Protein AF-0000000084597850 (afdb_homodimer)

Solvent-accessible surface area (backbone atoms only — not comparable to full-atom values): 34112 Å² total; per-residue (Å²): 120,73,83,70,64,53,30,60,74,59,93,74,85,74,51,72,68,54,52,51,51,56,52,31,52,62,40,30,49,27,59,47,17,45,65,52,29,50,37,31,78,75,43,66,56,52,57,21,37,32,59,51,30,48,42,27,24,48,54,38,40,69,78,39,71,84,40,62,59,56,38,52,10,34,57,51,45,59,46,76,62,38,35,33,41,74,24,55,52,70,75,40,54,76,71,51,47,65,55,66,56,56,85,46,64,81,71,35,65,68,60,49,51,54,33,53,75,68,71,43,58,63,69,60,30,52,47,40,28,72,56,29,25,56,43,61,13,46,98,67,18,21,10,42,51,51,50,40,53,31,51,50,51,30,47,56,49,44,67,48,88,61,60,54,48,58,60,57,74,44,41,52,74,44,86,73,8,30,30,37,37,67,90,46,37,67,58,51,51,49,46,42,49,52,36,40,52,62,70,44,32,67,63,40,49,40,42,23,39,50,51,32,50,24,49,52,40,33,28,72,67,70,67,58,60,66,68,64,52,51,74,40,36,40,54,55,50,53,52,49,35,54,68,34,90,21,64,65,12,20,50,48,44,49,36,52,63,40,39,49,70,60,49,43,77,42,82,39,72,87,71,71,40,52,63,44,71,40,74,71,72,82,57,45,59,45,58,48,84,86,53,88,75,85,57,61,71,58,52,52,58,45,52,70,46,49,42,48,27,18,33,33,41,62,77,40,42,62,69,68,97,117,74,83,69,66,53,30,59,73,58,92,74,85,73,51,74,68,54,54,52,52,58,52,32,52,62,40,32,49,26,59,48,18,44,64,53,29,49,37,31,78,76,42,66,54,52,56,20,38,32,60,51,32,48,44,27,24,49,54,40,40,69,78,39,71,82,42,62,59,57,37,51,9,32,57,52,46,59,44,76,65,38,34,34,42,73,26,56,50,69,76,40,51,76,72,52,47,63,56,68,56,55,84,47,64,82,69,37,66,68,62,48,51,56,31,52,77,67,73,42,58,63,69,60,30,52,47,39,27,72,58,29,26,57,44,61,13,44,98,67,17,21,10,42,50,51,49,40,51,33,51,51,52,30,48,55,48,45,66,48,89,63,59,55,50,60,58,56,76,43,42,52,73,46,85,73,8,30,32,37,38,68,90,48,38,68,57,50,50,49,46,44,49,52,38,39,51,63,70,45,32,67,62,40,50,41,42,23,40,49,53,30,51,24,50,53,40,33,29,71,66,68,66,56,59,66,69,66,52,52,76,38,36,39,55,55,49,52,53,49,34,54,68,34,91,21,65,65,11,20,50,48,44,49,38,53,63,39,38,49,70,59,50,43,78,40,83,40,73,88,73,72,40,53,61,42,71,42,76,71,71,84,58,44,58,45,58,47,86,85,54,86,74,86,58,61,72,59,52,52,57,44,52,72,46,48,44,48,26,17,34,31,43,62,79,43,42,61,70,67,99

Foldseek 3Di:
DQDPDLPFADDDDDDPLRSLLCVDPLLVLQQQAQPLALCCLPDLSVGTVNSLLVQQLVLCCVQPVPCVLLSLLSSCLCSLPFHLRVLQCVVDDPVVVVPLSVVDCLPDPSSVVSCVVVVHDSVSSVCSSHPQCQADADPFAHHSSLLSLLLVQCVSRVNQPDGSNVQSVQWHADSRHIEGELVCQQVQLVSQLVSLLVSLDQLSQASSLLQSVLVVQLCVVPVDDPNVRRPDGSVVSLVCQCPGPRPSSVVSSCCSNPPSVQKDKAFDCPPLFRKGFTDRDTHGHDYPPVHDDDCPVSVVSRVVSGGMMGIHHPVSVVVVD/DQDPDLPFADDDDDDPLRSQLCVDPLLVLQQQAQPLALCCLPDLSVGTVSSLLVQQLVLCCVQPVPCVLLSLLSSCLCSLPFHLRVLQCVLDDPVVVVPLSPVDCLPDPSSVVSCVVVVHDSVSSVCSSHPQCQAQADPFAHHSSLLSLLLVQCVSRVNQPDGSNVQSVQWHADSRHIEGELVCQQVQLVSQLVSLLVSLDQLSQASSLLQSVLVVQLCVVPVDDPNVRRPDGSVVSLVCQCPGPRPSSVVSSCCSNPPSVQKDKAFDCPPLFRKGFTDRDTHGHDYPPVHDDDCPVSVVSRVVSGGMMGIHHVVSVVVVD

Radius of gyration: 24.69 Å; Cα contacts (8 Å, |Δi|>4): 1087; chains: 2; bounding box: 66×63×69 Å

pLDDT: mean 86.87, std 11.92, range [30.47, 98.25]

Organism: NCBI:txid1246626

Nearest PDB structures (foldseek):
  3u1n-assembly1_D  TM=6.422E-01  e=5.509E-08  Homo sapiens
  3u1n-assembly1_D  TM=6.443E-01  e=1.745E-08  Homo sapiens
  3u1n-assembly2_C  TM=6.407E-01  e=6.343E-08  Homo sapiens

Secondary structure (DSSP, 8-state):
------SSS---PPPHHHHHHHTSHHHHGGGGSBTTGGGGGTSS---BHHHHHHHHHHHHHHH-TT-HHHHHHHHHTTTT--TTHHHHHTTS-HHHHHHHTTS-GGG-HHHHHHHHHTT--HHHHHHHHHH-HHHH--SSB--HHHHHHHHHHHHHTT--SS-HHHHHHTEEEETTEEEE-TTTHHHHHHHHHHHHHHHT-HHHHHHHHHHHHHHHHHHHHH---HHHHHTS-HHHHHHHHHT-S-HHHHHHHHHHHH-GGG-EEEES--SSSEEEEE-----BPEEPTT-----HHHHHHHHTT-EEEEEE-HHHHHHH-/------SSS---PPPHHHHHHHHSHHHHGGGGSBTTGGGGGTSS---BHHHHHHHHHHHHHHH-TT-HHHHHHHHHTTTT--TTHHHHHTTS-HHHHHHHTTS-GGG-HHHHHHHHHTT--HHHHHHHHHH-HHHH--SSB--HHHHHHHHHHHHHTT--SS-HHHHHHTEEEETTEEEE-TTTHHHHHHHHHHHHHHHT-HHHHHHHHHHHHHHHHHHHHH---HHHHHTS-HHHHHHHHHT-S-HHHHHHHHHHHH-GGG-EEEES--SSSEEEEE-----BPEEPTT-----HHHHHHHHTT-EEEEEE-HHHHHHH-

Sequence (642 aa):
MNDFTEPLFGEIAMLPFEKRLFQTKEVRKLKFISQFGGASLISPLSHSLFEHTLGIWKLTAIFFPNHRLLRAGAILSQIEGIPFGSAIHSLFTINEKESMFKNTPFHSNEIHLILQEEKLDWGAMEEVARKSPFLHGTKENLGLIGLDRALRTLYMVGRLKQKPSHYVSHCYVNERGLHCSAEMAKEFVTVMMDTEQLLSCKEFGAIDAVISEAIKCDWAETGEECDTYSRLSDWEILCILKTSLSVRAQYLIHALLEQPDKFIVREGATGRGIPFSIYPEYRLPLISEDVEISFKNWTERLNTLEQTYEVIDFTSLAEAIMNDFTEPLFGEIAMLPFEKRLFQTKEVRKLKFISQFGGASLISPLSHSLFEHTLGIWKLTAIFFPNHRLLRAGAILSQIEGIPFGSAIHSLFTINEKESMFKNTPFHSNEIHLILQEEKLDWGAMEEVARKSPFLHGTKENLGLIGLDRALRTLYMVGRLKQKPSHYVSHCYVNERGLHCSAEMAKEFVTVMMDTEQLLSCKEFGAIDAVISEAIKCDWAETGEECDTYSRLSDWEILCILKTSLSVRAQYLIHALLEQPDKFIVREGATGRGIPFSIYPEYRLPLISEDVEISFKNWTERLNTLEQTYEVIDFTSLAEAI

Structure (mmCIF, N/CA/C/O backbone):
data_AF-0000000084597850-model_v1
#
loop_
_entity.id
_entity.type
_entity.pdbx_description
1 polymer 'Uncharacterized protein'
#
loop_
_atom_site.group_PDB
_atom_site.id
_atom_site.type_symbol
_atom_site.label_atom_id
_atom_site.label_alt_id
_atom_site.label_comp_id
_atom_site.label_asym_id
_atom_site.label_entity_id
_atom_site.label_seq_id
_atom_site.pdbx_PDB_ins_code
_atom_site.Cartn_x
_atom_site.Cartn_y
_atom_site.Cartn_z
_atom_site.occupancy
_atom_site.B_iso_or_equiv
_atom_site.auth_seq_id
_atom_site.auth_comp_id
_atom_site.auth_asym_id
_atom_site.auth_atom_id
_atom_site.pdbx_PDB_model_num
ATOM 1 N N . MET A 1 1 ? 1.747 1.653 19.281 1 41.19 1 MET A N 1
ATOM 2 C CA . MET A 1 1 ? 1.979 1.492 17.844 1 41.19 1 MET A CA 1
ATOM 3 C C . MET A 1 1 ? 2.541 2.773 17.234 1 41.19 1 MET A C 1
ATOM 5 O O . MET A 1 1 ? 1.79 3.6 16.719 1 41.19 1 MET A O 1
ATOM 9 N N . ASN A 1 2 ? 3.467 3.471 17.984 1 47.59 2 ASN A N 1
ATOM 10 C CA . ASN A 1 2 ? 3.877 4.859 17.797 1 47.59 2 ASN A CA 1
ATOM 11 C C . ASN A 1 2 ? 4.73 5.035 16.547 1 47.59 2 ASN A C 1
ATOM 13 O O . ASN A 1 2 ? 4.711 6.102 15.93 1 47.59 2 ASN A O 1
ATOM 17 N N . ASP A 1 3 ? 5.84 4.215 16.422 1 50.53 3 ASP A N 1
ATOM 18 C CA . ASP A 1 3 ? 6.852 4.855 15.586 1 50.53 3 ASP A CA 1
ATOM 19 C C . ASP A 1 3 ? 6.621 4.551 14.109 1 50.53 3 ASP A C 1
ATOM 21 O O . ASP A 1 3 ? 6.824 3.418 13.664 1 50.53 3 ASP A O 1
ATOM 25 N N . PHE A 1 4 ? 5.66 5.316 13.617 1 53.91 4 PHE A N 1
ATOM 26 C CA . PHE A 1 4 ? 5.473 5.148 12.18 1 53.91 4 PHE A CA 1
ATOM 27 C C . PHE A 1 4 ? 6.695 5.637 11.414 1 53.91 4 PHE A C 1
ATOM 29 O O . PHE A 1 4 ? 7.152 6.766 11.617 1 53.91 4 PHE A O 1
ATOM 36 N N . THR A 1 5 ? 7.582 4.672 11.156 1 59.22 5 THR A N 1
ATOM 37 C CA . THR A 1 5 ? 8.711 5.098 10.336 1 59.22 5 THR A CA 1
ATOM 38 C C . THR A 1 5 ? 8.273 5.312 8.891 1 59.22 5 THR A C 1
ATOM 40 O O . THR A 1 5 ? 7.512 4.516 8.336 1 59.22 5 THR A O 1
ATOM 43 N N . GLU A 1 6 ? 8.141 6.641 8.555 1 64.56 6 GLU A N 1
ATOM 44 C CA . GLU A 1 6 ? 8.016 6.961 7.133 1 64.56 6 GLU A CA 1
ATOM 45 C C . GLU A 1 6 ? 9.352 6.785 6.406 1 64.56 6 GLU A C 1
ATOM 47 O O . GLU A 1 6 ? 10.344 7.426 6.754 1 64.56 6 GLU A O 1
ATOM 52 N N . PRO A 1 7 ? 9.359 5.785 5.512 1 69.38 7 PRO A N 1
ATOM 53 C CA . PRO A 1 7 ? 10.602 5.203 5 1 69.38 7 PRO A CA 1
ATOM 54 C C . PRO A 1 7 ? 11.391 6.176 4.129 1 69.38 7 PRO A C 1
ATOM 56 O O . PRO A 1 7 ? 12.594 5.992 3.934 1 69.38 7 PRO A O 1
ATOM 59 N N . LEU A 1 8 ? 10.859 7.309 3.691 1 81.62 8 LEU A N 1
ATOM 60 C CA . LEU A 1 8 ? 11.492 7.941 2.539 1 81.62 8 LEU A CA 1
ATOM 61 C C . LEU A 1 8 ? 12.477 9.016 2.984 1 81.62 8 LEU A C 1
ATOM 63 O O . LEU A 1 8 ? 13.523 9.211 2.357 1 81.62 8 LEU A O 1
ATOM 67 N N . PHE A 1 9 ? 12.156 9.75 4.156 1 87.75 9 PHE A N 1
ATOM 68 C CA . PHE A 1 9 ? 12.922 10.961 4.441 1 87.75 9 PHE A CA 1
ATOM 69 C C . PHE A 1 9 ? 13.719 10.805 5.73 1 87.75 9 PHE A C 1
ATOM 71 O O . PHE A 1 9 ? 14.156 11.797 6.32 1 87.75 9 PHE A O 1
ATOM 78 N N . GLY A 1 10 ? 14.008 9.617 6.191 1 78.12 10 GLY A N 1
ATOM 79 C CA . GLY A 1 10 ? 14.82 9.398 7.375 1 78.12 10 GLY A CA 1
ATOM 80 C C . GLY A 1 10 ? 14.031 9.477 8.664 1 78.12 10 GLY A C 1
ATOM 81 O O . GLY A 1 10 ? 12.812 9.656 8.641 1 78.12 10 GLY A O 1
ATOM 82 N N . GLU A 1 11 ? 14.812 9.445 9.75 1 80.12 11 GLU A N 1
ATOM 83 C CA . GLU A 1 11 ? 14.148 9.398 11.047 1 80.12 11 GLU A CA 1
ATOM 84 C C . GLU A 1 11 ? 14.023 10.797 11.648 1 80.12 11 GLU A C 1
ATOM 86 O O . GLU A 1 11 ? 14.992 11.555 11.688 1 80.12 11 GLU A O 1
ATOM 91 N N . ILE A 1 12 ? 12.805 11.188 11.977 1 86.56 12 ILE A N 1
ATOM 92 C CA . ILE A 1 12 ? 12.492 12.43 12.68 1 86.56 12 ILE A CA 1
ATOM 93 C C . ILE A 1 12 ? 11.625 12.133 13.891 1 86.56 12 ILE A C 1
ATOM 95 O O . ILE A 1 12 ? 10.656 11.375 13.797 1 86.56 12 ILE A O 1
ATOM 99 N N . ALA A 1 13 ? 12 12.688 15.016 1 86.94 13 ALA A N 1
ATOM 100 C CA . ALA A 1 13 ? 11.211 12.484 16.234 1 86.94 13 ALA A CA 1
ATOM 101 C C . ALA A 1 13 ? 9.969 13.367 16.234 1 86.94 13 ALA A C 1
ATOM 103 O O . ALA A 1 13 ? 10.047 14.555 15.93 1 86.94 13 ALA A O 1
ATOM 104 N N . MET A 1 14 ? 8.883 12.789 16.594 1 91.88 14 MET A N 1
ATOM 105 C CA . MET A 1 14 ? 7.633 13.531 16.719 1 91.88 14 MET A CA 1
ATOM 106 C C . MET A 1 14 ? 7.566 14.258 18.062 1 91.88 14 MET A C 1
ATOM 108 O O . MET A 1 14 ? 7.984 13.727 19.094 1 91.88 14 MET A O 1
ATOM 112 N N . LEU A 1 15 ? 7.059 15.445 18.031 1 94.19 15 LEU A N 1
ATOM 113 C CA . LEU A 1 15 ? 6.68 16.109 19.281 1 94.19 15 LEU A CA 1
ATOM 114 C C . LEU A 1 15 ? 5.445 15.461 19.891 1 94.19 15 LEU A C 1
ATOM 116 O O . LEU A 1 15 ? 4.637 14.859 19.172 1 94.19 15 LEU A O 1
ATOM 120 N N . PRO A 1 16 ? 5.316 15.586 21.172 1 94 16 PRO A N 1
ATOM 121 C CA . PRO A 1 16 ? 4.195 14.922 21.844 1 94 16 PRO A CA 1
ATOM 122 C C . PRO A 1 16 ? 2.844 15.289 21.234 1 94 16 PRO A C 1
ATOM 124 O O . PRO A 1 16 ? 2 14.414 21.016 1 94 16 PRO A O 1
ATOM 127 N N . PHE A 1 17 ? 2.643 16.578 20.953 1 96.06 17 PHE A N 1
ATOM 128 C CA . PHE A 1 17 ? 1.337 16.969 20.438 1 96.06 17 PHE A CA 1
ATOM 129 C C . PHE A 1 17 ? 1.143 16.453 19.016 1 96.06 17 PHE A C 1
ATOM 131 O O . PHE A 1 17 ? 0.012 16.203 18.594 1 96.06 17 PHE A O 1
ATOM 138 N N . GLU A 1 18 ? 2.248 16.297 18.234 1 96.25 18 GLU A N 1
ATOM 139 C CA . GLU A 1 18 ? 2.17 15.734 16.891 1 96.25 18 GLU A CA 1
ATOM 140 C C . GLU A 1 18 ? 1.729 14.273 16.922 1 96.25 18 GLU A C 1
ATOM 142 O O . GLU A 1 18 ? 0.915 13.844 16.109 1 96.25 18 GLU A O 1
ATOM 147 N N . LYS A 1 19 ? 2.281 13.562 17.875 1 93.56 19 LYS A N 1
ATOM 148 C CA . LYS A 1 19 ? 1.866 12.172 18.062 1 93.56 19 LYS A CA 1
ATOM 149 C C . LYS A 1 19 ? 0.368 12.078 18.344 1 93.56 19 LYS A C 1
ATOM 151 O O . LYS A 1 19 ? -0.314 11.211 17.781 1 93.56 19 LYS A O 1
ATOM 156 N N . ARG A 1 20 ? -0.126 12.953 19.125 1 93.94 20 ARG A N 1
ATOM 157 C CA . ARG A 1 20 ? -1.549 12.984 19.453 1 93.94 20 ARG A CA 1
ATOM 158 C C . ARG A 1 20 ? -2.383 13.328 18.234 1 93.94 20 ARG A C 1
ATOM 160 O O . ARG A 1 20 ? -3.447 12.742 18.016 1 93.94 20 ARG A O 1
ATOM 167 N N . LEU A 1 21 ? -1.92 14.266 17.453 1 95.44 21 LEU A N 1
ATOM 168 C CA . LEU A 1 21 ? -2.646 14.641 16.234 1 95.44 21 LEU A CA 1
ATOM 169 C C . LEU A 1 21 ? -2.756 13.461 15.281 1 95.44 21 LEU A C 1
ATOM 171 O O . LEU A 1 21 ? -3.828 13.203 14.734 1 95.44 21 LEU A O 1
ATOM 175 N N . PHE A 1 22 ? -1.701 12.695 15.125 1 93.94 22 PHE A N 1
ATOM 176 C CA . PHE A 1 22 ? -1.69 11.547 14.219 1 93.94 22 PHE A CA 1
ATOM 177 C C . PHE A 1 22 ? -2.629 10.453 14.727 1 93.94 22 PHE A C 1
ATOM 179 O O . PHE A 1 22 ? -3.072 9.602 13.945 1 93.94 22 PHE A O 1
ATOM 186 N N . GLN A 1 23 ? -2.947 10.516 16 1 90.94 23 GLN A N 1
ATOM 187 C CA . GLN A 1 23 ? -3.768 9.469 16.594 1 90.94 23 GLN A CA 1
ATOM 188 C C . GLN A 1 23 ? -5.242 9.852 16.594 1 90.94 23 GLN A C 1
ATOM 190 O O . GLN A 1 23 ? -6.102 9.047 16.953 1 90.94 23 GLN A O 1
ATOM 195 N N . THR A 1 24 ? -5.543 11.086 16.141 1 92.62 24 THR A N 1
ATOM 196 C CA . THR A 1 24 ? -6.945 11.484 16.062 1 92.62 24 THR A CA 1
ATOM 197 C C . THR A 1 24 ? -7.672 10.68 14.992 1 92.62 24 THR A C 1
ATOM 199 O O . THR A 1 24 ? -7.062 10.234 14.023 1 92.62 24 THR A O 1
ATOM 202 N N . LYS A 1 25 ? -8.961 10.516 15.172 1 89.75 25 LYS A N 1
ATOM 203 C CA . LYS A 1 25 ? -9.766 9.734 14.242 1 89.75 25 LYS A CA 1
ATOM 204 C C . LYS A 1 25 ? -9.734 10.344 12.844 1 89.75 25 LYS A C 1
ATOM 206 O O . LYS A 1 25 ? -9.773 9.617 11.844 1 89.75 25 LYS A O 1
ATOM 211 N N . GLU A 1 26 ? -9.672 11.68 12.797 1 91.19 26 GLU A N 1
ATOM 212 C CA . GLU A 1 26 ? -9.688 12.383 11.516 1 91.19 26 GLU A CA 1
ATOM 213 C C . GLU A 1 26 ? -8.43 12.094 10.711 1 91.19 26 GLU A C 1
ATOM 215 O O . GLU A 1 26 ? -8.484 11.914 9.492 1 91.19 26 GLU A O 1
ATOM 220 N N . VAL A 1 27 ? -7.305 12.039 11.422 1 93.94 27 VAL A N 1
ATOM 221 C CA . VAL A 1 27 ? -6.051 11.781 10.727 1 93.94 27 VAL A CA 1
ATOM 222 C C . VAL A 1 27 ? -5.906 10.281 10.469 1 93.94 27 VAL A C 1
ATOM 224 O O . VAL A 1 27 ? -5.453 9.867 9.398 1 93.94 27 VAL A O 1
ATOM 227 N N . ARG A 1 28 ? -6.367 9.453 11.375 1 92.31 28 ARG A N 1
ATOM 228 C CA . ARG A 1 28 ? -6.289 8.008 11.25 1 92.31 28 ARG A CA 1
ATOM 229 C C . ARG A 1 28 ? -7.113 7.512 10.062 1 92.31 28 ARG A C 1
ATOM 231 O O . ARG A 1 28 ? -6.738 6.539 9.406 1 92.31 28 ARG A O 1
ATOM 238 N N . LYS A 1 29 ? -8.125 8.172 9.82 1 92.25 29 LYS A N 1
ATOM 239 C CA . LYS A 1 29 ? -8.984 7.789 8.703 1 92.25 29 LYS A CA 1
ATOM 240 C C . LYS A 1 29 ? -8.219 7.82 7.383 1 92.25 29 LYS A C 1
ATOM 242 O O . LYS A 1 29 ? -8.508 7.043 6.469 1 92.25 29 LYS A O 1
ATOM 247 N N . LEU A 1 30 ? -7.246 8.664 7.332 1 94.94 30 LEU A N 1
ATOM 248 C CA . LEU A 1 30 ? -6.469 8.836 6.109 1 94.94 30 LEU A CA 1
ATOM 249 C C . LEU A 1 30 ? -5.715 7.559 5.762 1 94.94 30 LEU A C 1
ATOM 251 O O . LEU A 1 30 ? -5.277 7.383 4.621 1 94.94 30 LEU A O 1
ATOM 255 N N . LYS A 1 31 ? -5.52 6.625 6.727 1 94.56 31 LYS A N 1
ATOM 256 C CA . LYS A 1 31 ? -4.852 5.348 6.492 1 94.56 31 LYS A CA 1
ATOM 257 C C . LYS A 1 31 ? -5.672 4.465 5.555 1 94.56 31 LYS A C 1
ATOM 259 O O . LYS A 1 31 ? -5.121 3.598 4.871 1 94.56 31 LYS A O 1
ATOM 264 N N . PHE A 1 32 ? -6.938 4.762 5.441 1 94.69 32 PHE A N 1
ATOM 265 C CA . PHE A 1 32 ? -7.836 3.885 4.703 1 94.69 32 PHE A CA 1
ATOM 266 C C . PHE A 1 32 ? -8.336 4.566 3.434 1 94.69 32 PHE A C 1
ATOM 268 O O . PHE A 1 32 ? -9.328 4.141 2.846 1 94.69 32 PHE A O 1
ATOM 275 N N . ILE A 1 33 ? -7.664 5.625 3.109 1 95.44 33 ILE A N 1
ATOM 276 C CA . ILE A 1 33 ? -7.898 6.336 1.856 1 95.44 33 ILE A CA 1
ATOM 277 C C . ILE A 1 33 ? -6.609 6.367 1.034 1 95.44 33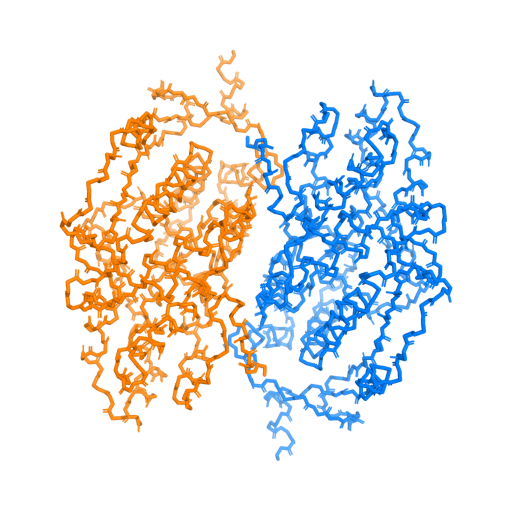 ILE A C 1
ATOM 279 O O . ILE A 1 33 ? -5.594 6.898 1.484 1 95.44 33 ILE A O 1
ATOM 283 N N . SER A 1 34 ? -6.707 5.746 -0.133 1 95.38 34 SER A N 1
ATOM 284 C CA . SER A 1 34 ? -5.547 5.754 -1.021 1 95.38 34 SER A CA 1
ATOM 285 C C . SER A 1 34 ? -5.297 7.148 -1.586 1 95.38 34 SER A C 1
ATOM 287 O O . SER A 1 34 ? -6.238 7.863 -1.935 1 95.38 34 SER A O 1
ATOM 289 N N . GLN A 1 35 ? -4.043 7.5 -1.695 1 95.56 35 GLN A N 1
ATOM 290 C CA . GLN A 1 35 ? -3.723 8.805 -2.26 1 95.56 35 GLN A CA 1
ATOM 291 C C . GLN A 1 35 ? -4.199 8.914 -3.705 1 95.56 35 GLN A C 1
ATOM 293 O O . GLN A 1 35 ? -4.574 9.992 -4.16 1 95.56 35 GLN A O 1
ATOM 298 N N . PHE A 1 36 ? -4.238 7.773 -4.383 1 94.19 36 PHE A N 1
ATOM 299 C CA . PHE A 1 36 ? -4.523 7.871 -5.809 1 94.19 36 PHE A CA 1
ATOM 300 C C . PHE A 1 36 ? -5.809 7.125 -6.156 1 94.19 36 PHE A C 1
ATOM 302 O O . PHE A 1 36 ? -6.02 6.754 -7.309 1 94.19 36 PHE A O 1
ATOM 309 N N . GLY A 1 37 ? -6.574 6.836 -5.223 1 93.38 37 GLY A N 1
ATOM 310 C CA . GLY A 1 37 ? -7.914 6.301 -5.426 1 93.38 37 GLY A CA 1
ATOM 311 C C . GLY A 1 37 ? -7.938 5.078 -6.32 1 93.38 37 GLY A C 1
ATOM 312 O O . GLY A 1 37 ? -7.305 4.066 -6.02 1 93.38 37 GLY A O 1
ATOM 313 N N . GLY A 1 38 ? -8.57 5.246 -7.465 1 93.56 38 GLY A N 1
ATOM 314 C CA . GLY A 1 38 ? -8.773 4.137 -8.383 1 93.56 38 GLY A CA 1
ATOM 315 C C . GLY A 1 38 ? -7.473 3.537 -8.883 1 93.56 38 GLY A C 1
ATOM 316 O O . GLY A 1 38 ? -7.387 2.328 -9.109 1 93.56 38 GLY A O 1
ATOM 317 N N . ALA A 1 39 ? -6.473 4.359 -9.062 1 92.38 39 ALA A N 1
ATOM 318 C CA . ALA A 1 39 ? -5.18 3.887 -9.555 1 92.38 39 ALA A CA 1
ATOM 319 C C . ALA A 1 39 ? -4.609 2.801 -8.648 1 92.38 39 ALA A C 1
ATOM 321 O O . ALA A 1 39 ? -3.904 1.901 -9.109 1 92.38 39 ALA A O 1
ATOM 322 N N . SER A 1 40 ? -4.863 2.861 -7.355 1 93.06 40 SER A N 1
ATOM 323 C CA . SER A 1 40 ? -4.332 1.897 -6.398 1 93.06 40 SER A CA 1
ATOM 324 C C . SER A 1 40 ? -4.883 0.5 -6.656 1 93.06 40 SER A C 1
ATOM 326 O O . SER A 1 40 ? -4.289 -0.495 -6.23 1 93.06 40 SER A O 1
ATOM 328 N N . LEU A 1 41 ? -6.012 0.398 -7.34 1 93.44 41 LEU A N 1
ATOM 329 C CA . LEU A 1 41 ? -6.676 -0.878 -7.59 1 93.44 41 LEU A CA 1
ATOM 330 C C . LEU A 1 41 ? -5.992 -1.631 -8.727 1 93.44 41 LEU A C 1
ATOM 332 O O . LEU A 1 41 ? -6.191 -2.838 -8.883 1 93.44 41 LEU A O 1
ATOM 336 N N . ILE A 1 42 ? -5.16 -0.913 -9.531 1 91.12 42 ILE A N 1
ATOM 337 C CA . ILE A 1 42 ? -4.641 -1.571 -10.727 1 91.12 42 ILE A CA 1
ATOM 338 C C . ILE A 1 42 ? -3.143 -1.304 -10.852 1 91.12 42 ILE A C 1
ATOM 340 O O . ILE A 1 42 ? -2.529 -1.643 -11.867 1 91.12 42 ILE A O 1
ATOM 344 N N . SER A 1 43 ? -2.531 -0.667 -9.891 1 89.88 43 SER A N 1
ATOM 345 C CA . SER A 1 43 ? -1.112 -0.328 -9.938 1 89.88 43 SER A CA 1
ATOM 346 C C . SER A 1 43 ? -0.453 -0.511 -8.578 1 89.88 43 SER A C 1
ATOM 348 O O . SER A 1 43 ? -1.131 -0.793 -7.586 1 89.88 43 SER A O 1
ATOM 350 N N . PRO A 1 44 ? 0.864 -0.365 -8.523 1 86.88 44 PRO A N 1
ATOM 351 C CA . PRO A 1 44 ? 1.558 -0.492 -7.242 1 86.88 44 PRO A CA 1
ATOM 352 C C . PRO A 1 44 ? 1.419 0.754 -6.367 1 86.88 44 PRO A C 1
ATOM 354 O O . PRO A 1 44 ? 1.943 0.792 -5.254 1 86.88 44 PRO A O 1
ATOM 357 N N . LEU A 1 45 ? 0.796 1.79 -6.875 1 90.38 45 LEU A N 1
ATOM 358 C CA . LEU A 1 45 ? 0.591 3.004 -6.09 1 90.38 45 LEU A CA 1
ATOM 359 C C . LEU A 1 45 ? -0.483 2.789 -5.027 1 90.38 45 LEU A C 1
ATOM 361 O O . LEU A 1 45 ? -1.607 3.273 -5.172 1 90.38 45 LEU A O 1
ATOM 365 N N . SER A 1 46 ? -0.075 2.166 -3.963 1 87.75 46 SER A N 1
ATOM 366 C CA . SER A 1 46 ? -1.053 1.699 -2.986 1 87.75 46 SER A CA 1
ATOM 367 C C . SER A 1 46 ? -0.917 2.449 -1.664 1 87.75 46 SER A C 1
ATOM 369 O O . SER A 1 46 ? -1.658 2.184 -0.716 1 87.75 46 SER A O 1
ATOM 371 N N . HIS A 1 47 ? -0.062 3.469 -1.602 1 90.81 47 HIS A N 1
ATOM 372 C CA . HIS A 1 47 ? 0.11 4.164 -0.33 1 90.81 47 HIS A CA 1
ATOM 373 C C . HIS A 1 47 ? -1.097 5.039 -0.014 1 90.81 47 HIS A C 1
ATOM 375 O O . HIS A 1 47 ? -1.787 5.504 -0.924 1 90.81 47 HIS A O 1
ATOM 381 N N . SER A 1 48 ? -1.316 5.23 1.229 1 94.19 48 SER A N 1
ATOM 382 C CA . SER A 1 48 ? -2.49 5.953 1.709 1 94.19 48 SER A CA 1
ATOM 383 C C . SER A 1 48 ? -2.193 7.441 1.879 1 94.19 48 SER A C 1
ATOM 385 O O . SER A 1 48 ? -1.036 7.859 1.806 1 94.19 48 SER A O 1
ATOM 387 N N . LEU A 1 49 ? -3.281 8.188 2.096 1 96.12 49 LEU A N 1
ATOM 388 C CA . LEU A 1 49 ? -3.139 9.602 2.432 1 96.12 49 LEU A CA 1
ATOM 389 C C . LEU A 1 49 ? -2.41 9.773 3.76 1 96.12 49 LEU A C 1
ATOM 391 O O . LEU A 1 49 ? -1.743 10.781 3.98 1 96.12 49 LEU A O 1
ATOM 395 N N . PHE A 1 50 ? -2.521 8.742 4.637 1 95.25 50 PHE A N 1
ATOM 396 C CA . PHE A 1 50 ? -1.803 8.797 5.902 1 95.25 50 PHE A CA 1
ATOM 397 C C . PHE A 1 50 ? -0.296 8.789 5.672 1 95.25 50 PHE A C 1
ATOM 399 O O . PHE A 1 50 ? 0.428 9.609 6.242 1 95.25 50 PHE A O 1
ATOM 406 N N . GLU A 1 51 ? 0.152 7.863 4.824 1 93 51 GLU A N 1
ATOM 407 C CA . GLU A 1 51 ? 1.575 7.801 4.504 1 93 51 GLU A CA 1
ATOM 408 C C . GLU A 1 51 ? 2.045 9.086 3.832 1 93 51 GLU A C 1
ATOM 410 O O . GLU A 1 51 ? 3.141 9.578 4.117 1 93 51 GLU A O 1
ATOM 415 N N . HIS A 1 52 ? 1.245 9.609 2.941 1 95.75 52 HIS A N 1
ATOM 416 C CA . HIS A 1 52 ? 1.543 10.891 2.316 1 95.75 52 HIS A CA 1
ATOM 417 C C . HIS A 1 52 ? 1.634 12.008 3.355 1 95.75 52 HIS A C 1
ATOM 419 O O . HIS A 1 52 ? 2.557 12.82 3.316 1 95.75 52 HIS A O 1
ATOM 425 N N . THR A 1 53 ? 0.681 12.023 4.281 1 96.56 53 THR A N 1
ATOM 426 C CA . THR A 1 53 ? 0.66 13.008 5.352 1 96.56 53 THR A CA 1
ATOM 427 C C . THR A 1 53 ? 1.917 12.898 6.211 1 96.56 53 THR A C 1
ATOM 429 O O . THR A 1 53 ? 2.518 13.914 6.574 1 96.56 53 THR A O 1
ATOM 432 N N . LEU A 1 54 ? 2.336 11.688 6.504 1 94.69 54 LEU A N 1
ATOM 433 C CA . LEU A 1 54 ? 3.566 11.477 7.254 1 94.69 54 LEU A CA 1
ATOM 434 C C . LEU A 1 54 ? 4.766 12.055 6.516 1 94.69 54 LEU A C 1
ATOM 436 O O . LEU A 1 54 ? 5.648 12.664 7.133 1 94.69 54 LEU A O 1
ATOM 440 N N . GLY A 1 55 ? 4.754 11.859 5.238 1 95.25 55 GLY A N 1
ATOM 441 C CA . GLY A 1 55 ? 5.824 12.43 4.434 1 95.25 55 GLY A CA 1
ATOM 442 C C . GLY A 1 55 ? 5.852 13.945 4.457 1 95.25 55 GLY A C 1
ATOM 443 O O . GLY A 1 55 ? 6.914 14.555 4.613 1 95.25 55 GLY A O 1
ATOM 444 N N . ILE A 1 56 ? 4.684 14.562 4.309 1 96.88 56 ILE A N 1
ATOM 445 C CA . ILE A 1 56 ? 4.57 16.016 4.344 1 96.88 56 ILE A CA 1
ATOM 446 C C . ILE A 1 56 ? 5.059 16.547 5.691 1 96.88 56 ILE A C 1
ATOM 448 O O . ILE A 1 56 ? 5.824 17.5 5.754 1 96.88 56 ILE A O 1
ATOM 452 N N . TRP A 1 57 ? 4.59 15.906 6.73 1 96.62 57 TRP A N 1
ATOM 453 C CA . TRP A 1 57 ? 5 16.297 8.078 1 96.62 57 TRP A CA 1
ATOM 454 C C . TRP A 1 57 ? 6.516 16.203 8.227 1 96.62 57 TRP A C 1
ATOM 456 O O . TRP A 1 57 ? 7.148 17.125 8.742 1 96.62 57 TRP A O 1
ATOM 466 N N . LYS A 1 58 ? 7.109 15.125 7.797 1 95.31 58 LYS A N 1
ATOM 467 C CA . LYS A 1 58 ? 8.547 14.93 7.949 1 95.31 58 LYS A CA 1
ATOM 468 C C . LYS A 1 58 ? 9.336 15.992 7.188 1 95.31 58 LYS A C 1
ATOM 470 O O . LYS A 1 58 ? 10.289 16.562 7.715 1 95.31 58 LYS A O 1
ATOM 475 N N . LEU A 1 59 ? 8.938 16.188 5.965 1 96.38 59 LEU A N 1
ATOM 476 C CA . LEU A 1 59 ? 9.578 17.234 5.18 1 96.38 59 LEU A CA 1
ATOM 477 C C . LEU A 1 59 ? 9.484 18.578 5.887 1 96.38 59 LEU A C 1
ATOM 479 O O . LEU A 1 59 ? 10.461 19.328 5.941 1 96.38 59 LEU A O 1
ATOM 483 N N . THR A 1 60 ? 8.289 18.891 6.414 1 97.62 60 THR A N 1
ATOM 484 C CA . THR A 1 60 ? 8.086 20.141 7.129 1 97.62 60 THR A CA 1
ATOM 485 C C . THR A 1 60 ? 8.992 20.219 8.352 1 97.62 60 THR A C 1
ATOM 487 O O . THR A 1 60 ? 9.586 21.266 8.625 1 97.62 60 THR A O 1
ATOM 490 N N . ALA A 1 61 ? 9.117 19.109 9.047 1 96.19 61 ALA A N 1
ATOM 491 C CA . ALA A 1 61 ? 9.969 19.062 10.234 1 96.19 61 ALA A CA 1
ATOM 492 C C . ALA A 1 61 ? 11.438 19.234 9.875 1 96.19 61 ALA A C 1
ATOM 494 O O . ALA A 1 61 ? 12.219 19.781 10.656 1 96.19 61 ALA A O 1
ATOM 495 N N . ILE A 1 62 ? 11.828 18.766 8.758 1 94.75 62 ILE A N 1
ATOM 496 C CA . ILE A 1 62 ? 13.211 18.891 8.289 1 94.75 62 ILE A CA 1
ATOM 497 C C . ILE A 1 62 ? 13.516 20.344 7.949 1 94.75 62 ILE A C 1
ATOM 499 O O . ILE A 1 62 ? 14.531 20.891 8.398 1 94.75 62 ILE A O 1
ATOM 503 N N . PHE A 1 63 ? 12.648 20.984 7.211 1 96.38 63 PHE A N 1
ATOM 504 C CA . PHE A 1 63 ? 12.906 22.328 6.711 1 96.38 63 PHE A CA 1
ATOM 505 C C . PHE A 1 63 ? 12.57 23.375 7.762 1 96.38 63 PHE A C 1
ATOM 507 O O . PHE A 1 63 ? 13.156 24.453 7.789 1 96.38 63 PHE A O 1
ATOM 514 N N . PHE A 1 64 ? 11.586 23.078 8.609 1 97.19 64 PHE A N 1
ATOM 515 C CA . PHE A 1 64 ? 11.125 24 9.625 1 97.19 64 PHE A CA 1
ATOM 516 C C . PHE A 1 64 ? 11 23.312 10.977 1 97.19 64 PHE A C 1
ATOM 518 O O . PHE A 1 64 ? 9.906 23.234 11.547 1 97.19 64 PHE A O 1
ATOM 525 N N . PRO A 1 65 ? 12.117 22.906 11.594 1 95.75 65 PRO A N 1
ATOM 526 C CA . PRO A 1 65 ? 12.086 22.078 12.805 1 95.75 65 PRO A CA 1
ATOM 527 C C . PRO A 1 65 ? 11.43 22.797 13.992 1 95.75 65 PRO A C 1
ATOM 529 O O . PRO A 1 65 ? 10.852 22.141 14.859 1 95.75 65 PRO A O 1
ATOM 532 N N . ASN A 1 66 ? 11.422 24.141 14.016 1 96.25 66 ASN A N 1
ATOM 533 C CA . ASN A 1 66 ? 10.938 24.859 15.188 1 96.25 66 ASN A CA 1
ATOM 534 C C . ASN A 1 66 ? 9.602 25.547 14.914 1 96.25 66 ASN A C 1
ATOM 536 O O . ASN A 1 66 ? 9.102 26.297 15.75 1 96.25 66 ASN A O 1
ATOM 540 N N . HIS A 1 67 ? 8.984 25.344 13.766 1 96.94 67 HIS A N 1
ATOM 541 C CA . HIS A 1 67 ? 7.719 25.969 13.398 1 96.94 67 HIS A CA 1
ATOM 542 C C . HIS A 1 67 ? 6.539 25.062 13.734 1 96.94 67 HIS A C 1
ATOM 544 O O . HIS A 1 67 ? 5.965 24.438 12.836 1 96.94 67 HIS A O 1
ATOM 550 N N . ARG A 1 68 ? 6.105 25.125 14.961 1 97.56 68 ARG A N 1
ATOM 551 C CA . ARG A 1 68 ? 5.117 24.188 15.5 1 97.56 68 ARG A CA 1
ATOM 552 C C . ARG A 1 68 ? 3.791 24.312 14.758 1 97.56 68 ARG A C 1
ATOM 554 O O . ARG A 1 68 ? 3.137 23.312 14.484 1 97.56 68 ARG A O 1
ATOM 561 N N . LEU A 1 69 ? 3.428 25.547 14.461 1 97.94 69 LEU A N 1
ATOM 562 C CA . LEU A 1 69 ? 2.164 25.766 13.766 1 97.94 69 LEU A CA 1
ATOM 563 C C . LEU A 1 69 ? 2.199 25.156 12.367 1 97.94 69 LEU A C 1
ATOM 565 O O . LEU A 1 69 ? 1.229 24.516 11.938 1 97.94 69 LEU A O 1
ATOM 569 N N . LEU A 1 70 ? 3.285 25.344 11.664 1 98.12 70 LEU A N 1
ATOM 570 C CA . LEU A 1 70 ? 3.43 24.781 10.32 1 98.12 70 LEU A CA 1
ATOM 571 C C . LEU A 1 70 ? 3.463 23.25 10.367 1 98.12 70 LEU A C 1
ATOM 573 O O . LEU A 1 70 ? 2.883 22.594 9.5 1 98.12 70 LEU A O 1
ATOM 577 N N . ARG A 1 71 ? 4.121 22.703 11.328 1 98 71 ARG A N 1
ATOM 578 C CA . ARG A 1 71 ? 4.188 21.266 11.492 1 98 71 ARG A CA 1
ATOM 579 C C . ARG A 1 71 ? 2.812 20.672 11.789 1 98 71 ARG A C 1
ATOM 581 O O . ARG A 1 71 ? 2.441 19.641 11.25 1 98 71 ARG A O 1
ATOM 588 N N . ALA A 1 72 ? 2.045 21.391 12.641 1 98.12 72 ALA A N 1
ATOM 589 C CA . ALA A 1 72 ? 0.663 20.984 12.875 1 98.12 72 ALA A CA 1
ATOM 590 C C . ALA A 1 72 ? -0.162 21.062 11.594 1 98.12 72 ALA A C 1
ATOM 592 O O . ALA A 1 72 ? -0.938 20.156 11.281 1 98.12 72 ALA A O 1
ATOM 593 N N . GLY A 1 73 ? 0.04 22.156 10.875 1 97.81 73 GLY A N 1
ATOM 594 C CA . GLY A 1 73 ? -0.649 22.328 9.602 1 97.81 73 GLY A CA 1
ATOM 595 C C . GLY A 1 73 ? -0.332 21.234 8.602 1 97.81 73 GLY A C 1
ATOM 596 O O . GLY A 1 73 ? -1.208 20.812 7.848 1 97.81 73 GLY A O 1
ATOM 597 N N . ALA A 1 74 ? 0.891 20.797 8.562 1 98.25 74 ALA A N 1
ATOM 598 C CA . ALA A 1 74 ? 1.308 19.719 7.68 1 98.25 74 ALA A CA 1
ATOM 599 C C . ALA A 1 74 ? 0.562 18.422 8.008 1 98.25 74 ALA A C 1
ATOM 601 O O . ALA A 1 74 ? 0.112 17.719 7.102 1 98.25 74 ALA A O 1
ATOM 602 N N . ILE A 1 75 ? 0.338 18.125 9.281 1 97.31 75 ILE A N 1
ATOM 603 C CA . ILE A 1 75 ? -0.337 16.922 9.734 1 97.31 75 ILE A CA 1
ATOM 604 C C . ILE A 1 75 ? -1.813 16.969 9.352 1 97.31 75 ILE A C 1
ATOM 606 O O . ILE A 1 75 ? -2.416 15.953 9.016 1 97.31 75 ILE A O 1
ATOM 610 N N . LEU A 1 76 ? -2.328 18.156 9.328 1 97.06 76 LEU A N 1
ATOM 611 C CA . LEU A 1 76 ? -3.768 18.281 9.141 1 97.06 76 LEU A CA 1
ATOM 612 C C . LEU A 1 76 ? -4.09 18.734 7.719 1 97.06 76 LEU A C 1
ATOM 614 O O . LEU A 1 76 ? -5.258 18.922 7.375 1 97.06 76 LEU A O 1
ATOM 618 N N . SER A 1 77 ? -3.109 18.812 6.848 1 96.5 77 SER A N 1
ATOM 619 C CA . SER A 1 77 ? -3.273 19.406 5.52 1 96.5 77 SER A CA 1
ATOM 620 C C . SER A 1 77 ? -4.141 18.516 4.629 1 96.5 77 SER A C 1
ATOM 622 O O . SER A 1 77 ? -4.77 19 3.689 1 96.5 77 SER A O 1
ATOM 624 N N . GLN A 1 78 ? -4.191 17.188 4.945 1 95.12 78 GLN A N 1
ATOM 625 C CA . GLN A 1 78 ? -4.91 16.281 4.07 1 95.12 78 GLN A CA 1
ATOM 626 C C . GLN A 1 78 ? -6.195 15.781 4.727 1 95.12 78 GLN A C 1
ATOM 628 O O . GLN A 1 78 ? -6.859 14.875 4.207 1 95.12 78 GLN A O 1
ATOM 633 N N . ILE A 1 79 ? -6.621 16.281 5.832 1 92.75 79 ILE A N 1
ATOM 634 C CA . ILE A 1 79 ? -7.684 15.695 6.648 1 92.75 79 ILE A CA 1
ATOM 635 C C . ILE A 1 79 ? -9.016 15.812 5.918 1 92.75 79 ILE A C 1
ATOM 637 O O . ILE A 1 79 ? -9.984 15.117 6.262 1 92.75 79 ILE A O 1
ATOM 641 N N . GLU A 1 80 ? -9.094 16.656 4.934 1 89 80 GLU A N 1
ATOM 642 C CA . GLU A 1 80 ? -10.32 16.797 4.156 1 89 80 GLU A CA 1
ATOM 643 C C . GLU A 1 80 ? -10.344 15.836 2.977 1 89 80 GLU A C 1
ATOM 645 O O . GLU A 1 80 ? -11.305 15.812 2.207 1 89 80 GLU A O 1
ATOM 650 N N . GLY A 1 81 ? -9.32 15.031 2.822 1 90.44 81 GLY A N 1
ATOM 651 C CA . GLY A 1 81 ? -9.297 14.023 1.775 1 90.44 81 GLY A CA 1
ATOM 652 C C . GLY A 1 81 ? -10.445 13.039 1.871 1 90.44 81 GLY A C 1
ATOM 653 O O . GLY A 1 81 ? -10.828 12.625 2.969 1 90.44 81 GLY A O 1
ATOM 654 N N . ILE A 1 82 ? -11.047 12.664 0.719 1 90 82 ILE A N 1
ATOM 655 C CA . ILE A 1 82 ? -12.18 11.742 0.679 1 90 82 ILE A CA 1
ATOM 656 C C . ILE A 1 82 ? -11.82 10.516 -0.151 1 90 82 ILE A C 1
ATOM 658 O O . ILE A 1 82 ? -10.883 10.547 -0.951 1 90 82 ILE A O 1
ATOM 662 N N . PRO A 1 83 ? -12.547 9.398 0.123 1 93.38 83 PRO A N 1
ATOM 663 C CA . PRO A 1 83 ? -12.305 8.211 -0.691 1 93.38 83 PRO A CA 1
ATOM 664 C C . PRO A 1 83 ? -12.578 8.438 -2.176 1 93.38 83 PRO A C 1
ATOM 666 O O . PRO A 1 83 ? -13.578 9.07 -2.529 1 93.38 83 PRO A O 1
ATOM 669 N N . PHE A 1 84 ? -11.688 7.969 -2.969 1 93.81 84 PHE A N 1
ATOM 670 C CA . PHE A 1 84 ? -11.805 8.133 -4.414 1 93.81 84 PHE A CA 1
ATOM 671 C C . PHE A 1 84 ? -12.07 9.586 -4.773 1 93.81 84 PHE A C 1
ATOM 673 O O . PHE A 1 84 ? -12.992 9.883 -5.535 1 93.81 84 PHE A O 1
ATOM 680 N N . GLY A 1 85 ? -11.242 10.43 -4.227 1 88.88 85 GLY A N 1
ATOM 681 C CA . GLY A 1 85 ? -11.414 11.867 -4.352 1 88.88 85 GLY A CA 1
ATOM 682 C C . GLY A 1 85 ? -11.562 12.32 -5.793 1 88.88 85 GLY A C 1
ATOM 683 O O . GLY A 1 85 ? -12.531 13.008 -6.133 1 88.88 85 GLY A O 1
ATOM 684 N N . SER A 1 86 ? -10.703 11.898 -6.668 1 85.94 86 SER A N 1
ATOM 685 C CA . SER A 1 86 ? -10.75 12.305 -8.07 1 85.94 86 SER A CA 1
ATOM 686 C C . SER A 1 86 ? -12.055 11.852 -8.727 1 85.94 86 SER A C 1
ATOM 688 O O . SER A 1 86 ? -12.664 12.609 -9.484 1 85.94 86 SER A O 1
ATOM 690 N N . ALA A 1 87 ? -12.492 10.68 -8.469 1 87.5 87 ALA A N 1
ATOM 691 C CA . ALA A 1 87 ? -13.719 10.133 -9.047 1 87.5 87 ALA A CA 1
ATOM 692 C C . ALA A 1 87 ? -14.945 10.883 -8.547 1 87.5 87 ALA A C 1
ATOM 694 O O . ALA A 1 87 ? -15.812 11.258 -9.328 1 87.5 87 ALA A O 1
ATOM 695 N N . ILE A 1 88 ? -15.016 11.148 -7.277 1 84.62 88 ILE A N 1
ATOM 696 C CA . ILE A 1 88 ? -16.188 11.773 -6.672 1 84.62 88 ILE A CA 1
ATOM 697 C C . ILE A 1 88 ? -16.219 13.258 -7.047 1 84.62 88 ILE A C 1
ATOM 699 O O . ILE A 1 88 ? -17.297 13.797 -7.34 1 84.62 88 ILE A O 1
ATOM 703 N N . HIS A 1 89 ? -15.031 13.883 -7.062 1 83.12 89 HIS A N 1
ATOM 704 C CA . HIS A 1 89 ? -14.969 15.305 -7.402 1 83.12 89 HIS A CA 1
ATOM 705 C C . HIS A 1 89 ? -15.445 15.547 -8.828 1 83.12 89 HIS A C 1
ATOM 707 O O . HIS A 1 89 ? -16.016 16.594 -9.125 1 83.12 89 HIS A O 1
ATOM 713 N N . SER A 1 90 ? -15.227 14.602 -9.68 1 81.38 90 SER A N 1
ATOM 714 C CA . SER A 1 90 ? -15.625 14.742 -11.078 1 81.38 90 SER A CA 1
ATOM 715 C C . SER A 1 90 ? -17.141 14.766 -11.219 1 81.38 90 SER A C 1
ATOM 717 O O . SER A 1 90 ? -17.656 15.156 -12.266 1 81.38 90 SER A O 1
ATOM 719 N N . LEU A 1 91 ? -17.844 14.344 -10.148 1 81.69 91 LEU A N 1
ATOM 720 C CA . LEU A 1 91 ? -19.297 14.297 -10.195 1 81.69 91 LEU A CA 1
ATOM 721 C C . LEU A 1 91 ? -19.891 15.664 -9.867 1 81.69 91 LEU A C 1
ATOM 723 O O . LEU A 1 91 ? -21.094 15.883 -10.055 1 81.69 91 LEU A O 1
ATOM 727 N N . PHE A 1 92 ? -19.016 16.516 -9.344 1 78.38 92 PHE A N 1
ATOM 728 C CA . PHE A 1 92 ? -19.516 17.797 -8.906 1 78.38 92 PHE A CA 1
ATOM 729 C C . PHE A 1 92 ? -18.859 18.938 -9.68 1 78.38 92 PHE A C 1
ATOM 731 O O . PHE A 1 92 ? -17.719 18.812 -10.125 1 78.38 92 PHE A O 1
ATOM 738 N N . THR A 1 93 ? -19.703 19.922 -9.797 1 69.44 93 THR A N 1
ATOM 739 C CA . THR A 1 93 ? -19.141 21.172 -10.305 1 69.44 93 THR A CA 1
ATOM 740 C C . THR A 1 93 ? -18.281 21.844 -9.242 1 69.44 93 THR A C 1
ATOM 742 O O . THR A 1 93 ? -18.359 21.5 -8.062 1 69.44 93 THR A O 1
ATOM 745 N N . ILE A 1 94 ? -17.484 22.703 -9.688 1 60.44 94 ILE A N 1
ATOM 746 C CA . ILE A 1 94 ? -16.609 23.422 -8.773 1 60.44 94 ILE A CA 1
ATOM 747 C C . ILE A 1 94 ? -17.438 24.062 -7.656 1 60.44 94 ILE A C 1
ATOM 749 O O . ILE A 1 94 ? -17.047 24.016 -6.488 1 60.44 94 ILE A O 1
ATOM 753 N N . ASN A 1 95 ? -18.5 24.547 -8.008 1 57.53 95 ASN A N 1
ATOM 754 C CA . ASN A 1 95 ? -19.359 25.219 -7.039 1 57.53 95 ASN A CA 1
ATOM 755 C C . ASN A 1 95 ? -19.969 24.219 -6.047 1 57.53 95 ASN A C 1
ATOM 757 O O . ASN A 1 95 ? -20.078 24.516 -4.855 1 57.53 95 ASN A O 1
ATOM 761 N N . GLU A 1 96 ? -20.344 23.141 -6.48 1 65.69 96 GLU A N 1
ATOM 762 C CA . GLU A 1 96 ? -20.938 22.125 -5.633 1 65.69 96 GLU A CA 1
ATOM 763 C C . GLU A 1 96 ? -19.922 21.531 -4.668 1 65.69 96 GLU A C 1
ATOM 765 O O . GLU A 1 96 ? -20.25 21.219 -3.521 1 65.69 96 GLU A O 1
ATOM 770 N N . LYS A 1 97 ? -18.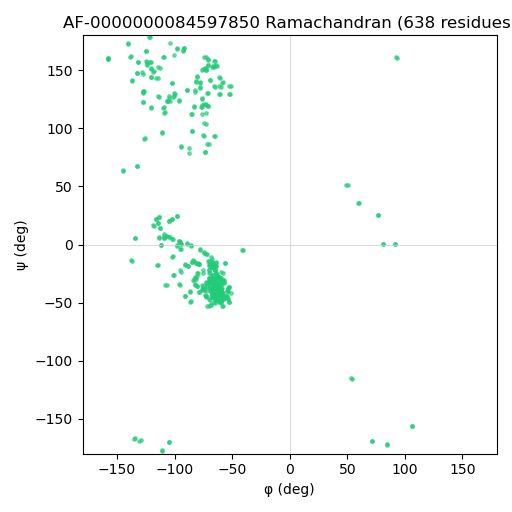797 21.547 -5.086 1 62.62 97 LYS A N 1
ATOM 771 C CA . LYS A 1 97 ? -17.719 20.969 -4.285 1 62.62 97 LYS A CA 1
ATOM 772 C C . LYS A 1 97 ? -17.469 21.797 -3.029 1 62.62 97 LYS A C 1
ATOM 774 O O . LYS A 1 97 ? -17.25 21.25 -1.95 1 62.62 97 LYS A O 1
ATOM 779 N N . GLU A 1 98 ? -17.453 23.031 -3.211 1 60.12 98 GLU A N 1
ATOM 780 C CA . GLU A 1 98 ? -17.188 23.938 -2.098 1 60.12 98 GLU A CA 1
ATOM 781 C C . GLU A 1 98 ? -18.234 23.781 -0.992 1 60.12 98 GLU A C 1
ATOM 783 O O . GLU A 1 98 ? -17.906 23.906 0.192 1 60.12 98 GLU A O 1
ATOM 788 N N . SER A 1 99 ? -19.406 23.406 -1.408 1 58.56 99 SER A N 1
ATOM 789 C CA . SER A 1 99 ? -20.5 23.297 -0.44 1 58.56 99 SER A CA 1
ATOM 790 C C . SER A 1 99 ? -20.5 21.922 0.234 1 58.56 99 SER A C 1
ATOM 792 O O . SER A 1 99 ? -20.828 21.812 1.414 1 58.56 99 SER A O 1
ATOM 794 N N . MET A 1 100 ? -20.422 21.031 -0.512 1 58 100 MET A N 1
ATOM 795 C CA . MET A 1 100 ? -20.578 19.672 -0.043 1 58 100 MET A CA 1
ATOM 796 C C . MET A 1 100 ? -19.516 19.328 1.005 1 58 100 MET A C 1
ATOM 798 O O . MET A 1 100 ? -19.766 18.531 1.911 1 58 100 MET A O 1
ATOM 802 N N . PHE A 1 101 ? -18.406 20.016 0.793 1 56.94 101 PHE A N 1
ATOM 803 C CA . PHE A 1 101 ? -17.344 19.609 1.698 1 56.94 101 PHE A CA 1
ATOM 804 C C . PHE A 1 101 ? -17.25 20.562 2.887 1 56.94 101 PHE A C 1
ATOM 806 O O . PHE A 1 101 ? -16.203 20.703 3.502 1 56.94 101 PHE A O 1
ATOM 813 N N . LYS A 1 102 ? -18.391 21.203 3.145 1 55.06 102 LYS A N 1
ATOM 814 C CA . LYS A 1 102 ? -18.453 22.156 4.238 1 55.06 102 LYS A CA 1
ATOM 815 C C . LYS A 1 102 ? -18.094 21.516 5.57 1 55.06 102 LYS A C 1
ATOM 817 O O . LYS A 1 102 ? -17.516 22.141 6.445 1 55.06 102 LYS A O 1
ATOM 822 N N . ASN A 1 103 ? -18.688 20.297 5.844 1 56.97 103 ASN A N 1
ATOM 823 C CA . ASN A 1 103 ? -18.359 19.75 7.156 1 56.97 103 ASN A CA 1
ATOM 824 C C . ASN A 1 103 ? -16.906 19.25 7.211 1 56.97 103 ASN A C 1
ATOM 826 O O . ASN A 1 103 ? -16.594 18.203 6.652 1 56.97 103 ASN A O 1
ATOM 830 N N . THR A 1 104 ? -16.062 20.359 7.566 1 63.97 104 THR A N 1
ATOM 831 C CA . THR A 1 104 ? -14.625 20.172 7.492 1 63.97 104 THR A CA 1
ATOM 832 C C . THR A 1 104 ? -14.102 19.5 8.766 1 63.97 104 THR A C 1
ATOM 834 O O . THR A 1 104 ? -14.461 19.906 9.875 1 63.97 104 THR A O 1
ATOM 837 N N . PRO A 1 105 ? -13.492 18.297 8.711 1 70.62 105 PRO A N 1
ATOM 838 C CA . PRO A 1 105 ? -12.852 17.625 9.836 1 70.62 105 PRO A CA 1
ATOM 839 C C . PRO A 1 105 ? -12.055 18.562 10.727 1 70.62 105 PRO A C 1
ATOM 841 O O . PRO A 1 105 ? -11.711 18.219 11.859 1 70.62 105 PRO A O 1
ATOM 844 N N . PHE A 1 106 ? -11.977 19.797 10.305 1 72 106 PHE A N 1
ATOM 845 C CA . PHE A 1 106 ? -11.203 20.75 11.086 1 72 106 PHE A CA 1
ATOM 846 C C . PHE A 1 106 ? -11.953 21.156 12.352 1 72 106 PHE A C 1
ATOM 848 O O . PHE A 1 106 ? -11.359 21.656 13.305 1 72 106 PHE A O 1
ATOM 855 N N . HIS A 1 107 ? -13.148 20.688 12.391 1 72.69 107 HIS A N 1
ATOM 856 C CA . HIS A 1 107 ? -13.938 21.109 13.547 1 72.69 107 HIS A CA 1
ATOM 857 C C . HIS A 1 107 ? -14.078 19.984 14.562 1 72.69 107 HIS A C 1
ATOM 859 O O . HIS A 1 107 ? -14.945 20.031 15.438 1 72.69 107 HIS A O 1
ATOM 865 N N . SER A 1 108 ? -13.227 19.125 14.445 1 83.69 108 SER A N 1
ATOM 866 C CA . SER A 1 108 ? -13.18 18.031 15.414 1 83.69 108 SER A CA 1
ATOM 867 C C . SER A 1 108 ? -12.812 18.547 16.797 1 83.69 108 SER A C 1
ATOM 869 O O . SER A 1 108 ? -11.867 19.328 16.953 1 83.69 108 SER A O 1
ATOM 871 N N . ASN A 1 109 ? -13.484 18.078 17.766 1 88.12 109 ASN A N 1
ATOM 872 C CA . ASN A 1 109 ? -13.227 18.469 19.141 1 88.12 109 ASN A CA 1
ATOM 873 C C . ASN A 1 109 ? -11.859 17.969 19.609 1 88.12 109 ASN A C 1
ATOM 875 O O . ASN A 1 109 ? -11.156 18.672 20.344 1 88.12 109 ASN A O 1
ATOM 879 N N . GLU A 1 110 ? -11.547 16.859 19.172 1 91.38 110 GLU A N 1
ATOM 880 C CA . GLU A 1 110 ? -10.266 16.281 19.562 1 91.38 110 GLU A CA 1
ATOM 881 C C . GLU A 1 110 ? -9.094 17.109 19.047 1 91.38 110 GLU A C 1
ATOM 883 O O . GLU A 1 110 ? -8.156 17.406 19.797 1 91.38 110 GLU A O 1
ATOM 888 N N . ILE A 1 111 ? -9.117 17.562 17.844 1 94.31 111 ILE A N 1
ATOM 889 C CA . ILE A 1 111 ? -8.055 18.359 17.234 1 94.31 111 ILE A CA 1
ATOM 890 C C . ILE A 1 111 ? -7.98 19.719 17.922 1 94.31 111 ILE A C 1
ATOM 892 O O . ILE A 1 111 ? -6.895 20.203 18.25 1 94.31 111 ILE A O 1
ATOM 896 N N . HIS A 1 112 ? -9.133 20.281 18.25 1 94 112 HIS A N 1
ATOM 897 C CA . HIS A 1 112 ? -9.188 21.578 18.906 1 94 112 HIS A CA 1
ATOM 898 C C . HIS A 1 112 ? -8.547 21.531 20.297 1 94 112 HIS A C 1
ATOM 900 O O . HIS A 1 112 ? -7.801 22.422 20.672 1 94 112 HIS A O 1
ATOM 906 N N . LEU A 1 113 ? -8.875 20.469 20.984 1 95.38 113 LEU A N 1
ATOM 907 C CA . LEU A 1 113 ? -8.328 20.297 22.328 1 95.38 113 LEU A CA 1
ATOM 908 C C . LEU A 1 113 ? -6.812 20.188 22.281 1 95.38 113 LEU A C 1
ATOM 910 O O . LEU A 1 113 ? -6.125 20.812 23.094 1 95.38 113 LEU A O 1
ATOM 914 N N . ILE A 1 114 ? -6.293 19.438 21.359 1 96.5 114 ILE A N 1
ATOM 915 C CA . ILE A 1 114 ? -4.852 19.25 21.25 1 96.5 114 ILE A CA 1
ATOM 916 C C . ILE A 1 114 ? -4.18 20.578 20.922 1 96.5 114 ILE A C 1
ATOM 918 O O . ILE A 1 114 ? -3.178 20.953 21.547 1 96.5 114 ILE A O 1
ATOM 922 N N . LEU A 1 115 ? -4.746 21.359 20 1 96.62 115 LEU A N 1
ATOM 923 C CA . LEU A 1 115 ? -4.176 22.641 19.594 1 96.62 115 LEU A CA 1
ATOM 924 C C . LEU A 1 115 ? -4.23 23.656 20.734 1 96.62 115 LEU A C 1
ATOM 926 O O . LEU A 1 115 ? -3.279 24.406 20.953 1 96.62 115 LEU A O 1
ATOM 930 N N . GLN A 1 116 ? -5.285 23.625 21.484 1 95.94 116 GLN A N 1
ATOM 931 C CA . GLN A 1 116 ? -5.445 24.516 22.625 1 95.94 116 GLN A CA 1
ATOM 932 C C . GLN A 1 116 ? -4.398 24.234 23.703 1 95.94 116 GLN A C 1
ATOM 934 O O . GLN A 1 116 ? -3.797 25.172 24.234 1 95.94 116 GLN A O 1
ATOM 939 N N . GLU A 1 117 ? -4.223 22.984 23.953 1 96.75 117 GLU A N 1
ATOM 940 C CA . GLU A 1 117 ? -3.24 22.594 24.969 1 96.75 117 GLU A CA 1
ATOM 941 C C . GLU A 1 117 ? -1.833 23.016 24.562 1 96.75 117 GLU A C 1
ATOM 943 O O . GLU A 1 117 ? -0.995 23.312 25.406 1 96.75 117 GLU A O 1
ATOM 948 N N . GLU A 1 118 ? -1.597 23.109 23.266 1 95.94 118 GLU A N 1
ATOM 949 C CA . GLU A 1 118 ? -0.283 23.469 22.734 1 95.94 118 GLU A CA 1
ATOM 950 C C . GLU A 1 118 ? -0.2 24.969 22.453 1 95.94 118 GLU A C 1
ATOM 952 O O . GLU A 1 118 ? 0.815 25.453 21.938 1 95.94 118 GLU A O 1
ATOM 957 N N . LYS A 1 119 ? -1.261 25.734 22.75 1 96.62 119 LYS A N 1
ATOM 958 C CA . LYS A 1 119 ? -1.349 27.172 22.562 1 96.62 119 LYS A CA 1
ATOM 959 C C . LYS A 1 119 ? -1.165 27.547 21.094 1 96.62 119 LYS A C 1
ATOM 961 O O . LYS A 1 119 ? -0.464 28.5 20.766 1 96.62 119 LYS A O 1
ATOM 966 N N . LEU A 1 120 ? -1.662 26.703 20.25 1 96.56 120 LEU A N 1
ATOM 967 C CA . LEU A 1 120 ? -1.711 26.984 18.812 1 96.56 120 LEU A CA 1
ATOM 968 C C . LEU A 1 120 ? -3.102 27.453 18.406 1 96.56 120 LEU A C 1
ATOM 970 O O . LEU A 1 120 ? -4.105 26.844 18.781 1 96.56 120 LEU A O 1
ATOM 974 N N . ASP A 1 121 ? -3.127 28.547 17.703 1 94.94 121 ASP A N 1
ATOM 975 C CA . ASP A 1 121 ? -4.395 29.125 17.281 1 94.94 121 ASP A CA 1
ATOM 976 C C . ASP A 1 121 ? -5.043 28.266 16.188 1 94.94 121 ASP A C 1
ATOM 978 O O . ASP A 1 121 ? -4.406 27.953 15.18 1 94.94 121 ASP A O 1
ATOM 982 N N . TRP A 1 122 ? -6.254 28 16.422 1 91.56 122 TRP A N 1
ATOM 983 C CA . TRP A 1 122 ? -6.992 27.141 15.5 1 91.56 122 TRP A CA 1
ATOM 984 C C . TRP A 1 122 ? -7.141 27.797 14.133 1 91.56 122 TRP A C 1
ATOM 986 O O . TRP A 1 122 ? -6.965 27.141 13.102 1 91.56 122 TRP A O 1
ATOM 996 N N . GLY A 1 123 ? -7.586 29.016 14.109 1 92.5 123 GLY A N 1
ATOM 997 C CA . GLY A 1 123 ? -7.727 29.734 12.859 1 92.5 123 GLY A CA 1
ATOM 998 C C . GLY A 1 123 ? -6.438 29.812 12.062 1 92.5 123 GLY A C 1
ATOM 999 O O . GLY A 1 123 ? -6.434 29.609 10.852 1 92.5 123 GLY A O 1
ATOM 1000 N N . ALA A 1 124 ? -5.426 30.109 12.742 1 95.75 124 ALA A N 1
ATOM 1001 C CA . ALA A 1 124 ? -4.117 30.172 12.102 1 95.75 124 ALA A CA 1
ATOM 1002 C C . ALA A 1 124 ? -3.717 28.797 11.555 1 95.75 124 ALA A C 1
ATOM 1004 O O . ALA A 1 124 ? -3.162 28.703 10.461 1 95.75 124 ALA A O 1
ATOM 1005 N N . MET A 1 125 ? -3.975 27.766 12.328 1 94.94 125 MET A N 1
ATOM 1006 C CA . MET A 1 125 ? -3.664 26.406 11.898 1 94.94 125 MET A CA 1
ATOM 1007 C C . MET A 1 125 ? -4.426 26.062 10.625 1 94.94 125 MET A C 1
ATOM 1009 O O . MET A 1 125 ? -3.852 25.5 9.688 1 94.94 125 MET A O 1
ATOM 1013 N N . GLU A 1 126 ? -5.691 26.375 10.609 1 93.75 126 GLU A N 1
ATOM 1014 C CA . GLU A 1 126 ? -6.516 26.094 9.438 1 93.75 126 GLU A CA 1
ATOM 1015 C C . GLU A 1 126 ? -5.973 26.812 8.203 1 93.75 126 GLU A C 1
ATOM 1017 O O . GLU A 1 126 ? -5.926 26.234 7.113 1 93.75 126 GLU A O 1
ATOM 1022 N N . GLU A 1 127 ? -5.586 28 8.375 1 94.69 127 GLU A N 1
ATOM 1023 C CA . GLU A 1 127 ? -5.031 28.781 7.277 1 94.69 127 GLU A CA 1
ATOM 1024 C C . GLU A 1 127 ? -3.744 28.156 6.75 1 94.69 127 GLU A C 1
ATOM 1026 O O . GLU A 1 127 ? -3.549 28.047 5.535 1 94.69 127 GLU A O 1
ATOM 1031 N N . VAL A 1 128 ? -2.922 27.781 7.637 1 96.06 128 VAL A N 1
ATOM 1032 C CA . VAL A 1 128 ? -1.654 27.156 7.258 1 96.06 128 VAL A CA 1
ATOM 1033 C C . VAL A 1 128 ? -1.917 25.844 6.535 1 96.06 128 VAL A C 1
ATOM 1035 O O . VAL A 1 128 ? -1.346 25.578 5.473 1 96.06 128 VAL A O 1
ATOM 1038 N N . ALA A 1 129 ? -2.783 25 7.078 1 95.81 129 ALA A N 1
ATOM 1039 C CA . ALA A 1 129 ? -3.084 23.688 6.527 1 95.81 129 ALA A CA 1
ATOM 1040 C C . ALA A 1 129 ? -3.67 23.797 5.125 1 95.81 129 ALA A C 1
ATOM 1042 O O . ALA A 1 129 ? -3.402 22.953 4.262 1 95.81 129 ALA A O 1
ATOM 1043 N N . ARG A 1 130 ? -4.348 24.938 4.867 1 93.25 130 ARG A N 1
ATOM 1044 C CA . ARG A 1 130 ? -5.105 25.047 3.623 1 93.25 130 ARG A CA 1
ATOM 1045 C C . ARG A 1 130 ? -4.336 25.859 2.584 1 93.25 130 ARG A C 1
ATOM 1047 O O . ARG A 1 130 ? -4.492 25.641 1.381 1 93.25 130 ARG A O 1
ATOM 1054 N N . LYS A 1 131 ? -3.463 26.75 3.076 1 93.5 131 LYS A N 1
ATOM 1055 C CA . LYS A 1 131 ? -3.072 27.766 2.096 1 93.5 131 LYS A CA 1
ATOM 1056 C C . LYS A 1 131 ? -1.571 28.047 2.158 1 93.5 131 LYS A C 1
ATOM 1058 O O . LYS A 1 131 ? -1.017 28.688 1.27 1 93.5 131 LYS A O 1
ATOM 1063 N N . SER A 1 132 ? -0.936 27.625 3.135 1 95.62 132 SER A N 1
ATOM 1064 C CA . SER A 1 132 ? 0.464 28 3.297 1 95.62 132 SER A CA 1
ATOM 1065 C C . SER A 1 132 ? 1.269 27.703 2.037 1 95.62 132 SER A C 1
ATOM 1067 O O . SER A 1 132 ? 1.227 26.578 1.52 1 95.62 132 SER A O 1
ATOM 1069 N N . PRO A 1 133 ? 2.018 28.703 1.572 1 94.56 133 PRO A N 1
ATOM 1070 C CA . PRO A 1 133 ? 2.855 28.453 0.397 1 94.56 133 PRO A CA 1
ATOM 1071 C C . PRO A 1 133 ? 3.951 27.422 0.663 1 94.56 133 PRO A C 1
ATOM 1073 O O . PRO A 1 133 ? 4.469 26.812 -0.275 1 94.56 133 PRO A O 1
ATOM 1076 N N . PHE A 1 134 ? 4.305 27.25 1.938 1 96.75 134 PHE A N 1
ATOM 1077 C CA . PHE A 1 134 ? 5.297 26.234 2.275 1 96.75 134 PHE A CA 1
ATOM 1078 C C . PHE A 1 134 ? 4.766 24.828 1.966 1 96.75 134 PHE A C 1
ATOM 1080 O O . PHE A 1 134 ? 5.504 23.984 1.471 1 96.75 134 PHE A O 1
ATOM 1087 N N . LEU A 1 135 ? 3.496 24.641 2.211 1 97.31 135 LEU A N 1
ATOM 1088 C CA . LEU A 1 135 ? 2.885 23.328 2.021 1 97.31 135 LEU A CA 1
ATOM 1089 C C . LEU A 1 135 ? 2.336 23.188 0.605 1 97.31 135 LEU A C 1
ATOM 1091 O O . LEU A 1 135 ? 2.627 22.203 -0.081 1 97.31 135 LEU A O 1
ATOM 1095 N N . HIS A 1 136 ? 1.657 24.203 0.109 1 95.62 136 HIS A N 1
ATOM 1096 C CA . HIS A 1 136 ? 0.884 24.094 -1.122 1 95.62 136 HIS A CA 1
ATOM 1097 C C . HIS A 1 136 ? 1.629 24.719 -2.299 1 95.62 136 HIS A C 1
ATOM 1099 O O . HIS A 1 136 ? 1.271 24.5 -3.457 1 95.62 136 HIS A O 1
ATOM 1105 N N . GLY A 1 137 ? 2.643 25.375 -2.025 1 93.56 137 GLY A N 1
ATOM 1106 C CA . GLY A 1 137 ? 3.271 26.141 -3.098 1 93.56 137 GLY A CA 1
ATOM 1107 C C . GLY A 1 137 ? 2.465 27.344 -3.525 1 93.56 137 GLY A C 1
ATOM 1108 O O . GLY A 1 137 ? 1.671 27.875 -2.746 1 93.56 137 GLY A O 1
ATOM 1109 N N . THR A 1 138 ? 2.893 27.875 -4.602 1 90.5 138 THR A N 1
ATOM 1110 C CA . THR A 1 138 ? 2.182 28.984 -5.23 1 90.5 138 THR A CA 1
ATOM 1111 C C . THR A 1 138 ? 1.55 28.547 -6.547 1 90.5 138 THR A C 1
ATOM 1113 O O . THR A 1 138 ? 1.509 27.359 -6.852 1 90.5 138 THR A O 1
ATOM 1116 N N . LYS A 1 139 ? 0.952 29.406 -7.199 1 84 139 LYS A N 1
ATOM 1117 C CA . LYS A 1 139 ? 0.33 29.078 -8.477 1 84 139 LYS A CA 1
ATOM 1118 C C . LYS A 1 139 ? 1.358 28.531 -9.461 1 84 139 LYS A C 1
ATOM 1120 O O . LYS A 1 139 ? 1.03 27.688 -10.312 1 84 139 LYS A O 1
ATOM 1125 N N . GLU A 1 140 ? 2.568 28.906 -9.227 1 79.94 140 GLU A N 1
ATOM 1126 C CA . GLU A 1 140 ? 3.59 28.562 -10.219 1 79.94 140 GLU A CA 1
ATOM 1127 C C . GLU A 1 140 ? 4.602 27.578 -9.648 1 79.94 140 GLU A C 1
ATOM 1129 O O . GLU A 1 140 ? 5.312 26.906 -10.398 1 79.94 140 GLU A O 1
ATOM 1134 N N . ASN A 1 141 ? 4.605 27.5 -8.336 1 88.75 141 ASN A N 1
ATOM 1135 C CA . ASN A 1 141 ? 5.695 26.734 -7.738 1 88.75 141 ASN A CA 1
ATOM 1136 C C . ASN A 1 141 ? 5.168 25.625 -6.836 1 88.75 141 ASN A C 1
ATOM 1138 O O . ASN A 1 141 ? 4.086 25.75 -6.258 1 88.75 141 ASN A O 1
ATOM 1142 N N . LEU A 1 142 ? 5.984 24.688 -6.727 1 92.75 142 LEU A N 1
ATOM 1143 C CA . LEU A 1 142 ? 5.645 23.5 -5.949 1 92.75 142 LEU A CA 1
ATOM 1144 C C . LEU A 1 142 ? 5.84 23.75 -4.461 1 92.75 142 LEU A C 1
ATOM 1146 O O . LEU A 1 142 ? 6.727 24.516 -4.062 1 92.75 142 LEU A O 1
ATOM 1150 N N . GLY A 1 143 ? 4.992 23.172 -3.668 1 95.94 143 GLY A N 1
ATOM 1151 C CA . GLY A 1 143 ? 5.188 23.125 -2.229 1 95.94 143 GLY A CA 1
ATOM 1152 C C . GLY A 1 143 ? 5.625 21.766 -1.725 1 95.94 143 GLY A C 1
ATOM 1153 O O . GLY A 1 143 ? 5.949 20.891 -2.518 1 95.94 143 GLY A O 1
ATOM 1154 N N . LEU A 1 144 ? 5.629 21.594 -0.406 1 97.19 144 LEU A N 1
ATOM 1155 C CA . LEU A 1 144 ? 6.105 20.359 0.203 1 97.19 144 LEU A CA 1
ATOM 1156 C C . LEU A 1 144 ? 5.148 19.203 -0.085 1 97.19 144 LEU A C 1
ATOM 1158 O O . LEU A 1 144 ? 5.57 18.047 -0.189 1 97.19 144 LEU A O 1
ATOM 1162 N N . ILE A 1 145 ? 3.836 19.516 -0.193 1 97.12 145 ILE A N 1
ATOM 1163 C CA . ILE A 1 145 ? 2.84 18.5 -0.525 1 97.12 145 ILE A CA 1
ATOM 1164 C C . ILE A 1 145 ? 3.154 17.891 -1.892 1 97.12 145 ILE A C 1
ATOM 1166 O O . ILE A 1 145 ? 3.158 16.672 -2.049 1 97.12 145 ILE A O 1
ATOM 1170 N N . GLY A 1 146 ? 3.502 18.766 -2.785 1 96.06 146 GLY A N 1
ATOM 1171 C CA . GLY A 1 146 ? 3.852 18.312 -4.117 1 96.06 146 GLY A CA 1
ATOM 1172 C C . GLY A 1 146 ? 5.168 17.562 -4.164 1 96.06 146 GLY A C 1
ATOM 1173 O O . GLY A 1 146 ? 5.32 16.594 -4.926 1 96.06 146 GLY A O 1
ATOM 1174 N N . LEU A 1 147 ? 6.105 18 -3.398 1 96 147 LEU A N 1
ATOM 1175 C CA . LEU A 1 147 ? 7.398 17.328 -3.346 1 96 147 LEU A CA 1
ATOM 1176 C C . LEU A 1 147 ? 7.246 15.891 -2.871 1 96 147 LEU A C 1
ATOM 1178 O O . LEU A 1 147 ? 7.766 14.961 -3.5 1 96 147 LEU A O 1
ATOM 1182 N N . ASP A 1 148 ? 6.539 15.695 -1.783 1 96.31 148 ASP A N 1
ATOM 1183 C CA . ASP A 1 148 ? 6.332 14.328 -1.306 1 96.31 148 ASP A CA 1
ATOM 1184 C C . ASP A 1 148 ? 5.594 13.492 -2.348 1 96.31 148 ASP A C 1
ATOM 1186 O O . ASP A 1 148 ? 5.969 12.344 -2.605 1 96.31 148 ASP A O 1
ATOM 1190 N N . ARG A 1 149 ? 4.562 14.086 -2.877 1 96.06 149 ARG A N 1
ATOM 1191 C CA . ARG A 1 149 ? 3.764 13.375 -3.871 1 96.06 149 ARG A CA 1
ATOM 1192 C C . ARG A 1 149 ? 4.641 12.852 -5.004 1 96.06 149 ARG A C 1
ATOM 1194 O O . ARG A 1 149 ? 4.527 11.688 -5.391 1 96.06 149 ARG A O 1
ATOM 1201 N N . ALA A 1 150 ? 5.477 13.664 -5.492 1 95.31 150 ALA A N 1
ATOM 1202 C CA . ALA A 1 150 ? 6.316 13.297 -6.629 1 95.31 150 ALA A CA 1
ATOM 1203 C C . ALA A 1 150 ? 7.34 12.234 -6.23 1 95.31 150 ALA A C 1
ATOM 1205 O O . ALA A 1 150 ? 7.422 11.18 -6.859 1 95.31 150 ALA A O 1
ATOM 1206 N N . LEU A 1 151 ? 8.07 12.508 -5.156 1 94.56 151 LEU A N 1
ATOM 1207 C CA . LEU A 1 151 ? 9.133 11.594 -4.738 1 94.56 151 LEU A CA 1
ATOM 1208 C C . LEU A 1 151 ? 8.562 10.25 -4.309 1 94.56 151 LEU A C 1
ATOM 1210 O O . LEU A 1 151 ? 9.086 9.203 -4.691 1 94.56 151 LEU A O 1
ATOM 1214 N N . ARG A 1 152 ? 7.492 10.266 -3.559 1 93.44 152 ARG A N 1
ATOM 1215 C CA . ARG A 1 152 ? 6.883 9.031 -3.08 1 93.44 152 ARG A CA 1
ATOM 1216 C C . ARG A 1 152 ? 6.309 8.219 -4.238 1 93.44 152 ARG A C 1
ATOM 1218 O O . ARG A 1 152 ? 6.453 6.992 -4.273 1 93.44 152 ARG A O 1
ATOM 1225 N N . THR A 1 153 ? 5.676 8.914 -5.133 1 93.06 153 THR A N 1
ATOM 1226 C CA . THR A 1 153 ? 5.094 8.234 -6.285 1 93.06 153 THR A CA 1
ATOM 1227 C C . THR A 1 153 ? 6.164 7.477 -7.066 1 93.06 153 THR A C 1
ATOM 1229 O O . THR A 1 153 ? 6.035 6.273 -7.297 1 93.06 153 THR A O 1
ATOM 1232 N N . LEU A 1 154 ? 7.207 8.117 -7.434 1 91.06 154 LEU A N 1
ATOM 1233 C CA . LEU A 1 154 ? 8.242 7.492 -8.25 1 91.06 154 LEU A CA 1
ATOM 1234 C C . LEU A 1 154 ? 9.008 6.445 -7.441 1 91.06 154 LEU A C 1
ATOM 1236 O O . LEU A 1 154 ? 9.445 5.43 -7.988 1 91.06 154 LEU A O 1
ATOM 1240 N N . TYR A 1 155 ? 9.117 6.703 -6.137 1 88.5 155 TYR A N 1
ATOM 1241 C CA . TYR A 1 155 ? 9.734 5.699 -5.273 1 88.5 155 TYR A CA 1
ATOM 1242 C C . TYR A 1 155 ? 8.922 4.406 -5.277 1 88.5 155 TYR A C 1
ATOM 1244 O O . TYR A 1 155 ? 9.484 3.318 -5.43 1 88.5 155 TYR A O 1
ATOM 1252 N N . MET A 1 156 ? 7.672 4.527 -5.156 1 86.38 156 MET A N 1
ATOM 1253 C CA . MET A 1 156 ? 6.793 3.367 -5.035 1 86.38 156 MET A CA 1
ATOM 1254 C C . MET A 1 156 ? 6.781 2.559 -6.328 1 86.38 156 MET A C 1
ATOM 1256 O O . MET A 1 156 ? 6.566 1.345 -6.305 1 86.38 156 MET A O 1
ATOM 1260 N N . VAL A 1 157 ? 7.062 3.234 -7.441 1 86.12 157 VAL A N 1
ATOM 1261 C CA . VAL A 1 157 ? 7.043 2.5 -8.703 1 86.12 157 VAL A CA 1
ATOM 1262 C C . VAL A 1 157 ? 8.469 2.184 -9.141 1 86.12 157 VAL A C 1
ATOM 1264 O O . VAL A 1 157 ? 8.703 1.731 -10.258 1 86.12 157 VAL A O 1
ATOM 1267 N N . GLY A 1 158 ? 9.461 2.508 -8.312 1 80.62 158 GLY A N 1
ATOM 1268 C CA . GLY A 1 158 ? 10.844 2.111 -8.531 1 80.62 158 GLY A CA 1
ATOM 1269 C C . GLY A 1 158 ? 11.539 2.947 -9.594 1 80.62 158 GLY A C 1
ATOM 1270 O O . GLY A 1 158 ? 12.484 2.484 -10.234 1 80.62 158 GLY A O 1
ATOM 1271 N N . ARG A 1 159 ? 11.102 4.172 -9.82 1 85 159 ARG A N 1
ATOM 1272 C CA . ARG A 1 159 ? 11.641 4.969 -10.922 1 85 159 ARG A CA 1
ATOM 1273 C C . ARG A 1 159 ? 12.453 6.145 -10.391 1 85 159 ARG A C 1
ATOM 1275 O O . ARG A 1 159 ? 12.969 6.949 -11.172 1 85 159 ARG A O 1
ATOM 1282 N N . LEU A 1 160 ? 12.508 6.227 -9.125 1 87.94 160 LEU A N 1
ATOM 1283 C CA . LEU A 1 160 ? 13.344 7.281 -8.57 1 87.94 160 LEU A CA 1
ATOM 1284 C C . LEU A 1 160 ? 14.82 6.914 -8.656 1 87.94 160 LEU A C 1
ATOM 1286 O O . LEU A 1 160 ? 15.227 5.836 -8.219 1 87.94 160 LEU A O 1
ATOM 1290 N N . LYS A 1 161 ? 15.586 7.746 -9.234 1 85.38 161 LYS A N 1
ATOM 1291 C CA . LYS A 1 161 ? 17 7.461 -9.484 1 85.38 161 LYS A CA 1
ATOM 1292 C C . LYS A 1 161 ? 17.812 7.512 -8.188 1 85.38 161 LYS A C 1
ATOM 1294 O O . LYS A 1 161 ? 18.656 6.641 -7.945 1 85.38 161 LYS A O 1
ATOM 1299 N N . GLN A 1 162 ? 17.562 8.531 -7.383 1 86.94 162 GLN A N 1
ATOM 1300 C CA . GLN A 1 162 ? 18.25 8.719 -6.113 1 86.94 162 GLN A CA 1
ATOM 1301 C C . GLN A 1 162 ? 17.312 8.469 -4.934 1 86.94 162 GLN A C 1
ATOM 1303 O O . GLN A 1 162 ? 16.094 8.453 -5.098 1 86.94 162 GLN A O 1
ATOM 1308 N N . LYS A 1 163 ? 17.953 8.242 -3.828 1 85.38 163 LYS A N 1
ATOM 1309 C CA . LYS A 1 163 ? 17.141 8.172 -2.621 1 85.38 163 LYS A CA 1
ATOM 1310 C C . LYS A 1 163 ? 16.406 9.484 -2.367 1 85.38 163 LYS A C 1
ATOM 1312 O O . LYS A 1 163 ? 16.938 10.562 -2.643 1 85.38 163 LYS A O 1
ATOM 1317 N N . PRO A 1 164 ? 15.25 9.414 -1.887 1 89.5 164 PRO A N 1
ATOM 1318 C CA . PRO A 1 164 ? 14.477 10.633 -1.626 1 89.5 164 PRO A CA 1
ATOM 1319 C C . PRO A 1 164 ? 15.242 11.641 -0.772 1 89.5 164 PRO A C 1
ATOM 1321 O O . PRO A 1 164 ? 15.148 12.844 -1.011 1 89.5 164 PRO A O 1
ATOM 1324 N N . SER A 1 165 ? 16.031 11.164 0.2 1 87.5 165 SER A N 1
ATOM 1325 C CA . SER A 1 165 ? 16.781 12.062 1.077 1 87.5 165 SER A CA 1
ATOM 1326 C C . SER A 1 165 ? 17.781 12.898 0.289 1 87.5 165 SER A C 1
ATOM 1328 O O . SER A 1 165 ? 18.094 14.031 0.667 1 87.5 165 SER A O 1
ATOM 1330 N N . HIS A 1 166 ? 18.281 12.32 -0.773 1 90.19 166 HIS A N 1
ATOM 1331 C CA . HIS A 1 166 ? 19.203 13.047 -1.627 1 90.19 166 HIS A CA 1
ATOM 1332 C C . HIS A 1 166 ? 18.531 14.242 -2.285 1 90.19 166 HIS A C 1
ATOM 1334 O O . HIS A 1 166 ? 19.109 15.336 -2.334 1 90.19 166 HIS A O 1
ATOM 1340 N N . TYR A 1 167 ? 17.328 14.086 -2.811 1 92.75 167 TYR A N 1
ATOM 1341 C CA . TYR A 1 167 ? 16.578 15.188 -3.41 1 92.75 167 TYR A CA 1
ATOM 1342 C C . TYR A 1 167 ? 16.312 16.281 -2.391 1 92.75 167 TYR A C 1
ATOM 1344 O O . TYR A 1 167 ? 16.484 17.469 -2.688 1 92.75 167 TYR A O 1
ATOM 1352 N N . VAL A 1 168 ? 16.016 15.898 -1.19 1 93.06 168 VAL A N 1
ATOM 1353 C CA . VAL A 1 168 ? 15.641 16.828 -0.13 1 93.06 168 VAL A CA 1
ATOM 1354 C C . VAL A 1 168 ? 16.859 17.672 0.271 1 93.06 168 VAL A C 1
ATOM 1356 O O . VAL A 1 168 ? 16.719 18.859 0.556 1 93.06 168 VAL A O 1
ATOM 1359 N N . SER A 1 169 ? 18.062 17.078 0.233 1 92.88 169 SER A N 1
ATOM 1360 C CA . SER A 1 169 ? 19.266 17.781 0.642 1 92.88 169 SER A CA 1
ATOM 1361 C C . SER A 1 169 ? 19.672 18.828 -0.388 1 92.88 169 SER A C 1
ATOM 1363 O O . SER A 1 169 ? 20.516 19.688 -0.114 1 92.88 169 SER A O 1
ATOM 1365 N N . HIS A 1 170 ? 19 18.828 -1.53 1 92.62 170 HIS A N 1
ATOM 1366 C CA . HIS A 1 170 ? 19.375 19.766 -2.59 1 92.62 170 HIS A CA 1
ATOM 1367 C C . HIS A 1 170 ? 18.25 20.766 -2.84 1 92.62 170 HIS A C 1
ATOM 1369 O O . HIS A 1 170 ? 18.172 21.359 -3.922 1 92.62 170 HIS A O 1
ATOM 1375 N N . CYS A 1 171 ? 17.391 20.875 -1.903 1 92.44 171 CYS A N 1
ATOM 1376 C CA . CYS A 1 171 ? 16.312 21.844 -2.041 1 92.44 171 CYS A CA 1
ATOM 1377 C C . CYS A 1 171 ? 16.156 22.688 -0.778 1 92.44 171 CYS A C 1
ATOM 1379 O O . CYS A 1 171 ? 16.75 22.359 0.258 1 92.44 171 CYS A O 1
ATOM 1381 N N . TYR A 1 172 ? 15.602 23.812 -0.898 1 93.19 172 TYR A N 1
ATOM 1382 C CA . TYR A 1 172 ? 15.148 24.609 0.238 1 93.19 172 TYR A CA 1
ATOM 1383 C C . TYR A 1 172 ? 13.789 25.234 -0.042 1 93.19 172 TYR A C 1
ATOM 1385 O O . TYR A 1 172 ? 13.32 25.234 -1.183 1 93.19 172 TYR A O 1
ATOM 1393 N N . VAL A 1 173 ? 13.094 25.672 1.016 1 94.5 173 VAL A N 1
ATOM 1394 C CA . VAL A 1 173 ? 11.727 26.156 0.882 1 94.5 173 VAL A CA 1
ATOM 1395 C C . VAL A 1 173 ? 11.609 27.547 1.509 1 94.5 173 VAL A C 1
ATOM 1397 O O . VAL A 1 173 ? 12.172 27.797 2.572 1 94.5 173 VAL A O 1
ATOM 1400 N N . ASN A 1 174 ? 11.031 28.453 0.796 1 92.38 174 ASN A N 1
ATOM 1401 C CA . ASN A 1 174 ? 10.688 29.75 1.338 1 92.38 174 ASN A CA 1
ATOM 1402 C C . ASN A 1 174 ? 9.273 30.172 0.932 1 92.38 174 ASN A C 1
ATOM 1404 O O . ASN A 1 174 ? 8.453 29.344 0.558 1 92.38 174 ASN A O 1
ATOM 1408 N N . GLU A 1 175 ? 8.922 31.391 1.118 1 90.38 175 GLU A N 1
ATOM 1409 C CA . GLU A 1 175 ? 7.559 31.875 0.904 1 90.38 175 GLU A CA 1
ATOM 1410 C C . GLU A 1 175 ? 7.156 31.75 -0.563 1 90.38 175 GLU A C 1
ATOM 1412 O O . GLU A 1 175 ? 5.973 31.828 -0.895 1 90.38 175 GLU A O 1
ATOM 1417 N N . ARG A 1 176 ? 8.125 31.547 -1.428 1 89.75 176 ARG A N 1
ATOM 1418 C CA . ARG A 1 176 ? 7.844 31.406 -2.852 1 89.75 176 ARG A CA 1
ATOM 1419 C C . ARG A 1 176 ? 7.711 29.922 -3.229 1 89.75 176 ARG A C 1
ATOM 1421 O O . ARG A 1 176 ? 7.477 29.594 -4.395 1 89.75 176 ARG A O 1
ATOM 1428 N N . GLY A 1 177 ? 7.859 29.062 -2.225 1 92 177 GLY A N 1
ATOM 1429 C CA . GLY A 1 177 ? 7.723 27.641 -2.477 1 92 177 GLY A CA 1
ATOM 1430 C C . GLY A 1 177 ? 9.055 26.906 -2.467 1 92 177 GLY A C 1
ATOM 1431 O O . GLY A 1 177 ? 9.984 27.312 -1.777 1 92 177 GLY A O 1
ATOM 1432 N N . LEU A 1 178 ? 9.102 25.797 -3.129 1 93.31 178 LEU A N 1
ATOM 1433 C CA . LEU A 1 178 ? 10.258 24.906 -3.146 1 93.31 178 LEU A CA 1
ATOM 1434 C C . LEU A 1 178 ? 11.297 25.375 -4.16 1 93.31 178 LEU A C 1
ATOM 1436 O O . LEU A 1 178 ? 10.945 25.75 -5.285 1 93.31 178 LEU A O 1
ATOM 1440 N N . HIS A 1 179 ? 12.555 25.438 -3.727 1 91.94 179 HIS A N 1
ATOM 1441 C CA . HIS A 1 179 ? 13.695 25.766 -4.566 1 91.94 179 HIS A CA 1
ATOM 1442 C C . HIS A 1 179 ? 14.648 24.578 -4.695 1 91.94 179 HIS A C 1
ATOM 1444 O O . HIS A 1 179 ? 14.797 23.797 -3.756 1 91.94 179 HIS A O 1
ATOM 1450 N N . CYS A 1 180 ? 15.188 24.438 -5.828 1 90.38 180 CYS A N 1
ATOM 1451 C CA . CYS A 1 180 ? 16.188 23.391 -5.98 1 90.38 180 CYS A CA 1
ATOM 1452 C C . CYS A 1 180 ? 17.5 23.969 -6.492 1 90.38 180 CYS A C 1
ATOM 1454 O O . CYS A 1 180 ? 17.531 25.062 -7.07 1 90.38 180 CYS A O 1
ATOM 1456 N N . SER A 1 181 ? 18.562 23.297 -6.254 1 87.31 181 SER A N 1
ATOM 1457 C CA . SER A 1 181 ? 19.891 23.719 -6.707 1 87.31 181 SER A CA 1
ATOM 1458 C C . SER A 1 181 ? 20.031 23.578 -8.219 1 87.31 181 SER A C 1
ATOM 1460 O O . SER A 1 181 ? 19.297 22.797 -8.844 1 87.31 181 SER A O 1
ATOM 1462 N N . ALA A 1 182 ? 20.984 24.297 -8.766 1 85.38 182 ALA A N 1
ATOM 1463 C CA . ALA A 1 182 ? 21.25 24.234 -10.203 1 85.38 182 ALA A CA 1
ATOM 1464 C C . ALA A 1 182 ? 21.719 22.844 -10.609 1 85.38 182 ALA A C 1
ATOM 1466 O O . ALA A 1 182 ? 21.375 22.359 -11.695 1 85.38 182 ALA A O 1
ATOM 1467 N N . GLU A 1 183 ? 22.406 22.25 -9.711 1 84.88 183 GLU A N 1
ATOM 1468 C CA . GLU A 1 183 ? 22.969 20.938 -9.992 1 84.88 183 GLU A CA 1
ATOM 1469 C C . GLU A 1 183 ? 21.875 19.891 -10.148 1 84.88 183 GLU A C 1
ATOM 1471 O O . GLU A 1 183 ? 22 18.984 -10.969 1 84.88 183 GLU A O 1
ATOM 1476 N N . MET A 1 184 ? 20.797 20.109 -9.406 1 89 184 MET A N 1
ATOM 1477 C CA . MET A 1 184 ? 19.766 19.078 -9.383 1 89 184 MET A CA 1
ATOM 1478 C C . MET A 1 184 ? 18.531 19.516 -10.18 1 89 184 MET A C 1
ATOM 1480 O O . MET A 1 184 ? 17.531 18.812 -10.227 1 89 184 MET A O 1
ATOM 1484 N N . ALA A 1 185 ? 18.625 20.594 -10.844 1 88.12 185 ALA A N 1
ATOM 1485 C CA . ALA A 1 185 ? 17.484 21.188 -11.531 1 88.12 185 ALA A CA 1
ATOM 1486 C C . ALA A 1 185 ? 16.922 20.219 -12.578 1 88.12 185 ALA A C 1
ATOM 1488 O O . ALA A 1 185 ? 15.711 19.953 -12.602 1 88.12 185 ALA A O 1
ATOM 1489 N N . LYS A 1 186 ? 17.75 19.688 -13.383 1 87.5 186 LYS A N 1
ATOM 1490 C CA . LYS A 1 186 ? 17.312 18.781 -14.43 1 87.5 186 LYS A CA 1
ATOM 1491 C C . LYS A 1 186 ? 16.656 17.531 -13.844 1 87.5 186 LYS A C 1
ATOM 1493 O O . LYS A 1 186 ? 15.656 17.031 -14.367 1 87.5 186 LYS A O 1
ATOM 1498 N N . GLU A 1 187 ? 17.219 17.031 -12.797 1 89.94 187 GLU A N 1
ATOM 1499 C CA . GLU A 1 187 ? 16.688 15.844 -12.148 1 89.94 187 GLU A CA 1
ATOM 1500 C C . GLU A 1 187 ? 15.32 16.109 -11.547 1 89.94 187 GLU A C 1
ATOM 1502 O O . GLU A 1 187 ? 14.422 15.266 -11.633 1 89.94 187 GLU A O 1
ATOM 1507 N N . PHE A 1 188 ? 15.156 17.25 -10.961 1 90.5 188 PHE A N 1
ATOM 1508 C CA . PHE A 1 188 ? 13.867 17.594 -10.375 1 90.5 188 PHE A CA 1
ATOM 1509 C C . PHE A 1 188 ? 12.797 17.719 -11.453 1 90.5 188 PHE A C 1
ATOM 1511 O O . PHE A 1 188 ? 11.672 17.266 -11.273 1 90.5 188 PHE A O 1
ATOM 1518 N N . VAL A 1 189 ? 13.172 18.328 -12.508 1 88 189 VAL A N 1
ATOM 1519 C CA . VAL A 1 189 ? 12.234 18.453 -13.617 1 88 189 VAL A CA 1
ATOM 1520 C C . VAL A 1 189 ? 11.828 17.078 -14.125 1 88 189 VAL A C 1
ATOM 1522 O O . VAL A 1 189 ? 10.648 16.828 -14.367 1 88 189 VAL A O 1
ATOM 1525 N N . THR A 1 190 ? 12.789 16.234 -14.25 1 89.94 190 THR A N 1
ATOM 1526 C CA . THR A 1 190 ? 12.508 14.867 -14.703 1 89.94 190 THR A CA 1
ATOM 1527 C C . THR A 1 190 ? 11.562 14.164 -13.734 1 89.94 190 THR A C 1
ATOM 1529 O O . THR A 1 190 ? 10.609 13.5 -14.164 1 89.94 190 THR A O 1
ATOM 1532 N N . VAL A 1 191 ? 11.797 14.344 -12.453 1 92.38 191 VAL A N 1
ATOM 1533 C CA . VAL A 1 191 ? 10.977 13.711 -11.422 1 92.38 191 VAL A CA 1
ATOM 1534 C C . VAL A 1 191 ? 9.539 14.227 -11.531 1 92.38 191 VAL A C 1
ATOM 1536 O O . VAL A 1 191 ? 8.594 13.438 -11.516 1 92.38 191 VAL A O 1
ATOM 1539 N N . MET A 1 192 ? 9.391 15.516 -11.688 1 90.75 192 MET A N 1
ATOM 1540 C CA . MET A 1 192 ? 8.055 16.109 -11.734 1 90.75 192 MET A CA 1
ATOM 1541 C C . MET A 1 192 ? 7.32 15.68 -13 1 90.75 192 MET A C 1
ATOM 1543 O O . MET A 1 192 ? 6.141 15.336 -12.953 1 90.75 192 MET A O 1
ATOM 1547 N N . MET A 1 193 ? 8.031 15.617 -14.062 1 88.81 193 MET A N 1
ATOM 1548 C CA . MET A 1 193 ? 7.418 15.281 -15.344 1 88.81 193 MET A CA 1
ATOM 1549 C C . MET A 1 193 ? 7.059 13.805 -15.406 1 88.81 193 MET A C 1
ATOM 1551 O O . MET A 1 193 ? 5.992 13.438 -15.906 1 88.81 193 MET A O 1
ATOM 1555 N N . ASP A 1 194 ? 7.953 12.984 -14.945 1 90.12 194 ASP A N 1
ATOM 1556 C CA . ASP A 1 194 ? 7.676 11.555 -14.898 1 90.12 194 ASP A CA 1
ATOM 1557 C C . ASP A 1 194 ? 6.473 11.25 -14.008 1 90.12 194 ASP A C 1
ATOM 1559 O O . ASP A 1 194 ? 5.68 10.359 -14.312 1 90.12 194 ASP A O 1
ATOM 1563 N N . THR A 1 195 ? 6.406 11.969 -12.906 1 92.5 195 THR A N 1
ATOM 1564 C CA . THR A 1 195 ? 5.277 11.797 -12 1 92.5 195 THR A CA 1
ATOM 1565 C C . THR A 1 195 ? 3.965 12.156 -12.695 1 92.5 195 THR A C 1
ATOM 1567 O O . THR A 1 195 ? 3 11.391 -12.648 1 92.5 195 THR A O 1
ATOM 1570 N N . GLU A 1 196 ? 3.984 13.281 -13.344 1 91.25 196 GLU A N 1
ATOM 1571 C CA . GLU A 1 196 ? 2.77 13.734 -14.016 1 91.25 196 GLU A CA 1
ATOM 1572 C C . GLU A 1 196 ? 2.385 12.789 -15.148 1 91.25 196 GLU A C 1
ATOM 1574 O O . GLU A 1 196 ? 1.203 12.508 -15.359 1 91.25 196 GLU A O 1
ATOM 1579 N N . GLN A 1 197 ? 3.34 12.352 -15.852 1 89.62 197 GLN A N 1
ATOM 1580 C CA . GLN A 1 197 ? 3.08 11.406 -16.938 1 89.62 197 GLN A CA 1
ATOM 1581 C C . GLN A 1 197 ? 2.459 10.117 -16.406 1 89.62 197 GLN A C 1
ATOM 1583 O O . GLN A 1 197 ? 1.53 9.578 -17 1 89.62 197 GLN A O 1
ATOM 1588 N N . LEU A 1 198 ? 2.994 9.688 -15.375 1 89.94 198 LEU A N 1
ATOM 1589 C CA . LEU A 1 198 ? 2.496 8.461 -14.766 1 89.94 198 LEU A CA 1
ATOM 1590 C C . LEU A 1 198 ? 1.062 8.641 -14.281 1 89.94 198 LEU A C 1
ATOM 1592 O O . LEU A 1 198 ? 0.203 7.793 -14.539 1 89.94 198 LEU A O 1
ATOM 1596 N N . LEU A 1 199 ? 0.798 9.734 -13.648 1 91.62 199 LEU A N 1
ATOM 1597 C CA . LEU A 1 199 ? -0.488 9.945 -12.992 1 91.62 199 LEU A CA 1
ATOM 1598 C C . LEU A 1 199 ? -1.558 10.336 -14.008 1 91.62 199 LEU A C 1
ATOM 1600 O O . LEU A 1 199 ? -2.754 10.258 -13.719 1 91.62 199 LEU A O 1
ATOM 1604 N N . SER A 1 200 ? -1.104 10.75 -15.203 1 90.94 200 SER A N 1
ATOM 1605 C CA . SER A 1 200 ? -2.047 11.18 -16.234 1 90.94 200 SER A CA 1
ATOM 1606 C C . SER A 1 200 ? -2.238 10.094 -17.297 1 90.94 200 SER A C 1
ATOM 1608 O O . SER A 1 200 ? -2.639 10.391 -18.422 1 90.94 200 SER A O 1
ATOM 1610 N N . CYS A 1 201 ? -1.957 8.914 -16.984 1 89.31 201 CYS A N 1
ATOM 1611 C CA . CYS A 1 201 ? -2.166 7.855 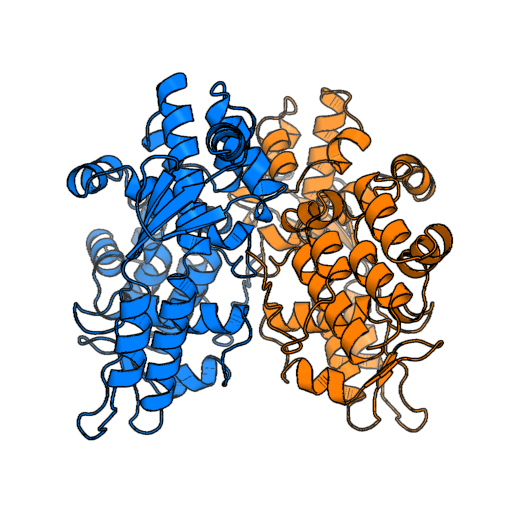-17.953 1 89.31 201 CYS A CA 1
ATOM 1612 C C . CYS A 1 201 ? -3.65 7.555 -18.125 1 89.31 201 CYS A C 1
ATOM 1614 O O . CYS A 1 201 ? -4.426 7.691 -17.188 1 89.31 201 CYS A O 1
ATOM 1616 N N . LYS A 1 202 ? -4.039 7.125 -19.281 1 90.81 202 LYS A N 1
ATOM 1617 C CA . LYS A 1 202 ? -5.445 6.949 -19.641 1 90.81 202 LYS A CA 1
ATOM 1618 C C . LYS A 1 202 ? -6.082 5.836 -18.812 1 90.81 202 LYS A C 1
ATOM 1620 O O . LYS A 1 202 ? -7.281 5.875 -18.531 1 90.81 202 LYS A O 1
ATOM 1625 N N . GLU A 1 203 ? -5.301 4.863 -18.422 1 91.5 203 GLU A N 1
ATOM 1626 C CA . GLU A 1 203 ? -5.832 3.762 -17.609 1 91.5 203 GLU A CA 1
ATOM 1627 C C . GLU A 1 203 ? -6.328 4.254 -16.25 1 91.5 203 GLU A C 1
ATOM 1629 O O . GLU A 1 203 ? -7.379 3.822 -15.781 1 91.5 203 GLU A O 1
ATOM 1634 N N . PHE A 1 204 ? -5.566 5.172 -15.648 1 92.31 204 PHE A N 1
ATOM 1635 C CA . PHE A 1 204 ? -5.977 5.711 -14.359 1 92.31 204 PHE A CA 1
ATOM 1636 C C . PHE A 1 204 ? -7.25 6.539 -14.492 1 92.31 204 PHE A C 1
ATOM 1638 O O . PHE A 1 204 ? -8.164 6.43 -13.672 1 92.31 204 PHE A O 1
ATOM 1645 N N . GLY A 1 205 ? -7.25 7.355 -15.562 1 92.38 205 GLY A N 1
ATOM 1646 C CA . GLY A 1 205 ? -8.453 8.125 -15.828 1 92.38 205 GLY A CA 1
ATOM 1647 C C . GLY A 1 205 ? -9.672 7.25 -16.062 1 92.38 205 GLY A C 1
ATOM 1648 O O . GLY A 1 205 ? -10.773 7.574 -15.609 1 92.38 205 GLY A O 1
ATOM 1649 N N . ALA A 1 206 ? -9.484 6.152 -16.75 1 93.38 206 ALA A N 1
ATOM 1650 C CA . ALA A 1 206 ? -10.57 5.227 -17.062 1 93.38 206 ALA A CA 1
ATOM 1651 C C . ALA A 1 206 ? -11.148 4.605 -15.789 1 93.38 206 ALA A C 1
ATOM 1653 O O . ALA A 1 206 ? -12.367 4.496 -15.641 1 93.38 206 ALA A O 1
ATOM 1654 N N . ILE A 1 207 ? -10.281 4.246 -14.898 1 94.62 207 ILE A N 1
ATOM 1655 C CA . ILE A 1 207 ? -10.727 3.607 -13.664 1 94.62 207 ILE A CA 1
ATOM 1656 C C . ILE A 1 207 ? -11.508 4.609 -12.812 1 94.62 207 ILE A C 1
ATOM 1658 O O . ILE A 1 207 ? -12.547 4.27 -12.242 1 94.62 207 ILE A O 1
ATOM 1662 N N . ASP A 1 208 ? -11.031 5.781 -12.773 1 94.38 208 ASP A N 1
ATOM 1663 C CA . ASP A 1 208 ? -11.75 6.816 -12.031 1 94.38 208 ASP A CA 1
ATOM 1664 C C . ASP A 1 208 ? -13.133 7.059 -12.641 1 94.38 208 ASP A C 1
ATOM 1666 O O . ASP A 1 208 ? -14.109 7.254 -11.914 1 94.38 208 ASP A O 1
ATOM 1670 N N . ALA A 1 209 ? -13.172 7.074 -13.922 1 94.44 209 ALA A N 1
ATOM 1671 C CA . ALA A 1 209 ? -14.445 7.27 -14.609 1 94.44 209 ALA A CA 1
ATOM 1672 C C . ALA A 1 209 ? -15.414 6.133 -14.297 1 94.44 209 ALA A C 1
ATOM 1674 O O . ALA A 1 209 ? -16.609 6.367 -14.086 1 94.44 209 ALA A O 1
ATOM 1675 N N . VAL A 1 210 ? -14.945 4.914 -14.297 1 95.5 210 VAL A N 1
ATOM 1676 C CA . VAL A 1 210 ? -15.766 3.742 -14 1 95.5 210 VAL A CA 1
ATOM 1677 C C . VAL A 1 210 ? -16.312 3.842 -12.578 1 95.5 210 VAL A C 1
ATOM 1679 O O . VAL A 1 210 ? -17.5 3.598 -12.336 1 95.5 210 VAL A O 1
ATOM 1682 N N . ILE A 1 211 ? -15.461 4.238 -11.633 1 95.88 211 ILE A N 1
ATOM 1683 C CA . ILE A 1 211 ? -15.875 4.371 -10.234 1 95.88 211 ILE A CA 1
ATOM 1684 C C . ILE A 1 211 ? -16.906 5.492 -10.109 1 95.88 211 ILE A C 1
ATOM 1686 O O . ILE A 1 211 ? -17.922 5.336 -9.43 1 95.88 211 ILE A O 1
ATOM 1690 N N . SER A 1 212 ? -16.641 6.613 -10.797 1 94.5 212 SER A N 1
ATOM 1691 C CA . SER A 1 212 ? -17.578 7.73 -10.789 1 94.5 212 SER A CA 1
ATOM 1692 C C . SER A 1 212 ? -18.953 7.309 -11.297 1 94.5 212 SER A C 1
ATOM 1694 O O . SER A 1 212 ? -19.984 7.645 -10.703 1 94.5 212 SER A O 1
ATOM 1696 N N . GLU A 1 213 ? -18.938 6.566 -12.359 1 94.44 213 GLU A N 1
ATOM 1697 C CA . GLU A 1 213 ? -20.188 6.078 -12.938 1 94.44 213 GLU A CA 1
ATOM 1698 C C . GLU A 1 213 ? -20.906 5.137 -11.984 1 94.44 213 GLU A C 1
ATOM 1700 O O . GLU A 1 213 ? -22.125 5.203 -11.836 1 94.44 213 GLU A O 1
ATOM 1705 N N . ALA A 1 214 ? -20.188 4.293 -11.359 1 95.06 214 ALA A N 1
ATOM 1706 C CA . ALA A 1 214 ? -20.781 3.361 -10.406 1 95.06 214 ALA A CA 1
ATOM 1707 C C . ALA A 1 214 ? -21.422 4.105 -9.234 1 95.06 214 ALA A C 1
ATOM 1709 O O . ALA A 1 214 ? -22.516 3.768 -8.789 1 95.06 214 ALA A O 1
ATOM 1710 N N . ILE A 1 215 ? -20.75 5.105 -8.734 1 93.62 215 ILE A N 1
ATOM 1711 C CA . ILE A 1 215 ? -21.25 5.895 -7.617 1 93.62 215 ILE A CA 1
ATOM 1712 C C . ILE A 1 215 ? -22.516 6.641 -8.039 1 93.62 215 ILE A C 1
ATOM 1714 O O . ILE A 1 215 ? -23.516 6.656 -7.301 1 93.62 215 ILE A O 1
ATOM 1718 N N . LYS A 1 216 ? -22.469 7.23 -9.203 1 92.31 216 LYS A N 1
ATOM 1719 C CA . LYS A 1 216 ? -23.625 7.934 -9.734 1 92.31 216 LYS A CA 1
ATOM 1720 C C . LYS A 1 216 ? -24.844 7.008 -9.828 1 92.31 216 LYS A C 1
ATOM 1722 O O . LYS A 1 216 ? -25.953 7.391 -9.453 1 92.31 216 LYS A O 1
ATOM 1727 N N . CYS A 1 217 ? -24.625 5.824 -10.312 1 93.31 217 CYS A N 1
ATOM 1728 C CA . CYS A 1 217 ? -25.688 4.844 -10.453 1 93.31 217 CYS A CA 1
ATOM 1729 C C . CYS A 1 217 ? -26.234 4.43 -9.094 1 93.31 217 CYS A C 1
ATOM 1731 O O . CYS A 1 217 ? -27.438 4.281 -8.922 1 93.31 217 CYS A O 1
ATOM 1733 N N . ASP A 1 218 ? -25.328 4.234 -8.172 1 93.69 218 ASP A N 1
ATOM 1734 C CA . ASP A 1 218 ? -25.75 3.855 -6.828 1 93.69 218 ASP A CA 1
ATOM 1735 C C . ASP A 1 218 ? -26.562 4.969 -6.176 1 93.69 218 ASP A C 1
ATOM 1737 O O . ASP A 1 218 ? -27.594 4.711 -5.562 1 93.69 218 ASP A O 1
ATOM 1741 N N . TRP A 1 219 ? -26.094 6.199 -6.332 1 90.56 219 TRP A N 1
ATOM 1742 C CA . TRP A 1 219 ? -26.781 7.348 -5.742 1 90.56 219 TRP A CA 1
ATOM 1743 C C . TRP A 1 219 ? -28.156 7.539 -6.367 1 90.56 219 TRP A C 1
ATOM 1745 O O . TRP A 1 219 ? -29.094 7.953 -5.688 1 90.56 219 TRP A O 1
ATOM 1755 N N . ALA A 1 220 ? -28.281 7.285 -7.621 1 91.25 220 ALA A N 1
ATOM 1756 C CA . ALA A 1 220 ? -29.562 7.406 -8.312 1 91.25 220 ALA A CA 1
ATOM 1757 C C . ALA A 1 220 ? -30.578 6.414 -7.758 1 91.25 220 ALA A C 1
ATOM 1759 O O . ALA A 1 220 ? -31.766 6.711 -7.695 1 91.25 220 ALA A O 1
ATOM 1760 N N . GLU A 1 221 ? -30.125 5.281 -7.312 1 91 221 GLU A N 1
ATOM 1761 C CA . GLU A 1 221 ? -31 4.234 -6.812 1 91 221 GLU A CA 1
ATOM 1762 C C . GLU A 1 221 ? -31.312 4.438 -5.332 1 91 221 GLU A C 1
ATOM 1764 O O . GLU A 1 221 ? -32.438 4.16 -4.879 1 91 221 GLU A O 1
ATOM 1769 N N . THR A 1 222 ? -30.391 4.809 -4.543 1 87 222 THR A N 1
ATOM 1770 C CA . THR A 1 222 ? -30.531 4.832 -3.09 1 87 222 THR A CA 1
ATOM 1771 C C . THR A 1 222 ? -30.953 6.219 -2.611 1 87 222 THR A C 1
ATOM 1773 O O . THR A 1 222 ? -31.453 6.375 -1.494 1 87 222 THR A O 1
ATOM 1776 N N . GLY A 1 223 ? -30.688 7.188 -3.336 1 81.06 223 GLY A N 1
ATOM 1777 C CA . GLY A 1 223 ? -30.922 8.555 -2.912 1 81.06 223 GLY A CA 1
ATOM 1778 C C . GLY A 1 223 ? -29.828 9.109 -2.02 1 81.06 223 GLY A C 1
ATOM 1779 O O . GLY A 1 223 ? -29.969 10.203 -1.471 1 81.06 223 GLY A O 1
ATOM 1780 N N . GLU A 1 224 ? -28.891 8.273 -1.803 1 73.25 224 GLU A N 1
ATOM 1781 C CA . GLU A 1 224 ? -27.766 8.742 -0.993 1 73.25 224 GLU A CA 1
ATOM 1782 C C . GLU A 1 224 ? -27.016 9.883 -1.683 1 73.25 224 GLU A C 1
ATOM 1784 O O . GLU A 1 224 ? -27.219 10.125 -2.873 1 73.25 224 GLU A O 1
ATOM 1789 N N . GLU A 1 225 ? -26.328 10.766 -0.721 1 70.25 225 GLU A N 1
ATOM 1790 C CA . GLU A 1 225 ? -25.547 11.891 -1.251 1 70.25 225 GLU A CA 1
ATOM 1791 C C . GLU A 1 225 ? -24.094 11.805 -0.822 1 70.25 225 GLU A C 1
ATOM 1793 O O . GLU A 1 225 ? -23.672 10.82 -0.218 1 70.25 225 GLU A O 1
ATOM 1798 N N . CYS A 1 226 ? -23.344 12.734 -1.26 1 67 226 CYS A N 1
ATOM 1799 C CA . CYS A 1 226 ? -21.891 12.859 -1.094 1 67 226 CYS A CA 1
ATOM 1800 C C . CYS A 1 226 ? -21.516 12.875 0.383 1 67 226 CYS A C 1
ATOM 1802 O O . CYS A 1 226 ? -20.5 12.289 0.774 1 67 226 CYS A O 1
ATOM 1804 N N . ASP A 1 227 ? -22.359 13.367 1.17 1 70.88 227 ASP A N 1
ATOM 1805 C CA . ASP A 1 227 ? -22.016 13.531 2.58 1 70.88 227 ASP A CA 1
ATOM 1806 C C . ASP A 1 227 ? -21.812 12.18 3.258 1 70.88 227 ASP A C 1
ATOM 1808 O O . ASP A 1 227 ? -20.906 12.039 4.094 1 70.88 227 ASP A O 1
ATOM 1812 N N . THR A 1 228 ? -22.453 11.227 2.824 1 76.19 228 THR A N 1
ATOM 1813 C CA . THR A 1 228 ? -22.328 9.898 3.408 1 76.19 228 THR A CA 1
ATOM 1814 C C . THR A 1 228 ? -21.031 9.234 2.959 1 76.19 228 THR A C 1
ATOM 1816 O O . THR A 1 228 ? -20.328 8.617 3.764 1 76.19 228 THR A O 1
ATOM 1819 N N . TYR A 1 229 ? -20.656 9.516 1.736 1 79.31 229 TYR A N 1
ATOM 1820 C CA . TYR A 1 229 ? -19.5 8.82 1.173 1 79.31 229 TYR A CA 1
ATOM 1821 C C . TYR A 1 229 ? -18.203 9.453 1.655 1 79.31 229 TYR A C 1
ATOM 1823 O O . TYR A 1 229 ? -17.188 8.773 1.768 1 79.31 229 TYR A O 1
ATOM 1831 N N . SER A 1 230 ? -18.297 10.766 2.033 1 79.38 230 SER A N 1
ATOM 1832 C CA . SER A 1 230 ? -17.078 11.469 2.439 1 79.38 230 SER A CA 1
ATOM 1833 C C . SER A 1 230 ? -16.547 10.938 3.77 1 79.38 230 SER A C 1
ATOM 1835 O O . SER A 1 230 ? -15.375 11.125 4.098 1 79.38 230 SER A O 1
ATOM 1837 N N . ARG A 1 231 ? -17.359 10.258 4.508 1 83.25 231 ARG A N 1
ATOM 1838 C CA . ARG A 1 231 ? -16.984 9.766 5.828 1 83.25 231 ARG A CA 1
ATOM 1839 C C . ARG A 1 231 ? -16.547 8.305 5.77 1 83.25 231 ARG A C 1
ATOM 1841 O O . ARG A 1 231 ? -16.094 7.75 6.77 1 83.25 231 ARG A O 1
ATOM 1848 N N . LEU A 1 232 ? -16.609 7.809 4.602 1 88.81 232 LEU A N 1
ATOM 1849 C CA . LEU A 1 232 ? -16.297 6.391 4.441 1 88.81 232 LEU A CA 1
ATOM 1850 C C . LEU A 1 232 ? -14.859 6.203 3.973 1 88.81 232 LEU A C 1
ATOM 1852 O O . LEU A 1 232 ? -14.133 7.18 3.787 1 88.81 232 LEU A O 1
ATOM 1856 N N . SER A 1 233 ? -14.375 5.012 4.004 1 92.12 233 SER A N 1
ATOM 1857 C CA . SER A 1 233 ? -13.102 4.633 3.408 1 92.12 233 SER A CA 1
ATOM 1858 C C . SER A 1 233 ? -13.281 4.125 1.981 1 92.12 233 SER A C 1
ATOM 1860 O O . SER A 1 233 ? -14.406 3.898 1.538 1 92.12 233 SER A O 1
ATOM 1862 N N . ASP A 1 234 ? -12.164 4.008 1.252 1 94.12 234 ASP A N 1
ATOM 1863 C CA . ASP A 1 234 ? -12.203 3.453 -0.096 1 94.12 234 ASP A CA 1
ATOM 1864 C C . ASP A 1 234 ? -12.875 2.078 -0.101 1 94.12 234 ASP A C 1
ATOM 1866 O O . ASP A 1 234 ? -13.727 1.802 -0.942 1 94.12 234 ASP A O 1
ATOM 1870 N N . TRP A 1 235 ? -12.578 1.363 0.846 1 90.62 235 TRP A N 1
ATOM 1871 C CA . TRP A 1 235 ? -13.039 -0.02 0.879 1 90.62 235 TRP A CA 1
ATOM 1872 C C . TRP A 1 235 ? -14.523 -0.09 1.221 1 90.62 235 TRP A C 1
ATOM 1874 O O . TRP A 1 235 ? -15.25 -0.945 0.703 1 90.62 235 TRP A O 1
ATOM 1884 N N . GLU A 1 236 ? -14.953 0.744 2.096 1 92.75 236 GLU A N 1
ATOM 1885 C CA . GLU A 1 236 ? -16.375 0.787 2.42 1 92.75 236 GLU A CA 1
ATOM 1886 C C . GLU A 1 236 ? -17.203 1.168 1.2 1 92.75 236 GLU A C 1
ATOM 1888 O O . GLU A 1 236 ? -18.266 0.592 0.964 1 92.75 236 GLU A O 1
ATOM 1893 N N . ILE A 1 237 ? -16.688 2.049 0.44 1 93.62 237 ILE A N 1
ATOM 1894 C CA . ILE A 1 237 ? -17.391 2.455 -0.77 1 93.62 237 ILE A CA 1
ATOM 1895 C C . ILE A 1 237 ? -17.438 1.292 -1.757 1 93.62 237 ILE A C 1
ATOM 1897 O O . ILE A 1 237 ? -18.484 1.014 -2.348 1 93.62 237 ILE A O 1
ATOM 1901 N N . LEU A 1 238 ? -16.344 0.603 -1.934 1 94.31 238 LEU A N 1
ATOM 1902 C CA . LEU A 1 238 ? -16.297 -0.526 -2.857 1 94.31 238 LEU A CA 1
ATOM 1903 C C . LEU A 1 238 ? -17.281 -1.614 -2.428 1 94.31 238 LEU A C 1
ATOM 1905 O O . LEU A 1 238 ? -17.938 -2.225 -3.268 1 94.31 238 LEU A O 1
ATOM 1909 N N . CYS A 1 239 ? -17.375 -1.825 -1.117 1 92.5 239 CYS A N 1
ATOM 1910 C CA . CYS A 1 239 ? -18.312 -2.826 -0.61 1 92.5 239 CYS A CA 1
ATOM 1911 C C . CYS A 1 239 ? -19.75 -2.41 -0.87 1 92.5 239 CYS A C 1
ATOM 1913 O O . CYS A 1 239 ? -20.578 -3.238 -1.24 1 92.5 239 CYS A O 1
ATOM 1915 N N . ILE A 1 240 ? -20.047 -1.117 -0.666 1 92.56 240 ILE A N 1
ATOM 1916 C CA . ILE A 1 240 ? -21.391 -0.589 -0.924 1 92.56 240 ILE A CA 1
ATOM 1917 C C . ILE A 1 240 ? -21.734 -0.765 -2.4 1 92.56 240 ILE A C 1
ATOM 1919 O O . ILE A 1 240 ? -22.828 -1.23 -2.736 1 92.56 240 ILE A O 1
ATOM 1923 N N . LEU A 1 241 ? -20.797 -0.458 -3.248 1 94 241 LEU A N 1
ATOM 1924 C CA . LEU A 1 241 ? -21.047 -0.516 -4.684 1 94 241 LEU A CA 1
ATOM 1925 C C . LEU A 1 241 ? -21.156 -1.96 -5.16 1 94 241 LEU A C 1
ATOM 1927 O O . LEU A 1 241 ? -21.938 -2.264 -6.066 1 94 241 LEU A O 1
ATOM 1931 N N . LYS A 1 242 ? -20.406 -2.854 -4.59 1 93.44 242 LYS A N 1
ATOM 1932 C CA . LYS A 1 242 ? -20.438 -4.27 -4.945 1 93.44 242 LYS A CA 1
ATOM 1933 C C . LYS A 1 242 ? -21.797 -4.883 -4.652 1 93.44 242 LYS A C 1
ATOM 1935 O O . LYS A 1 242 ? -22.219 -5.836 -5.32 1 93.44 242 LYS A O 1
ATOM 1940 N N . THR A 1 243 ? -22.438 -4.363 -3.658 1 91.56 243 THR A N 1
ATOM 1941 C CA . THR A 1 243 ? -23.734 -4.898 -3.25 1 91.56 243 THR A CA 1
ATOM 1942 C C . THR A 1 243 ? -24.844 -3.875 -3.498 1 91.56 243 THR A C 1
ATOM 1944 O O . THR A 1 243 ? -25.875 -3.902 -2.832 1 91.56 243 THR A O 1
ATOM 1947 N N . SER A 1 244 ? -24.594 -2.992 -4.402 1 93.5 244 SER A N 1
ATOM 1948 C CA . SER A 1 244 ? -25.531 -1.914 -4.684 1 93.5 244 SER A CA 1
ATOM 1949 C C . SER A 1 244 ? -26.828 -2.455 -5.273 1 93.5 244 SER A C 1
ATOM 1951 O O . SER A 1 244 ? -26.859 -3.535 -5.863 1 93.5 244 SER A O 1
ATOM 1953 N N . LEU A 1 245 ? -27.938 -1.746 -5.086 1 93.44 245 LEU A N 1
ATOM 1954 C CA . LEU A 1 245 ? -29.203 -2.074 -5.73 1 93.44 245 LEU A CA 1
ATOM 1955 C C . LEU A 1 245 ? -29.141 -1.795 -7.227 1 93.44 245 LEU A C 1
ATOM 1957 O O . LEU A 1 245 ? -29.938 -2.342 -8 1 93.44 245 LEU A O 1
ATOM 1961 N N . SER A 1 246 ? -28.203 -0.923 -7.586 1 94.62 246 SER A N 1
ATOM 1962 C CA . SER A 1 246 ? -28 -0.652 -9.008 1 94.62 246 SER A CA 1
ATOM 1963 C C . SER A 1 246 ? -27.219 -1.781 -9.68 1 94.62 246 SER A C 1
ATOM 1965 O O . SER A 1 246 ? -26.031 -1.981 -9.391 1 94.62 246 SER A O 1
ATOM 1967 N N . VAL A 1 247 ? -27.844 -2.393 -10.609 1 93.81 247 VAL A N 1
ATOM 1968 C CA . VAL A 1 247 ? -27.234 -3.502 -11.328 1 93.81 247 VAL A CA 1
ATOM 1969 C C . VAL A 1 247 ? -26 -3.008 -12.086 1 93.81 247 VAL A C 1
ATOM 1971 O O . VAL A 1 247 ? -24.984 -3.699 -12.141 1 93.81 247 VAL A O 1
ATOM 1974 N N . ARG A 1 248 ? -26.094 -1.839 -12.625 1 93.5 248 ARG A N 1
ATOM 1975 C CA . ARG A 1 248 ? -24.969 -1.273 -13.367 1 93.5 248 ARG A CA 1
ATOM 1976 C C . ARG A 1 248 ? -23.781 -1.003 -12.453 1 93.5 248 ARG A C 1
ATOM 1978 O O . ARG A 1 248 ? -22.641 -1.31 -12.797 1 93.5 248 ARG A O 1
ATOM 1985 N N . ALA A 1 249 ? -24.062 -0.418 -11.297 1 94.69 249 ALA A N 1
ATOM 1986 C CA . ALA A 1 249 ? -23 -0.161 -10.328 1 94.69 249 ALA A CA 1
ATOM 1987 C C . ALA A 1 249 ? -22.312 -1.458 -9.914 1 94.69 249 ALA A C 1
ATOM 1989 O O . ALA A 1 249 ? -21.078 -1.53 -9.875 1 94.69 249 ALA A O 1
ATOM 1990 N N . GLN A 1 250 ? -23.094 -2.488 -9.703 1 94.94 250 GLN A N 1
ATOM 1991 C CA . GLN A 1 250 ? -22.547 -3.789 -9.32 1 94.94 250 GLN A CA 1
ATOM 1992 C C . GLN A 1 250 ? -21.656 -4.355 -10.422 1 94.94 250 GLN A C 1
ATOM 1994 O O . GLN A 1 250 ? -20.547 -4.824 -10.148 1 94.94 250 GLN A O 1
ATOM 1999 N N . TYR A 1 251 ? -22.203 -4.262 -11.555 1 93.81 251 TYR A N 1
ATOM 2000 C CA . TYR A 1 251 ? -21.469 -4.805 -12.688 1 93.81 251 TYR A CA 1
ATOM 2001 C C . TYR A 1 251 ? -20.125 -4.105 -12.859 1 93.81 251 TYR A C 1
ATOM 2003 O O . TYR A 1 251 ? -19.094 -4.762 -13.008 1 93.81 251 TYR A O 1
ATOM 2011 N N . LEU A 1 252 ? -20.094 -2.811 -12.844 1 94.75 252 LEU A N 1
ATOM 2012 C CA . LEU A 1 252 ? -18.891 -2.023 -13.062 1 94.75 252 LEU A CA 1
ATOM 2013 C C . LEU A 1 252 ? -17.844 -2.34 -12.008 1 94.75 252 LEU A C 1
ATOM 2015 O O . LEU A 1 252 ? -16.656 -2.527 -12.336 1 94.75 252 LEU A O 1
ATOM 2019 N N . ILE A 1 253 ? -18.281 -2.477 -10.781 1 94.88 253 ILE A N 1
ATOM 2020 C CA . ILE A 1 253 ? -17.328 -2.662 -9.695 1 94.88 253 ILE A CA 1
ATOM 2021 C C . ILE A 1 253 ? -16.797 -4.098 -9.703 1 94.88 253 ILE A C 1
ATOM 2023 O O . ILE A 1 253 ? -15.609 -4.332 -9.484 1 94.88 253 ILE A O 1
ATOM 2027 N N . HIS A 1 254 ? -17.641 -5.102 -9.984 1 93.06 254 HIS A N 1
ATOM 2028 C CA . HIS A 1 254 ? -17.156 -6.473 -10.125 1 93.06 254 HIS A CA 1
ATOM 2029 C C . HIS A 1 254 ? -16.156 -6.594 -11.266 1 93.06 254 HIS A C 1
ATOM 2031 O O . HIS A 1 254 ? -15.117 -7.238 -11.109 1 93.06 254 HIS A O 1
ATOM 2037 N N . ALA A 1 255 ? -16.453 -5.953 -12.367 1 92.38 255 ALA A N 1
ATOM 2038 C CA . ALA A 1 255 ? -15.539 -5.969 -13.508 1 92.38 255 ALA A CA 1
ATOM 2039 C C . ALA A 1 255 ? -14.211 -5.293 -13.156 1 92.38 255 ALA A C 1
ATOM 2041 O O . ALA A 1 255 ? -13.141 -5.797 -13.508 1 92.38 255 ALA A O 1
ATOM 2042 N N . LEU A 1 256 ? -14.305 -4.184 -12.484 1 93.38 256 LEU A N 1
ATOM 2043 C CA . LEU A 1 256 ? -13.117 -3.43 -12.109 1 93.38 256 LEU A CA 1
ATOM 2044 C C . LEU A 1 256 ? -12.227 -4.25 -11.18 1 93.38 256 LEU A C 1
ATOM 2046 O O . LEU A 1 256 ? -11.008 -4.277 -11.344 1 93.38 256 LEU A O 1
ATOM 2050 N N . LEU A 1 257 ? -12.812 -4.953 -10.227 1 92.19 257 LEU A N 1
ATOM 2051 C CA . LEU A 1 257 ? -12.055 -5.656 -9.195 1 92.19 257 LEU A CA 1
ATOM 2052 C C . LEU A 1 257 ? -11.547 -6.996 -9.719 1 92.19 257 LEU A C 1
ATOM 2054 O O . LEU A 1 257 ? -10.461 -7.449 -9.336 1 92.19 257 LEU A O 1
ATOM 2058 N N . GLU A 1 258 ? -12.234 -7.613 -10.633 1 88.75 258 GLU A N 1
ATOM 2059 C CA . GLU A 1 258 ? -11.922 -8.984 -11.023 1 88.75 258 GLU A CA 1
ATOM 2060 C C . GLU A 1 258 ? -11.266 -9.039 -12.398 1 88.75 258 GLU A C 1
ATOM 2062 O O . GLU A 1 258 ? -10.43 -9.914 -12.656 1 88.75 258 GLU A O 1
ATOM 2067 N N . GLN A 1 259 ? -11.688 -8.141 -13.258 1 88.88 259 GLN A N 1
ATOM 2068 C CA . GLN A 1 259 ? -11.211 -8.195 -14.641 1 88.88 259 GLN A CA 1
ATOM 2069 C C . GLN A 1 259 ? -11.039 -6.789 -15.219 1 88.88 259 GLN A C 1
ATOM 2071 O O . GLN A 1 259 ? -11.633 -6.461 -16.25 1 88.88 259 GLN A O 1
ATOM 2076 N N . PRO A 1 260 ? -10.172 -6.055 -14.664 1 89.69 260 PRO A N 1
ATOM 2077 C CA . PRO A 1 260 ? -10.008 -4.688 -15.164 1 89.69 260 PRO A CA 1
ATOM 2078 C C . PRO A 1 260 ? -9.469 -4.645 -16.594 1 89.69 260 PRO A C 1
ATOM 2080 O O . PRO A 1 260 ? -9.609 -3.627 -17.281 1 89.69 260 PRO A O 1
ATOM 2083 N N . ASP A 1 261 ? -8.891 -5.719 -17.078 1 84.94 261 ASP A N 1
ATOM 2084 C CA . ASP A 1 261 ? -8.32 -5.785 -18.422 1 84.94 261 ASP A CA 1
ATOM 2085 C C . ASP A 1 261 ? -9.422 -5.773 -19.469 1 84.94 261 ASP A C 1
ATOM 2087 O O . ASP A 1 261 ? -9.148 -5.535 -20.656 1 84.94 261 ASP A O 1
ATOM 2091 N N . LYS A 1 262 ? -10.578 -5.992 -19.047 1 85.31 262 LYS A N 1
ATOM 2092 C CA . LYS A 1 262 ? -11.688 -6.023 -19.984 1 85.31 262 LYS A CA 1
ATOM 2093 C C . LYS A 1 262 ? -12.172 -4.613 -20.312 1 85.31 262 LYS A C 1
ATOM 2095 O O . LYS A 1 262 ? -12.938 -4.422 -21.266 1 85.31 262 LYS A O 1
ATOM 2100 N N . PHE A 1 263 ? -11.789 -3.648 -19.516 1 89.75 263 PHE A N 1
ATOM 2101 C CA . PHE A 1 263 ? -12.094 -2.266 -19.859 1 89.75 263 PHE A CA 1
ATOM 2102 C C . PHE A 1 263 ? -11.227 -1.785 -21.016 1 89.75 263 PHE A C 1
ATOM 2104 O O . PHE A 1 263 ? -10 -1.861 -20.953 1 89.75 263 PHE A O 1
ATOM 2111 N N . ILE A 1 264 ? -11.867 -1.384 -22.078 1 89.81 264 ILE A N 1
ATOM 2112 C CA . ILE A 1 264 ? -11.164 -0.875 -23.25 1 89.81 264 ILE A CA 1
ATOM 2113 C C . ILE A 1 264 ? -11.227 0.651 -23.266 1 89.81 264 ILE A C 1
ATOM 2115 O O . ILE A 1 264 ? -12.305 1.236 -23.172 1 89.81 264 ILE A O 1
ATOM 2119 N N . VAL A 1 265 ? -10.062 1.258 -23.375 1 91.5 265 VAL A N 1
ATOM 2120 C CA . VAL A 1 265 ? -9.992 2.715 -23.391 1 91.5 265 VAL A CA 1
ATOM 2121 C C . VAL A 1 265 ? -9.742 3.197 -24.812 1 91.5 265 VAL A C 1
ATOM 2123 O O . VAL A 1 265 ? -8.797 2.75 -25.469 1 91.5 265 VAL A O 1
ATOM 2126 N N . ARG A 1 266 ? -10.578 4.008 -25.297 1 89.44 266 ARG A N 1
ATOM 2127 C CA . ARG A 1 266 ? -10.461 4.555 -26.641 1 89.44 266 ARG A CA 1
ATOM 2128 C C . ARG A 1 266 ? -10.367 6.074 -26.609 1 89.44 266 ARG A C 1
ATOM 2130 O O . ARG A 1 266 ? -10.914 6.719 -25.719 1 89.44 266 ARG A O 1
ATOM 2137 N N . GLU A 1 267 ? -9.68 6.527 -27.641 1 88.44 267 GLU A N 1
ATOM 2138 C CA . GLU A 1 267 ? -9.625 7.977 -27.797 1 88.44 267 GLU A CA 1
ATOM 2139 C C . GLU A 1 267 ? -10.914 8.523 -28.391 1 88.44 267 GLU A C 1
ATOM 2141 O O . GLU A 1 267 ? -11.5 7.906 -29.297 1 88.44 267 GLU A O 1
ATOM 2146 N N . GLY A 1 268 ? -11.266 9.617 -27.828 1 86.25 268 GLY A N 1
ATOM 2147 C CA . GLY A 1 268 ? -12.492 10.234 -28.312 1 86.25 268 GLY A CA 1
ATOM 2148 C C . GLY A 1 268 ? -13.719 9.82 -27.531 1 86.25 268 GLY A C 1
ATOM 2149 O O . GLY A 1 268 ? -13.656 8.898 -26.703 1 86.25 268 GLY A O 1
ATOM 2150 N N . ALA A 1 269 ? -14.766 10.617 -27.641 1 82.06 269 ALA A N 1
ATOM 2151 C CA . ALA A 1 269 ? -16.047 10.305 -27.016 1 82.06 269 ALA A CA 1
ATOM 2152 C C . ALA A 1 269 ? -17.109 9.961 -28.062 1 82.06 269 ALA A C 1
ATOM 2154 O O . ALA A 1 269 ? -17.688 10.852 -28.688 1 82.06 269 ALA A O 1
ATOM 2155 N N . THR A 1 270 ? -17.297 8.648 -28.312 1 81 270 THR A N 1
ATOM 2156 C CA . THR A 1 270 ? -18.25 8.195 -29.312 1 81 270 THR A CA 1
ATOM 2157 C C . THR A 1 270 ? -19.656 8.117 -28.703 1 81 270 THR A C 1
ATOM 2159 O O . THR A 1 270 ? -20.641 8.031 -29.422 1 81 270 THR A O 1
ATOM 2162 N N . GLY A 1 271 ? -19.703 8.156 -27.406 1 81.5 271 GLY A N 1
ATOM 2163 C CA . GLY A 1 271 ? -20.984 8.031 -26.719 1 81.5 271 GLY A CA 1
ATOM 2164 C C . GLY A 1 271 ? -21.344 6.602 -26.359 1 81.5 271 GLY A C 1
ATOM 2165 O O . GLY A 1 271 ? -22.359 6.348 -25.719 1 81.5 271 GLY A O 1
ATOM 2166 N N . ARG A 1 272 ? -20.547 5.707 -26.656 1 81.94 272 ARG A N 1
ATOM 2167 C CA . ARG A 1 272 ? -20.828 4.293 -26.406 1 81.94 272 ARG A CA 1
ATOM 2168 C C . ARG A 1 272 ? -20.312 3.869 -25.031 1 81.94 272 ARG A C 1
ATOM 2170 O O . ARG A 1 272 ? -20.719 2.828 -24.516 1 81.94 272 ARG A O 1
ATOM 2177 N N . GLY A 1 273 ? -19.453 4.656 -24.5 1 90.31 273 GLY A N 1
ATOM 2178 C CA . GLY A 1 273 ? -18.859 4.316 -23.219 1 90.31 273 GLY A CA 1
ATOM 2179 C C . GLY A 1 273 ? -18.938 5.441 -22.203 1 90.31 273 GLY A C 1
ATOM 2180 O O . GLY A 1 273 ? -19.75 6.352 -22.344 1 90.31 273 GLY A O 1
ATOM 2181 N N . ILE A 1 274 ? -18.266 5.348 -21.156 1 93.12 274 ILE A N 1
ATOM 2182 C CA . ILE A 1 274 ? -18.156 6.367 -20.109 1 93.12 274 ILE A CA 1
ATOM 2183 C C . ILE A 1 274 ? -17.062 7.367 -20.469 1 93.12 274 ILE A C 1
ATOM 2185 O O . ILE A 1 274 ? -15.883 7.02 -20.5 1 93.12 274 ILE A O 1
ATOM 2189 N N . PRO A 1 275 ? -17.422 8.547 -20.75 1 92.12 275 PRO A N 1
ATOM 2190 C CA . PRO A 1 275 ? -16.422 9.539 -21.156 1 92.12 275 PRO A CA 1
ATOM 2191 C C . PRO A 1 275 ? -15.617 10.07 -19.969 1 92.12 275 PRO A C 1
ATOM 2193 O O . PRO A 1 275 ? -16.109 10.109 -18.844 1 92.12 275 PRO A O 1
ATOM 2196 N N . PHE A 1 276 ? -14.383 10.445 -20.25 1 92.25 276 PHE A N 1
ATOM 2197 C CA . PHE A 1 276 ? -13.547 11.141 -19.281 1 92.25 276 PHE A CA 1
ATOM 2198 C C . PHE A 1 276 ? -12.445 11.922 -19.984 1 92.25 276 PHE A C 1
ATOM 2200 O O . PHE A 1 276 ? -12.164 11.688 -21.172 1 92.25 276 PHE A O 1
ATOM 2207 N N . SER A 1 277 ? -11.883 12.914 -19.312 1 91.38 277 SER A N 1
ATOM 2208 C CA . SER A 1 277 ? -10.82 13.742 -19.875 1 91.38 277 SER A CA 1
ATOM 2209 C C . SER A 1 277 ? -9.609 13.797 -18.953 1 91.38 277 SER A C 1
ATOM 2211 O O . SER A 1 277 ? -9.742 13.68 -17.734 1 91.38 277 SER A O 1
ATOM 2213 N N . ILE A 1 278 ? -8.531 13.883 -19.562 1 89.88 278 ILE A N 1
ATOM 2214 C CA . ILE A 1 278 ? -7.273 14.016 -18.828 1 89.88 278 ILE A CA 1
ATOM 2215 C C . ILE A 1 278 ? -6.664 15.391 -19.094 1 89.88 278 ILE A C 1
ATOM 2217 O O . ILE A 1 278 ? -6.539 15.805 -20.25 1 89.88 278 ILE A O 1
ATOM 2221 N N . TYR A 1 279 ? -6.367 16.078 -18.016 1 85.88 279 TYR A N 1
ATOM 2222 C CA . TYR A 1 279 ? -5.691 17.359 -18.062 1 85.88 279 TYR A CA 1
ATOM 2223 C C . TYR A 1 279 ? -4.453 17.359 -17.188 1 85.88 279 TYR A C 1
ATOM 2225 O O . TYR A 1 279 ? -4.535 17.672 -15.992 1 85.88 279 TYR A O 1
ATOM 2233 N N . PRO A 1 280 ? -3.311 17 -17.844 1 85.06 280 PRO A N 1
ATOM 2234 C CA . PRO A 1 280 ? -2.098 17 -17.016 1 85.06 280 PRO A CA 1
ATOM 2235 C C . PRO A 1 280 ? -1.771 18.375 -16.438 1 85.06 280 PRO A C 1
ATOM 2237 O O . PRO A 1 280 ? -1.926 19.375 -17.125 1 85.06 280 PRO A O 1
ATOM 2240 N N . GLU A 1 281 ? -1.537 18.406 -15.141 1 78.44 281 GLU A N 1
ATOM 2241 C CA . GLU A 1 281 ? -1.111 19.625 -14.445 1 78.44 281 GLU A CA 1
ATOM 2242 C C . GLU A 1 281 ? 0.151 19.375 -13.625 1 78.44 281 GLU A C 1
ATOM 2244 O O . GLU A 1 281 ? 0.254 18.359 -12.93 1 78.44 281 GLU A O 1
ATOM 2249 N N . TYR A 1 282 ? 1.134 20.172 -13.969 1 78.44 282 TYR A N 1
ATOM 2250 C CA . TYR A 1 282 ? 2.359 20.016 -13.195 1 78.44 282 TYR A CA 1
ATOM 2251 C C . TYR A 1 282 ? 2.893 21.359 -12.734 1 78.44 282 TYR A C 1
ATOM 2253 O O . TYR A 1 282 ? 2.611 22.391 -13.352 1 78.44 282 TYR A O 1
ATOM 2261 N N . ARG A 1 283 ? 3.486 21.328 -11.625 1 80.88 283 ARG A N 1
ATOM 2262 C CA . ARG A 1 283 ? 4.23 22.453 -11.07 1 80.88 283 ARG A CA 1
ATOM 2263 C C . ARG A 1 283 ? 5.691 22.078 -10.836 1 80.88 283 ARG A C 1
ATOM 2265 O O . ARG A 1 283 ? 6 20.938 -10.5 1 80.88 283 ARG A O 1
ATOM 2272 N N . LEU A 1 284 ? 6.496 23.047 -11.062 1 83.25 284 LEU A N 1
ATOM 2273 C CA . LEU A 1 284 ? 7.926 22.797 -10.914 1 83.25 284 LEU A CA 1
ATOM 2274 C C . LEU A 1 284 ? 8.492 23.609 -9.75 1 83.25 284 LEU A C 1
ATOM 2276 O O . LEU A 1 284 ? 7.914 24.609 -9.344 1 83.25 284 LEU A O 1
ATOM 2280 N N . PRO A 1 285 ? 9.586 23.031 -9.18 1 84.31 285 PRO A N 1
ATOM 2281 C CA . PRO A 1 285 ? 10.305 23.891 -8.227 1 84.31 285 PRO A CA 1
ATOM 2282 C C . PRO A 1 285 ? 10.938 25.109 -8.883 1 84.31 285 PRO A C 1
ATOM 2284 O O . PRO A 1 285 ? 11.156 25.109 -10.102 1 84.31 285 PRO A O 1
ATOM 2287 N N . LEU A 1 286 ? 11.164 26.094 -8.047 1 84.75 286 LEU A N 1
ATOM 2288 C CA . LEU A 1 286 ? 11.891 27.25 -8.539 1 84.75 286 LEU A CA 1
ATOM 2289 C C . LEU A 1 286 ? 13.359 26.922 -8.781 1 84.75 286 LEU A C 1
ATOM 2291 O O . LEU A 1 286 ? 14.039 26.406 -7.883 1 84.75 286 LEU A O 1
ATOM 2295 N N . ILE A 1 287 ? 13.711 27.078 -10 1 81.69 287 ILE A N 1
ATOM 2296 C CA . ILE A 1 287 ? 15.078 26.781 -10.414 1 81.69 287 ILE A CA 1
ATOM 2297 C C . ILE A 1 287 ? 15.867 28.094 -10.562 1 81.69 287 ILE A C 1
ATOM 2299 O O . ILE A 1 287 ? 15.312 29.109 -10.961 1 81.69 287 ILE A O 1
ATOM 2303 N N . SER A 1 288 ? 17.062 27.984 -10.102 1 73.5 288 SER A N 1
ATOM 2304 C CA . SER A 1 288 ? 17.906 29.172 -10.242 1 73.5 288 SER A CA 1
ATOM 2305 C C . SER A 1 288 ? 17.922 29.672 -11.688 1 73.5 288 SER A C 1
ATOM 2307 O O . SER A 1 288 ? 17.906 28.875 -12.625 1 73.5 288 SER A O 1
ATOM 2309 N N . GLU A 1 289 ? 17.812 30.906 -11.812 1 65.88 289 GLU A N 1
ATOM 2310 C CA . GLU A 1 289 ? 17.734 31.578 -13.102 1 65.88 289 GLU A CA 1
ATOM 2311 C C . GLU A 1 289 ? 18.922 31.25 -13.984 1 65.88 289 GLU A C 1
ATOM 2313 O O . GLU A 1 289 ? 18.844 31.344 -15.211 1 65.88 289 GLU A O 1
ATOM 2318 N N . ASP A 1 290 ? 19.859 30.75 -13.375 1 68.81 290 ASP A N 1
ATOM 2319 C CA . ASP A 1 290 ? 21.094 30.531 -14.141 1 68.81 290 ASP A CA 1
ATOM 2320 C C . ASP A 1 290 ? 21.047 29.188 -14.867 1 68.81 290 ASP A C 1
ATOM 2322 O O . ASP A 1 290 ? 21.938 28.859 -15.648 1 68.81 290 ASP A O 1
ATOM 2326 N N . VAL A 1 291 ? 19.938 28.531 -14.656 1 73.12 291 VAL A N 1
ATOM 2327 C CA . VAL A 1 291 ? 19.906 27.203 -15.25 1 73.12 291 VAL A CA 1
ATOM 2328 C C . VAL A 1 291 ? 18.938 27.188 -16.422 1 73.12 291 VAL A C 1
ATOM 2330 O O . VAL A 1 291 ? 17.766 27.562 -16.281 1 73.12 291 VAL A O 1
ATOM 2333 N N . GLU A 1 292 ? 19.438 27.016 -17.641 1 68.56 292 GLU A N 1
ATOM 2334 C CA . GLU A 1 292 ? 18.609 26.875 -18.828 1 68.56 292 GLU A CA 1
ATOM 2335 C C . GLU A 1 292 ? 18.156 25.422 -19.031 1 68.56 292 GLU A C 1
ATOM 2337 O O . GLU A 1 292 ? 18.984 24.547 -19.312 1 68.56 292 GLU A O 1
ATOM 2342 N N . ILE A 1 293 ? 17.016 25.094 -18.625 1 73.81 293 ILE A N 1
ATOM 2343 C CA . ILE A 1 293 ? 16.469 23.766 -18.859 1 73.81 293 ILE A CA 1
ATOM 2344 C C . ILE A 1 293 ? 15.336 23.859 -19.891 1 73.81 293 ILE A C 1
ATOM 2346 O O . ILE A 1 293 ? 14.438 24.688 -19.766 1 73.81 293 ILE A O 1
ATOM 2350 N N . SER A 1 294 ? 15.531 23.156 -21.047 1 73.25 294 SER A N 1
ATOM 2351 C CA . SER A 1 294 ? 14.445 23.062 -22.031 1 73.25 294 SER A CA 1
ATOM 2352 C C . SER A 1 294 ? 13.375 22.062 -21.562 1 73.25 294 SER A C 1
ATOM 2354 O O . SER A 1 294 ? 13.672 20.906 -21.312 1 73.25 294 SER A O 1
ATOM 2356 N N . PHE A 1 295 ? 12.219 22.578 -21.422 1 74.38 295 PHE A N 1
ATOM 2357 C CA . PHE A 1 295 ? 11.086 21.781 -20.969 1 74.38 295 PHE A CA 1
ATOM 2358 C C . PHE A 1 295 ? 10.273 21.266 -22.156 1 74.38 295 PHE A C 1
ATOM 2360 O O . PHE A 1 295 ? 9.266 20.594 -21.984 1 74.38 295 PHE A O 1
ATOM 2367 N N . LYS A 1 296 ? 10.711 21.562 -23.375 1 73.81 296 LYS A N 1
ATOM 2368 C CA . LYS A 1 296 ? 9.922 21.344 -24.594 1 73.81 296 LYS A CA 1
ATOM 2369 C C . LYS A 1 296 ? 9.555 19.859 -24.734 1 73.81 296 LYS A C 1
ATOM 2371 O O . LYS A 1 296 ? 8.398 19.531 -24.984 1 73.81 296 LYS A O 1
ATOM 2376 N N . ASN A 1 297 ? 10.5 18.984 -24.562 1 75.5 297 ASN A N 1
ATOM 2377 C CA . ASN A 1 297 ? 10.25 17.562 -24.75 1 75.5 297 ASN A CA 1
ATOM 2378 C C . ASN A 1 297 ? 9.211 17.031 -23.766 1 75.5 297 ASN A C 1
ATOM 2380 O O . ASN A 1 297 ? 8.336 16.25 -24.125 1 75.5 297 ASN A O 1
ATOM 2384 N N . TRP A 1 298 ? 9.203 17.578 -22.625 1 76 298 TRP A N 1
ATOM 2385 C CA . TRP A 1 298 ? 8.297 17.109 -21.578 1 76 298 TRP A CA 1
ATOM 2386 C C . TRP A 1 298 ? 6.883 17.641 -21.797 1 76 298 TRP A C 1
ATOM 2388 O O . TRP A 1 298 ? 5.906 16.906 -21.656 1 76 298 TRP A O 1
ATOM 2398 N N . THR A 1 299 ? 6.852 18.875 -22.188 1 75.88 299 THR A N 1
ATOM 2399 C CA . THR A 1 299 ? 5.555 19.5 -22.422 1 75.88 299 THR A CA 1
ATOM 2400 C C . THR A 1 299 ? 4.832 18.844 -23.594 1 75.88 299 THR A C 1
ATOM 2402 O O . THR A 1 299 ? 3.615 18.656 -23.547 1 75.88 299 THR A O 1
ATOM 2405 N N . GLU A 1 300 ? 5.633 18.453 -24.531 1 81.56 300 GLU A N 1
ATOM 2406 C CA . GLU A 1 300 ? 5.039 17.781 -25.672 1 81.56 300 GLU A CA 1
ATOM 2407 C C . GLU A 1 300 ? 4.469 16.422 -25.297 1 81.56 300 GLU A C 1
ATOM 2409 O O . GLU A 1 300 ? 3.371 16.062 -25.719 1 81.56 300 GLU A O 1
ATOM 2414 N N . ARG A 1 301 ? 5.172 15.805 -24.516 1 79.69 301 ARG A N 1
ATOM 2415 C CA . ARG A 1 301 ? 4.723 14.492 -24.062 1 79.69 301 ARG A CA 1
ATOM 2416 C C . ARG A 1 301 ? 3.439 14.594 -23.25 1 79.69 301 ARG A C 1
ATOM 2418 O O . ARG A 1 301 ? 2.525 13.781 -23.406 1 79.69 301 ARG A O 1
ATOM 2425 N N . LEU A 1 302 ? 3.348 15.586 -22.406 1 81.75 302 LEU A N 1
ATOM 2426 C CA . LEU A 1 302 ? 2.184 15.758 -21.547 1 81.75 302 LEU A CA 1
ATOM 2427 C C . LEU A 1 302 ? 0.98 16.234 -22.359 1 81.75 302 LEU A C 1
ATOM 2429 O O . LEU A 1 302 ? -0.156 15.852 -22.078 1 81.75 302 LEU A O 1
ATOM 2433 N N . ASN A 1 303 ? 1.297 16.984 -23.328 1 81.19 303 ASN A N 1
ATOM 2434 C CA . ASN A 1 303 ? 0.221 17.5 -24.172 1 81.19 303 ASN A CA 1
ATOM 2435 C C . ASN A 1 303 ? -0.459 16.375 -24.969 1 81.19 303 ASN A C 1
ATOM 2437 O O . ASN A 1 303 ? -1.652 16.469 -25.266 1 81.19 303 ASN A O 1
ATOM 2441 N N . T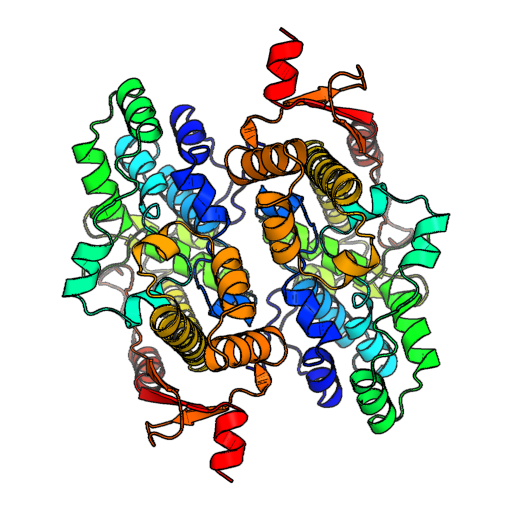HR A 1 304 ? 0.303 15.359 -25.219 1 80.56 304 THR A N 1
ATOM 2442 C CA . THR A 1 304 ? -0.266 14.234 -25.969 1 80.56 304 THR A CA 1
ATOM 2443 C C . THR A 1 304 ? -1.283 13.492 -25.109 1 80.56 304 THR A C 1
ATOM 2445 O O . THR A 1 304 ? -2.141 12.773 -25.625 1 80.56 304 THR A O 1
ATOM 2448 N N . LEU A 1 305 ? -1.188 13.719 -23.875 1 79.75 305 LEU A N 1
ATOM 2449 C CA . LEU A 1 305 ? -2.076 13.016 -22.953 1 79.75 305 LEU A CA 1
ATOM 2450 C C . LEU A 1 305 ? -3.385 13.781 -22.766 1 79.75 305 LEU A C 1
ATOM 2452 O O . LEU A 1 305 ? -4.387 13.203 -22.344 1 79.75 305 LEU A O 1
ATOM 2456 N N . GLU A 1 306 ? -3.342 15.078 -23.125 1 79.31 306 GLU A N 1
ATOM 2457 C CA . GLU A 1 306 ? -4.527 15.914 -22.969 1 79.31 306 GLU A CA 1
ATOM 2458 C C . GLU A 1 306 ? -5.566 15.602 -24.047 1 79.31 306 GLU A C 1
ATOM 2460 O O . GLU A 1 306 ? -5.438 16.031 -25.188 1 79.31 306 GLU A O 1
ATOM 2465 N N . GLN A 1 307 ? -6.488 14.711 -23.688 1 83.44 307 GLN A N 1
ATOM 2466 C CA . GLN A 1 307 ? -7.492 14.242 -24.641 1 83.44 307 GLN A CA 1
ATOM 2467 C C . GLN A 1 307 ? -8.719 13.695 -23.922 1 83.44 307 GLN A C 1
ATOM 2469 O O . GLN A 1 307 ? -8.688 13.484 -22.703 1 83.44 307 GLN A O 1
ATOM 2474 N N . THR A 1 308 ? -9.727 13.664 -24.688 1 90.38 308 THR A N 1
ATOM 2475 C CA . THR A 1 308 ? -10.945 13.008 -24.234 1 90.38 308 THR A CA 1
ATOM 2476 C C . THR A 1 308 ? -10.938 11.531 -24.609 1 90.38 308 THR A C 1
ATOM 2478 O O . THR A 1 308 ? -10.547 11.172 -25.734 1 90.38 308 THR A O 1
ATOM 2481 N N . TYR A 1 309 ? -11.281 10.781 -23.594 1 92 309 TYR A N 1
ATOM 2482 C CA . TYR A 1 309 ? -11.32 9.328 -23.766 1 92 309 TYR A CA 1
ATOM 2483 C C . TYR A 1 309 ? -12.68 8.766 -23.391 1 92 309 TYR A C 1
ATOM 2485 O O . TYR A 1 309 ? -13.547 9.5 -22.906 1 92 309 TYR A O 1
ATOM 2493 N N . GLU A 1 310 ? -12.859 7.562 -23.766 1 93.06 310 GLU A N 1
ATOM 2494 C CA . GLU A 1 310 ? -14.016 6.816 -23.281 1 93.06 310 GLU A CA 1
ATOM 2495 C C . GLU A 1 310 ? -13.633 5.391 -22.891 1 93.06 310 GLU A C 1
ATOM 2497 O O . GLU A 1 310 ? -12.75 4.793 -23.516 1 93.06 310 GLU A O 1
ATOM 2502 N N . VAL A 1 311 ? -14.227 4.941 -21.828 1 92.75 311 VAL A N 1
ATOM 2503 C CA . VAL A 1 311 ? -13.992 3.564 -21.391 1 92.75 311 VAL A CA 1
ATOM 2504 C C . VAL A 1 311 ? -15.227 2.713 -21.688 1 92.75 311 VAL A C 1
ATOM 2506 O O . VAL A 1 311 ? -16.344 3.064 -21.297 1 92.75 311 VAL A O 1
ATOM 2509 N N . ILE A 1 312 ? -14.914 1.646 -22.469 1 87.44 312 ILE A N 1
ATOM 2510 C CA . ILE A 1 312 ? -15.977 0.739 -22.891 1 87.44 312 ILE A CA 1
ATOM 2511 C C . ILE A 1 312 ? -15.898 -0.559 -22.094 1 87.44 312 ILE A C 1
ATOM 2513 O O . ILE A 1 312 ? -14.82 -1.129 -21.938 1 87.44 312 ILE A O 1
ATOM 2517 N N . ASP A 1 313 ? -17.047 -0.899 -21.531 1 74.62 313 ASP A N 1
ATOM 2518 C CA . ASP A 1 313 ? -17.094 -2.16 -20.797 1 74.62 313 ASP A CA 1
ATOM 2519 C C . ASP A 1 313 ? -17.812 -3.24 -21.609 1 74.62 313 ASP A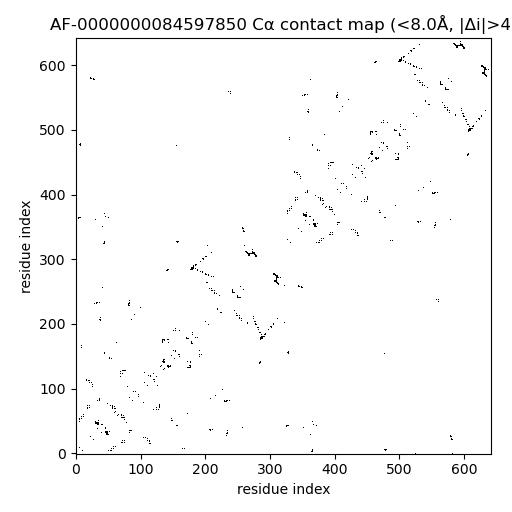 C 1
ATOM 2521 O O . ASP A 1 313 ? -18.188 -3.006 -22.766 1 74.62 313 ASP A O 1
ATOM 2525 N N . PHE A 1 314 ? -17.812 -4.531 -21.109 1 65.56 314 PHE A N 1
ATOM 2526 C CA . PHE A 1 314 ? -18.328 -5.676 -21.844 1 65.56 314 PHE A CA 1
ATOM 2527 C C . PHE A 1 314 ? -19.797 -5.461 -22.203 1 65.56 314 PHE A C 1
ATOM 2529 O O . PHE A 1 314 ? -20.25 -5.895 -23.266 1 65.56 314 PHE A O 1
ATOM 2536 N N . THR A 1 315 ? -20.453 -4.934 -21.25 1 59.06 315 THR A N 1
ATOM 2537 C CA . THR A 1 315 ? -21.875 -4.777 -21.562 1 59.06 315 THR A CA 1
ATOM 2538 C C . THR A 1 315 ? -22.062 -3.887 -22.797 1 59.06 315 THR A C 1
ATOM 2540 O O . THR A 1 315 ? -22.984 -4.098 -23.578 1 59.06 315 THR A O 1
ATOM 2543 N N . SER A 1 316 ? -21.125 -2.961 -22.797 1 52.22 316 SER A N 1
ATOM 2544 C CA . SER A 1 316 ? -21.25 -2.035 -23.922 1 52.22 316 SER A CA 1
ATOM 2545 C C . SER A 1 316 ? -20.625 -2.611 -25.172 1 52.22 316 SER A C 1
ATOM 2547 O O . SER A 1 316 ? -20.969 -2.205 -26.297 1 52.22 316 SER A O 1
ATOM 2549 N N . LEU A 1 317 ? -19.672 -3.441 -24.891 1 49.03 317 LEU A N 1
ATOM 2550 C CA . LEU A 1 317 ? -18.984 -4.051 -26.016 1 49.03 317 LEU A CA 1
ATOM 2551 C C . LEU A 1 317 ? -19.953 -4.922 -26.828 1 49.03 317 LEU A C 1
ATOM 2553 O O . LEU A 1 317 ? -19.891 -4.941 -28.062 1 49.03 317 LEU A O 1
ATOM 2557 N N . ALA A 1 318 ? -20.719 -5.75 -26.062 1 47.72 318 ALA A N 1
ATOM 2558 C CA . ALA A 1 318 ? -21.703 -6.562 -26.797 1 47.72 318 ALA A CA 1
ATOM 2559 C C . ALA A 1 318 ? -22.594 -5.695 -27.672 1 47.72 318 ALA A C 1
ATOM 2561 O O . ALA A 1 318 ? -23 -6.105 -28.75 1 47.72 318 ALA A O 1
ATOM 2562 N N . GLU A 1 319 ? -22.906 -4.535 -27.125 1 42.22 319 GLU A N 1
ATOM 2563 C CA . GLU A 1 319 ? -23.766 -3.703 -27.953 1 42.22 319 GLU A CA 1
ATOM 2564 C C . GLU A 1 319 ? -22.969 -3.072 -29.109 1 42.22 319 GLU A C 1
ATOM 2566 O O . GLU A 1 319 ? -23.562 -2.646 -30.109 1 42.22 319 GLU A O 1
ATOM 2571 N N . ALA A 1 320 ? -21.812 -2.963 -28.922 1 37.97 320 ALA A N 1
ATOM 2572 C CA . ALA A 1 320 ? -20.984 -2.309 -29.938 1 37.97 320 ALA A CA 1
ATOM 2573 C C . ALA A 1 320 ? -20.609 -3.283 -31.047 1 37.97 320 ALA A C 1
ATOM 2575 O O . ALA A 1 320 ? -20.156 -2.869 -32.125 1 37.97 320 ALA A O 1
ATOM 2576 N N . ILE A 1 321 ? -20.422 -4.5 -30.75 1 32.84 321 ILE A N 1
ATOM 2577 C CA . ILE A 1 321 ? -20.297 -5.426 -31.875 1 32.84 321 ILE A CA 1
ATOM 2578 C C . ILE A 1 321 ? -21.656 -5.605 -32.531 1 32.84 321 ILE A C 1
ATOM 2580 O O . ILE A 1 321 ? -22.656 -5.902 -31.891 1 32.84 321 ILE A O 1
ATOM 2584 N N . MET B 1 1 ? -4.66 -2.342 -19.203 1 40.97 1 MET B N 1
ATOM 2585 C CA . MET B 1 1 ? -4.043 -1.984 -17.922 1 40.97 1 MET B CA 1
ATOM 2586 C C . MET B 1 1 ? -2.887 -2.922 -17.594 1 40.97 1 MET B C 1
ATOM 2588 O O . MET B 1 1 ? -3.064 -3.908 -16.875 1 40.97 1 MET B O 1
ATOM 2592 N N . ASN B 1 2 ? -2.08 -3.311 -18.656 1 47.53 2 ASN B N 1
ATOM 2593 C CA . ASN B 1 2 ? -1.156 -4.438 -18.688 1 47.53 2 ASN B CA 1
ATOM 2594 C C . ASN B 1 2 ? 0.062 -4.191 -17.797 1 47.53 2 ASN B C 1
ATOM 2596 O O . ASN B 1 2 ? 0.652 -5.137 -17.281 1 47.53 2 ASN B O 1
ATOM 2600 N N . ASP B 1 3 ? 0.764 -3.016 -18 1 50.72 3 ASP B N 1
ATOM 2601 C CA . ASP B 1 3 ? 2.156 -3.186 -17.594 1 50.72 3 ASP B CA 1
ATOM 2602 C C . ASP B 1 3 ? 2.336 -2.891 -16.109 1 50.72 3 ASP B C 1
ATOM 2604 O O . ASP B 1 3 ? 2.182 -1.746 -15.68 1 50.72 3 ASP B O 1
ATOM 2608 N N . PHE B 1 4 ? 2.018 -3.961 -15.391 1 54.38 4 PHE B N 1
ATOM 2609 C CA . PHE B 1 4 ? 2.295 -3.822 -13.969 1 54.38 4 PHE B CA 1
ATOM 2610 C C . PHE B 1 4 ? 3.793 -3.695 -13.719 1 54.38 4 PHE B C 1
ATOM 2612 O O . PHE B 1 4 ? 4.578 -4.535 -14.164 1 54.38 4 PHE B O 1
ATOM 2619 N N . THR B 1 5 ? 4.215 -2.41 -13.672 1 59.62 5 THR B N 1
ATOM 2620 C CA . THR B 1 5 ? 5.629 -2.277 -13.336 1 59.62 5 THR B CA 1
ATOM 2621 C C . THR B 1 5 ? 5.859 -2.547 -11.852 1 59.62 5 THR B C 1
ATOM 2623 O O . THR B 1 5 ? 5.086 -2.096 -11.008 1 59.62 5 THR B O 1
ATOM 2626 N N . GLU B 1 6 ? 6.43 -3.781 -11.602 1 64.75 6 GLU B N 1
ATOM 2627 C CA . GLU B 1 6 ? 6.953 -4.031 -10.266 1 64.75 6 GLU B CA 1
ATOM 2628 C C . GLU B 1 6 ? 8.289 -3.32 -10.047 1 64.75 6 GLU B C 1
ATOM 2630 O O . GLU B 1 6 ? 9.25 -3.566 -10.773 1 64.75 6 GLU B O 1
ATOM 2635 N N . PRO B 1 7 ? 8.25 -2.322 -9.148 1 69.44 7 PRO B N 1
ATOM 2636 C CA . PRO B 1 7 ? 9.289 -1.294 -9.086 1 69.44 7 PRO B CA 1
ATOM 2637 C C . PRO B 1 7 ? 10.633 -1.843 -8.609 1 69.44 7 PRO B C 1
ATOM 2639 O O . PRO B 1 7 ? 11.672 -1.218 -8.836 1 69.44 7 PRO B O 1
ATOM 2642 N N . LEU B 1 8 ? 10.75 -3.055 -8.102 1 81.75 8 LEU B N 1
ATOM 2643 C CA . LEU B 1 8 ? 11.93 -3.338 -7.293 1 81.75 8 LEU B CA 1
ATOM 2644 C C . LEU B 1 8 ? 13.031 -3.986 -8.133 1 81.75 8 LEU B C 1
ATOM 2646 O O . LEU B 1 8 ? 14.211 -3.725 -7.922 1 81.75 8 LEU B O 1
ATOM 2650 N N . PHE B 1 9 ? 12.625 -4.855 -9.164 1 87.75 9 PHE B N 1
ATOM 2651 C CA . PHE B 1 9 ? 13.633 -5.707 -9.781 1 87.75 9 PHE B CA 1
ATOM 2652 C C . PHE B 1 9 ? 13.805 -5.359 -11.258 1 87.75 9 PHE B C 1
ATOM 2654 O O . PHE B 1 9 ? 14.352 -6.152 -12.023 1 87.75 9 PHE B O 1
ATOM 2661 N N . GLY B 1 10 ? 13.445 -4.191 -11.711 1 78.12 10 GLY B N 1
ATOM 2662 C CA . GLY B 1 10 ? 13.648 -3.766 -13.086 1 78.12 10 GLY B CA 1
ATOM 2663 C C . GLY B 1 10 ? 12.547 -4.23 -14.023 1 78.12 10 GLY B C 1
ATOM 2664 O O . GLY B 1 10 ? 11.586 -4.863 -13.586 1 78.12 10 GLY B O 1
ATOM 2665 N N . GLU B 1 11 ? 12.82 -3.977 -15.297 1 80.12 11 GLU B N 1
ATOM 2666 C CA . GLU B 1 11 ? 11.781 -4.285 -16.281 1 80.12 11 GLU B CA 1
ATOM 2667 C C . GLU B 1 11 ? 12 -5.66 -16.906 1 80.12 11 GLU B C 1
ATOM 2669 O O . GLU B 1 11 ? 13.109 -5.984 -17.344 1 80.12 11 GLU B O 1
ATOM 2674 N N . ILE B 1 12 ? 11 -6.504 -16.797 1 86.56 12 ILE B N 1
ATOM 2675 C CA . ILE B 1 12 ? 10.969 -7.816 -17.438 1 86.56 12 ILE B CA 1
ATOM 2676 C C . ILE B 1 12 ? 9.688 -7.965 -18.25 1 86.56 12 ILE B C 1
ATOM 2678 O O . ILE B 1 12 ? 8.594 -7.633 -17.781 1 86.56 12 ILE B O 1
ATOM 2682 N N . ALA B 1 13 ? 9.836 -8.414 -19.469 1 86.94 13 ALA B N 1
ATOM 2683 C CA . ALA B 1 13 ? 8.664 -8.609 -20.328 1 86.94 13 ALA B CA 1
ATOM 2684 C C . ALA B 1 13 ? 7.926 -9.891 -19.953 1 86.94 13 ALA B C 1
ATOM 2686 O O . ALA B 1 13 ? 8.547 -10.945 -19.781 1 86.94 13 ALA B O 1
ATOM 2687 N N . MET B 1 14 ? 6.652 -9.797 -19.875 1 91.81 14 MET B N 1
ATOM 2688 C CA . MET B 1 14 ? 5.816 -10.961 -19.609 1 91.81 14 MET B CA 1
ATOM 2689 C C . MET B 1 14 ? 5.566 -11.758 -20.891 1 91.81 14 MET B C 1
ATOM 2691 O O . MET B 1 14 ? 5.367 -11.18 -21.953 1 91.81 14 MET B O 1
ATOM 2695 N N . LEU B 1 15 ? 5.602 -13.055 -20.766 1 94.12 15 LEU B N 1
ATOM 2696 C CA . LEU B 1 15 ? 5.098 -13.898 -21.844 1 94.12 15 LEU B CA 1
ATOM 2697 C C . LEU B 1 15 ? 3.576 -13.805 -21.938 1 94.12 15 LEU B C 1
ATOM 2699 O O . LEU B 1 15 ? 2.906 -13.508 -20.953 1 94.12 15 LEU B O 1
ATOM 2703 N N . PRO B 1 16 ? 3.064 -14.062 -23.109 1 94 16 PRO B N 1
ATOM 2704 C CA . PRO B 1 16 ? 1.618 -13.922 -23.297 1 94 16 PRO B CA 1
ATOM 2705 C C . PRO B 1 16 ? 0.81 -14.727 -22.281 1 94 16 PRO B C 1
ATOM 2707 O O . PRO B 1 16 ? -0.167 -14.227 -21.719 1 94 16 PRO B O 1
ATOM 2710 N N . PHE B 1 17 ? 1.223 -15.969 -22.047 1 96.06 17 PHE B N 1
ATOM 2711 C CA . PHE B 1 17 ? 0.432 -16.781 -21.125 1 96.06 17 PHE B CA 1
ATOM 2712 C C . PHE B 1 17 ? 0.557 -16.281 -19.703 1 96.06 17 PHE B C 1
ATOM 2714 O O . PHE B 1 17 ? -0.357 -16.453 -18.891 1 96.06 17 PHE B O 1
ATOM 2721 N N . GLU B 1 18 ? 1.716 -15.656 -19.344 1 96.19 18 GLU B N 1
ATOM 2722 C CA . GLU B 1 18 ? 1.903 -15.07 -18.016 1 96.19 18 GLU B CA 1
ATOM 2723 C C . GLU B 1 18 ? 0.959 -13.898 -17.797 1 96.19 18 GLU B C 1
ATOM 2725 O O . GLU B 1 18 ? 0.383 -13.75 -16.703 1 96.19 18 GLU B O 1
ATOM 2730 N N . LYS B 1 19 ? 0.833 -13.102 -18.828 1 93.5 19 LYS B N 1
ATOM 2731 C CA . LYS B 1 19 ? -0.113 -11.992 -18.766 1 93.5 19 LYS B CA 1
ATOM 2732 C C . LYS B 1 19 ? -1.529 -12.492 -18.484 1 93.5 19 LYS B C 1
ATOM 2734 O O . LYS B 1 19 ? -2.252 -11.906 -17.672 1 93.5 19 LYS B O 1
ATOM 2739 N N . ARG B 1 20 ? -1.892 -13.539 -19.125 1 93.94 20 ARG B N 1
ATOM 2740 C CA . ARG B 1 20 ? -3.215 -14.125 -18.938 1 93.94 20 ARG B CA 1
ATOM 2741 C C . ARG B 1 20 ? -3.375 -14.672 -17.516 1 93.94 20 ARG B C 1
ATOM 2743 O O . ARG B 1 20 ? -4.434 -14.523 -16.906 1 93.94 20 ARG B O 1
ATOM 2750 N N . LEU B 1 21 ? -2.354 -15.312 -17.016 1 95.38 21 LEU B N 1
ATOM 2751 C CA . LEU B 1 21 ? -2.416 -15.852 -15.648 1 95.38 21 LEU B CA 1
ATOM 2752 C C . LEU B 1 21 ? -2.625 -14.727 -14.641 1 95.38 21 LEU B C 1
ATOM 2754 O O . LEU B 1 21 ? -3.451 -14.852 -13.734 1 95.38 21 LEU B O 1
ATOM 2758 N N . PHE B 1 22 ? -1.954 -13.609 -14.812 1 93.88 22 PHE B N 1
ATOM 2759 C CA . PHE B 1 22 ? -2.066 -12.484 -13.891 1 93.88 22 PHE B CA 1
ATOM 2760 C C . PHE B 1 22 ? -3.457 -11.859 -13.961 1 93.88 22 PHE B C 1
ATOM 2762 O O . PHE B 1 22 ? -3.891 -11.188 -13.023 1 93.88 22 PHE B O 1
ATOM 2769 N N . GLN B 1 23 ? -4.148 -12.133 -15.039 1 90.88 23 GLN B N 1
ATOM 2770 C CA . GLN B 1 23 ? -5.453 -11.516 -15.234 1 90.88 23 GLN B CA 1
ATOM 2771 C C . GLN B 1 23 ? -6.574 -12.43 -14.75 1 90.88 23 GLN B C 1
ATOM 2773 O O . GLN B 1 23 ? -7.742 -12.031 -14.727 1 90.88 23 GLN B O 1
ATOM 2778 N N . THR B 1 24 ? -6.215 -13.648 -14.32 1 92.56 24 THR B N 1
ATOM 2779 C CA . THR B 1 24 ? -7.242 -14.531 -13.781 1 92.56 24 THR B CA 1
ATOM 2780 C C . THR B 1 24 ? -7.797 -13.984 -12.469 1 92.56 24 THR B C 1
ATOM 2782 O O . THR B 1 24 ? -7.098 -13.281 -11.742 1 92.56 24 THR B O 1
ATOM 2785 N N . LYS B 1 25 ? -9.016 -14.336 -12.172 1 89.69 25 LYS B N 1
ATOM 2786 C CA . LYS B 1 25 ? -9.68 -13.852 -10.969 1 89.69 25 LYS B CA 1
ATOM 2787 C C . LYS B 1 25 ? -8.938 -14.305 -9.711 1 89.69 25 LYS B C 1
ATOM 2789 O O . LYS B 1 25 ? -8.898 -13.578 -8.719 1 89.69 25 LYS B O 1
ATOM 2794 N N . GLU B 1 26 ? -8.375 -15.516 -9.781 1 91.19 26 GLU B N 1
ATOM 2795 C CA . GLU B 1 26 ? -7.676 -16.078 -8.633 1 91.19 26 GLU B CA 1
ATOM 2796 C C . GLU B 1 26 ? -6.418 -15.281 -8.297 1 91.19 26 GLU B C 1
ATOM 2798 O O . GLU B 1 26 ? -6.113 -15.055 -7.125 1 91.19 26 GLU B O 1
ATOM 2803 N N . VAL B 1 27 ? -5.727 -14.859 -9.344 1 93.94 27 VAL B N 1
ATOM 2804 C CA . VAL B 1 27 ? -4.508 -14.094 -9.117 1 93.94 27 VAL B CA 1
ATOM 2805 C C . VAL B 1 27 ? -4.855 -12.633 -8.82 1 93.94 27 VAL B C 1
ATOM 2807 O O . VAL B 1 27 ? -4.254 -12.008 -7.949 1 93.94 27 VAL B O 1
ATOM 2810 N N . ARG B 1 28 ? -5.879 -12.117 -9.453 1 92.19 28 ARG B N 1
ATOM 2811 C CA . ARG B 1 28 ? -6.316 -10.734 -9.266 1 92.19 28 ARG B CA 1
ATOM 2812 C C . ARG B 1 28 ? -6.801 -10.508 -7.84 1 92.19 28 ARG B C 1
ATOM 2814 O O . ARG B 1 28 ? -6.617 -9.422 -7.285 1 92.19 28 ARG B O 1
ATOM 2821 N N . LYS B 1 29 ? -7.336 -11.484 -7.293 1 92.12 29 LYS B N 1
ATOM 2822 C CA . LYS B 1 29 ? -7.836 -11.367 -5.926 1 92.12 29 LYS B CA 1
ATOM 2823 C C . LYS B 1 29 ? -6.707 -11.008 -4.961 1 92.12 29 LYS B C 1
ATOM 2825 O O . LYS B 1 29 ? -6.938 -10.336 -3.955 1 92.12 29 LYS B O 1
ATOM 2830 N N . LEU B 1 30 ? -5.535 -11.414 -5.309 1 94.94 30 LEU B N 1
ATOM 2831 C CA . LEU B 1 30 ? -4.379 -11.195 -4.449 1 94.94 30 LEU B CA 1
ATOM 2832 C C . LEU B 1 30 ? -4.09 -9.703 -4.297 1 94.94 30 LEU B C 1
ATOM 2834 O O . LEU B 1 30 ? -3.383 -9.297 -3.375 1 94.94 30 LEU B O 1
ATOM 2838 N N . LYS B 1 31 ? -4.609 -8.836 -5.207 1 94.56 31 LYS B N 1
ATOM 2839 C CA . LYS B 1 31 ? -4.438 -7.387 -5.133 1 94.56 31 LYS B CA 1
ATOM 2840 C C . LYS B 1 31 ? -5.145 -6.812 -3.908 1 94.56 31 LYS B C 1
ATOM 2842 O O . LYS B 1 31 ? -4.762 -5.754 -3.404 1 94.56 31 LYS B O 1
ATOM 2847 N N . PHE B 1 32 ? -6.078 -7.551 -3.381 1 94.75 32 PHE B N 1
ATOM 2848 C CA . PHE B 1 32 ? -6.922 -7.023 -2.314 1 94.75 32 PHE B CA 1
ATOM 2849 C C . PHE B 1 32 ? -6.652 -7.754 -1.002 1 94.75 32 PHE B C 1
ATOM 2851 O O . PHE B 1 32 ? -7.465 -7.691 -0.075 1 94.75 32 PHE B O 1
ATOM 2858 N N . ILE B 1 33 ? -5.566 -8.461 -1.008 1 95.44 33 ILE B N 1
ATOM 2859 C CA . ILE B 1 33 ? -5.066 -9.109 0.195 1 95.44 33 ILE B CA 1
ATOM 2860 C C . ILE B 1 33 ? -3.662 -8.602 0.514 1 95.44 33 ILE B C 1
ATOM 2862 O O . ILE B 1 33 ? -2.744 -8.742 -0.295 1 95.44 33 ILE B O 1
ATOM 2866 N N . SER B 1 34 ? -3.574 -7.977 1.678 1 95.38 34 SER B N 1
ATOM 2867 C CA . SER B 1 34 ? -2.268 -7.484 2.105 1 95.38 34 SER B CA 1
ATOM 2868 C C . SER B 1 34 ? -1.331 -8.641 2.453 1 95.38 34 SER B C 1
ATOM 2870 O O . SER B 1 34 ? -1.751 -9.625 3.059 1 95.38 34 SER B O 1
ATOM 2872 N N . GLN B 1 35 ? -0.088 -8.477 2.098 1 95.56 35 GLN B N 1
ATOM 2873 C CA . GLN B 1 35 ? 0.874 -9.531 2.42 1 95.56 35 GLN B CA 1
ATOM 2874 C C . GLN B 1 35 ? 1.003 -9.711 3.93 1 95.56 35 GLN B C 1
ATOM 2876 O O . GLN B 1 35 ? 1.243 -10.82 4.406 1 95.56 35 GLN B O 1
ATOM 2881 N N . PHE B 1 36 ? 0.788 -8.633 4.656 1 94.25 36 PHE B N 1
ATOM 2882 C CA . PHE B 1 36 ? 1.071 -8.734 6.082 1 94.25 36 PHE B CA 1
ATOM 2883 C C . PHE B 1 36 ? -0.192 -8.508 6.906 1 94.25 36 PHE B C 1
ATOM 2885 O O . PHE B 1 36 ? -0.117 -8.164 8.086 1 94.25 36 PHE B O 1
ATOM 2892 N N . GLY B 1 37 ? -1.277 -8.586 6.32 1 93.44 37 GLY B N 1
ATOM 2893 C CA . GLY B 1 37 ? -2.557 -8.586 7.012 1 93.44 37 GLY B CA 1
ATOM 2894 C C . GLY B 1 37 ? -2.73 -7.402 7.945 1 93.44 37 GLY B C 1
ATOM 2895 O O . GLY B 1 37 ? -2.664 -6.25 7.512 1 93.44 37 GLY B O 1
ATOM 2896 N N . GLY B 1 38 ? -2.826 -7.715 9.211 1 93.62 38 GLY B N 1
ATOM 2897 C CA . GLY B 1 38 ? -3.104 -6.699 10.219 1 93.62 38 GLY B CA 1
ATOM 2898 C C . GLY B 1 38 ? -2.039 -5.617 10.281 1 93.62 38 GLY B C 1
ATOM 2899 O O . GLY B 1 38 ? -2.346 -4.453 10.539 1 93.62 38 GLY B O 1
ATOM 2900 N N . ALA B 1 39 ? -0.8 -5.984 10.039 1 92.5 39 ALA B N 1
ATOM 2901 C CA . ALA B 1 39 ? 0.303 -5.027 10.086 1 92.5 39 ALA B CA 1
ATOM 2902 C C . ALA B 1 39 ? 0.068 -3.873 9.117 1 92.5 39 ALA B C 1
ATOM 2904 O O . ALA B 1 39 ? 0.498 -2.744 9.367 1 92.5 39 ALA B O 1
ATOM 2905 N N . SER B 1 40 ? -0.586 -4.121 8 1 93.19 40 SER B N 1
ATOM 2906 C CA . SER B 1 40 ? -0.823 -3.1 6.988 1 93.19 40 SER B CA 1
ATOM 2907 C C . SER B 1 40 ? -1.736 -1.999 7.516 1 93.19 40 SER B C 1
ATOM 2909 O O . SER B 1 40 ? -1.752 -0.888 6.98 1 93.19 40 SER B O 1
ATOM 2911 N N . LEU B 1 41 ? -2.498 -2.273 8.555 1 93.5 41 LEU B N 1
ATOM 2912 C CA . LEU B 1 41 ? -3.461 -1.327 9.109 1 93.5 41 LEU B CA 1
ATOM 2913 C C . LEU B 1 41 ? -2.766 -0.294 9.992 1 93.5 41 LEU B C 1
ATOM 2915 O O . LEU B 1 41 ? -3.338 0.756 10.289 1 93.5 41 LEU B O 1
ATOM 2919 N N . ILE B 1 42 ? -1.5 -0.582 10.398 1 91.25 42 ILE B N 1
ATOM 2920 C CA . ILE B 1 42 ? -0.886 0.306 11.383 1 91.25 42 ILE B CA 1
ATOM 2921 C C . ILE B 1 42 ? 0.544 0.632 10.953 1 91.25 42 ILE B C 1
ATOM 2923 O O . ILE B 1 42 ? 1.3 1.241 11.719 1 91.25 42 ILE B O 1
ATOM 2927 N N . SER B 1 43 ? 0.969 0.205 9.797 1 89.94 43 SER B N 1
ATOM 2928 C CA . SER B 1 43 ? 2.332 0.428 9.32 1 89.94 43 SER B CA 1
ATOM 2929 C C . SER B 1 43 ? 2.355 0.746 7.832 1 89.94 43 SER B C 1
ATOM 2931 O O . SER B 1 43 ? 1.325 0.675 7.16 1 89.94 43 SER B O 1
ATOM 2933 N N . PRO B 1 44 ? 3.527 1.111 7.32 1 87 44 PRO B N 1
ATOM 2934 C CA . PRO B 1 44 ? 3.629 1.398 5.891 1 87 44 PRO B CA 1
ATOM 2935 C C . PRO B 1 44 ? 3.68 0.134 5.035 1 87 44 PRO B C 1
ATOM 2937 O O . PRO B 1 44 ? 3.752 0.216 3.807 1 87 44 PRO B O 1
ATOM 2940 N N . LEU B 1 45 ? 3.709 -1.019 5.656 1 90.44 45 LEU B N 1
ATOM 2941 C CA . LEU B 1 45 ? 3.721 -2.273 4.91 1 90.44 45 LEU B CA 1
ATOM 2942 C C . LEU B 1 45 ? 2.35 -2.559 4.305 1 90.44 45 LEU B C 1
ATOM 2944 O O . LEU B 1 45 ? 1.617 -3.422 4.797 1 90.44 45 LEU B O 1
ATOM 2948 N N . SER B 1 46 ? 2.094 -1.917 3.215 1 87.75 46 SER B N 1
ATOM 2949 C CA . SER B 1 46 ? 0.738 -1.926 2.678 1 87.75 46 SER B CA 1
ATOM 2950 C C . SER B 1 46 ? 0.676 -2.66 1.344 1 87.75 46 SER B C 1
ATOM 2952 O O . SER B 1 46 ? -0.391 -2.764 0.734 1 87.75 46 SER B O 1
ATOM 2954 N N . HIS B 1 47 ? 1.772 -3.266 0.91 1 90.88 47 HIS B N 1
ATOM 2955 C CA . HIS B 1 47 ? 1.742 -3.932 -0.387 1 90.88 47 HIS B CA 1
ATOM 2956 C C . HIS B 1 47 ? 0.929 -5.223 -0.326 1 90.88 47 HIS B C 1
ATOM 2958 O O . HIS B 1 47 ? 0.83 -5.848 0.731 1 90.88 47 HIS B O 1
ATOM 2964 N N . SER B 1 48 ? 0.38 -5.57 -1.422 1 94.19 48 SER B N 1
ATOM 2965 C CA . SER B 1 48 ? -0.52 -6.719 -1.515 1 94.19 48 SER B CA 1
ATOM 2966 C C . SER B 1 48 ? 0.239 -7.988 -1.882 1 94.19 48 SER B C 1
ATOM 2968 O O . SER B 1 48 ? 1.415 -7.93 -2.246 1 94.19 48 SER B O 1
ATOM 2970 N N . LEU B 1 49 ? -0.49 -9.102 -1.759 1 96.12 49 LEU B N 1
ATOM 2971 C CA . LEU B 1 49 ? 0.05 -10.375 -2.223 1 96.12 49 LEU B CA 1
ATOM 2972 C C . LEU B 1 49 ? 0.278 -10.352 -3.73 1 96.12 49 LEU B C 1
ATOM 2974 O O . LEU B 1 49 ? 1.156 -11.055 -4.242 1 96.12 49 LEU B O 1
ATOM 2978 N N . PHE B 1 50 ? -0.512 -9.516 -4.445 1 95.25 50 PHE B N 1
ATOM 2979 C CA . PHE B 1 50 ? -0.316 -9.391 -5.883 1 95.25 50 PHE B CA 1
ATOM 2980 C C . PHE B 1 50 ? 1.055 -8.797 -6.191 1 95.25 50 PHE B C 1
ATOM 2982 O O . PHE B 1 50 ? 1.786 -9.32 -7.035 1 95.25 50 PHE B O 1
ATOM 2989 N N . GLU B 1 51 ? 1.384 -7.707 -5.484 1 93 51 GLU B N 1
ATOM 2990 C CA . GLU B 1 51 ? 2.693 -7.09 -5.676 1 93 51 GLU B CA 1
ATOM 2991 C C . GLU B 1 51 ? 3.816 -8.055 -5.301 1 93 51 GLU B C 1
ATOM 2993 O O . GLU B 1 51 ? 4.84 -8.117 -5.984 1 93 51 GLU B O 1
ATOM 2998 N N . HIS B 1 52 ? 3.639 -8.773 -4.227 1 95.75 52 HIS B N 1
ATOM 2999 C CA . HIS B 1 52 ? 4.598 -9.797 -3.836 1 95.75 52 HIS B CA 1
ATOM 3000 C C . HIS B 1 52 ? 4.734 -10.867 -4.918 1 95.75 52 HIS B C 1
ATOM 3002 O O . HIS B 1 52 ? 5.848 -11.266 -5.262 1 95.75 52 HIS B O 1
ATOM 3008 N N . THR B 1 53 ? 3.6 -11.305 -5.457 1 96.56 53 THR B N 1
ATOM 3009 C CA . THR B 1 53 ? 3.584 -12.305 -6.523 1 96.56 53 THR B CA 1
ATOM 3010 C C . THR B 1 53 ? 4.324 -11.789 -7.754 1 96.56 53 THR B C 1
ATOM 3012 O O . THR B 1 53 ? 5.098 -12.523 -8.375 1 96.56 53 THR B O 1
ATOM 3015 N N . LEU B 1 54 ? 4.121 -10.531 -8.094 1 94.69 54 LEU B N 1
ATOM 3016 C CA . LEU B 1 54 ? 4.832 -9.922 -9.211 1 94.69 54 LEU B CA 1
ATOM 3017 C C . LEU B 1 54 ? 6.34 -9.953 -8.977 1 94.69 54 LEU B C 1
ATOM 3019 O O . LEU B 1 54 ? 7.109 -10.227 -9.898 1 94.69 54 LEU B O 1
ATOM 3023 N N . GLY B 1 55 ? 6.707 -9.688 -7.758 1 95.25 55 GLY B N 1
ATOM 3024 C CA . GLY B 1 55 ? 8.117 -9.75 -7.418 1 95.25 55 GLY B CA 1
ATOM 3025 C C . GLY B 1 55 ? 8.703 -11.141 -7.555 1 95.25 55 GLY B C 1
ATOM 3026 O O . GLY B 1 55 ? 9.789 -11.312 -8.117 1 95.25 55 GLY B O 1
ATOM 3027 N N . ILE B 1 56 ? 7.988 -12.141 -7.047 1 96.88 56 ILE B N 1
ATOM 3028 C CA . ILE B 1 56 ? 8.43 -13.531 -7.141 1 96.88 56 ILE B CA 1
ATOM 3029 C C . ILE B 1 56 ? 8.578 -13.922 -8.609 1 96.88 56 ILE B C 1
ATOM 3031 O O . ILE B 1 56 ? 9.578 -14.531 -9 1 96.88 56 ILE B O 1
ATOM 3035 N N . TRP B 1 57 ? 7.574 -13.594 -9.375 1 96.62 57 TRP B N 1
ATOM 3036 C CA . TRP B 1 57 ? 7.609 -13.891 -10.805 1 96.62 57 TRP B CA 1
ATOM 3037 C C . TRP B 1 57 ? 8.82 -13.242 -11.469 1 96.62 57 TRP B C 1
ATOM 3039 O O . TRP B 1 57 ? 9.539 -13.891 -12.234 1 96.62 57 TRP B O 1
ATOM 3049 N N . LYS B 1 58 ? 9.07 -11.984 -11.195 1 95.31 58 LYS B N 1
ATOM 3050 C CA . LYS B 1 58 ? 10.18 -11.273 -11.82 1 95.31 58 LYS B CA 1
ATOM 3051 C C . LYS B 1 58 ? 11.523 -11.906 -11.461 1 95.31 58 LYS B C 1
ATOM 3053 O O . LYS B 1 58 ? 12.375 -12.109 -12.32 1 95.31 58 LYS B O 1
ATOM 3058 N N . LEU B 1 59 ? 11.688 -12.148 -10.188 1 96.38 59 LEU B N 1
ATOM 3059 C CA . LEU B 1 59 ? 12.906 -12.82 -9.75 1 96.38 59 LEU B CA 1
ATOM 3060 C C . LEU B 1 59 ? 13.086 -14.148 -10.469 1 96.38 59 LEU B C 1
ATOM 3062 O O . LEU B 1 59 ? 14.188 -14.477 -10.914 1 96.38 59 LEU B O 1
ATOM 3066 N N . THR B 1 60 ? 11.992 -14.922 -10.57 1 97.62 60 THR B N 1
ATOM 3067 C CA . THR B 1 60 ? 12.039 -16.203 -11.258 1 97.62 60 THR B CA 1
ATOM 3068 C C . THR B 1 60 ? 12.422 -16.031 -12.727 1 97.62 60 THR B C 1
ATOM 3070 O O . THR B 1 60 ? 13.227 -16.781 -13.258 1 97.62 60 THR B O 1
ATOM 3073 N N . ALA B 1 61 ? 11.867 -15.008 -13.336 1 96.25 61 ALA B N 1
ATOM 3074 C CA . ALA B 1 61 ? 12.164 -14.727 -14.742 1 96.25 61 ALA B CA 1
ATOM 3075 C C . ALA B 1 61 ? 13.617 -14.297 -14.922 1 96.25 61 ALA B C 1
ATOM 3077 O O . ALA B 1 61 ? 14.219 -14.57 -15.961 1 96.25 61 ALA B O 1
ATOM 3078 N N . ILE B 1 62 ? 14.164 -13.641 -13.984 1 94.81 62 ILE B N 1
ATOM 3079 C CA . ILE B 1 62 ? 15.555 -13.195 -14.039 1 94.81 62 ILE B CA 1
ATOM 3080 C C . ILE B 1 62 ? 16.484 -14.398 -13.93 1 94.81 62 ILE B C 1
ATOM 3082 O O . ILE B 1 62 ? 17.406 -14.562 -14.734 1 94.81 62 ILE B O 1
ATOM 3086 N N . PHE B 1 63 ? 16.234 -15.273 -12.984 1 96.38 63 PHE B N 1
ATOM 3087 C CA . PHE B 1 63 ? 17.141 -16.375 -12.695 1 96.38 63 PHE B CA 1
ATOM 3088 C C . PHE B 1 63 ? 16.875 -17.547 -13.633 1 96.38 63 PHE B C 1
ATOM 3090 O O . PHE B 1 63 ? 17.781 -18.328 -13.938 1 96.38 63 PHE B O 1
ATOM 3097 N N . PHE B 1 64 ? 15.641 -17.703 -14.062 1 97.19 64 PHE B N 1
ATOM 3098 C CA . PHE B 1 64 ? 15.234 -18.812 -14.922 1 97.19 64 PHE B CA 1
ATOM 3099 C C . PHE B 1 64 ? 14.398 -18.312 -16.094 1 97.19 64 PHE B C 1
ATOM 3101 O O . PHE B 1 64 ? 13.234 -18.703 -16.25 1 97.19 64 PHE B O 1
ATOM 3108 N N . PRO B 1 65 ? 14.992 -17.562 -17.031 1 95.75 65 PRO B N 1
ATOM 3109 C CA . PRO B 1 65 ? 14.234 -16.906 -18.094 1 95.75 65 PRO B CA 1
ATOM 3110 C C . PRO B 1 65 ? 13.531 -17.891 -19.016 1 95.75 65 PRO B C 1
ATOM 3112 O O . PRO B 1 65 ? 12.492 -17.562 -19.594 1 95.75 65 PRO B O 1
ATOM 3115 N N . ASN B 1 66 ? 14.023 -19.141 -19.141 1 96.25 66 ASN B N 1
ATOM 3116 C CA . ASN B 1 66 ? 13.477 -20.062 -20.109 1 96.25 66 ASN B CA 1
ATOM 3117 C C . ASN B 1 66 ? 12.68 -21.188 -19.438 1 96.25 66 ASN B C 1
ATOM 3119 O O . ASN B 1 66 ? 12.234 -22.109 -20.109 1 96.25 66 ASN B O 1
ATOM 3123 N N . HIS B 1 67 ? 12.477 -21.156 -18.141 1 96.88 67 HIS B N 1
ATOM 3124 C CA . HIS B 1 67 ? 11.75 -22.188 -17.406 1 96.88 67 HIS B CA 1
ATOM 3125 C C . HIS B 1 67 ? 10.281 -21.812 -17.234 1 96.88 67 HIS B C 1
ATOM 3127 O O . HIS B 1 67 ? 9.859 -21.391 -16.156 1 96.88 67 HIS B O 1
ATOM 3133 N N . ARG B 1 68 ? 9.508 -22.125 -18.25 1 97.5 68 ARG B N 1
ATOM 3134 C CA . ARG B 1 68 ? 8.125 -21.672 -18.344 1 97.5 68 ARG B CA 1
ATOM 3135 C C . ARG B 1 68 ? 7.285 -22.234 -17.203 1 97.5 68 ARG B C 1
ATOM 3137 O O . ARG B 1 68 ? 6.441 -21.531 -16.641 1 97.5 68 ARG B O 1
ATOM 3144 N N . LEU B 1 69 ? 7.539 -23.484 -16.875 1 97.88 69 LEU B N 1
ATOM 3145 C CA . LEU B 1 69 ? 6.777 -24.109 -15.797 1 97.88 69 LEU B CA 1
ATOM 3146 C C . LEU B 1 69 ? 7.062 -23.438 -14.461 1 97.88 69 LEU B C 1
ATOM 3148 O O . LEU B 1 69 ? 6.141 -23.188 -13.68 1 97.88 69 LEU B O 1
ATOM 3152 N N . LEU B 1 70 ? 8.305 -23.141 -14.195 1 98.12 70 LEU B N 1
ATOM 3153 C CA . LEU B 1 70 ? 8.68 -22.484 -12.953 1 98.12 70 LEU B CA 1
ATOM 3154 C C . LEU B 1 70 ? 8.117 -21.062 -12.898 1 98.12 70 LEU B C 1
ATOM 3156 O O . LEU B 1 70 ? 7.668 -20.609 -11.844 1 98.12 70 LEU B O 1
ATOM 3160 N N . ARG B 1 71 ? 8.148 -20.375 -13.992 1 98.06 71 ARG B N 1
ATOM 3161 C CA . ARG B 1 71 ? 7.602 -19.031 -14.07 1 98.06 71 ARG B CA 1
ATOM 3162 C C . ARG B 1 71 ? 6.098 -19.031 -13.828 1 98.06 71 ARG B C 1
ATOM 3164 O O . ARG B 1 71 ? 5.574 -18.172 -13.117 1 98.06 71 ARG B O 1
ATOM 3171 N N . ALA B 1 72 ? 5.414 -20.031 -14.398 1 98.12 72 ALA B N 1
ATOM 3172 C CA . ALA B 1 72 ? 3.992 -20.203 -14.109 1 98.12 72 ALA B CA 1
ATOM 3173 C C . ALA B 1 72 ? 3.764 -20.5 -12.625 1 98.12 72 ALA B C 1
ATOM 3175 O O . ALA B 1 72 ? 2.863 -19.938 -12.008 1 98.12 72 ALA B O 1
ATOM 3176 N N . GLY B 1 73 ? 4.594 -21.375 -12.102 1 97.81 73 GLY B N 1
ATOM 3177 C CA . GLY B 1 73 ? 4.512 -21.703 -10.688 1 97.81 73 GLY B CA 1
ATOM 3178 C C . GLY B 1 73 ? 4.719 -20.5 -9.781 1 97.81 73 GLY B C 1
ATOM 3179 O O . GLY B 1 73 ? 4.062 -20.391 -8.742 1 97.81 73 GLY B O 1
ATOM 3180 N N . ALA B 1 74 ? 5.613 -19.641 -10.141 1 98.25 74 ALA B N 1
ATOM 3181 C CA . ALA B 1 74 ? 5.867 -18.422 -9.383 1 98.25 74 ALA B CA 1
ATOM 3182 C C . ALA B 1 74 ? 4.625 -17.531 -9.336 1 98.25 74 ALA B C 1
ATOM 3184 O O . ALA B 1 74 ? 4.285 -16.984 -8.281 1 98.25 74 ALA B O 1
ATOM 3185 N N . ILE B 1 75 ? 3.877 -17.438 -10.43 1 97.31 75 ILE B N 1
ATOM 3186 C CA . ILE B 1 75 ? 2.682 -16.609 -10.539 1 97.31 75 ILE B CA 1
ATOM 3187 C C . ILE B 1 75 ? 1.571 -17.188 -9.664 1 97.31 75 ILE B C 1
ATOM 3189 O O . ILE B 1 75 ? 0.785 -16.453 -9.07 1 97.31 75 ILE B O 1
ATOM 3193 N N . LEU B 1 76 ? 1.589 -18.469 -9.547 1 97.06 76 LEU B N 1
ATOM 3194 C CA . LEU B 1 76 ? 0.471 -19.125 -8.875 1 97.06 76 LEU B CA 1
ATOM 3195 C C . LEU B 1 76 ? 0.858 -19.562 -7.469 1 97.06 76 LEU B C 1
ATOM 3197 O O . LEU B 1 76 ? 0.051 -20.172 -6.754 1 97.06 76 LEU B O 1
ATOM 3201 N N . SER B 1 77 ? 2.031 -19.203 -7.008 1 96.5 77 SER B N 1
ATOM 3202 C CA . SER B 1 77 ? 2.574 -19.703 -5.75 1 96.5 77 SER B CA 1
ATOM 3203 C C . SER B 1 77 ? 1.806 -19.156 -4.555 1 96.5 77 SER B C 1
ATOM 3205 O O . SER B 1 77 ? 1.78 -19.766 -3.486 1 96.5 77 SER B O 1
ATOM 3207 N N . GLN B 1 78 ? 1.147 -17.984 -4.734 1 95.12 78 GLN B N 1
ATOM 3208 C CA . GLN B 1 78 ? 0.485 -17.344 -3.602 1 95.12 78 GLN B CA 1
ATOM 3209 C C . GLN B 1 78 ? -1.033 -17.422 -3.736 1 95.12 78 GLN B C 1
ATOM 3211 O O . GLN B 1 78 ? -1.764 -16.797 -2.963 1 95.12 78 GLN B O 1
ATOM 3216 N N . ILE B 1 79 ? -1.598 -18.109 -4.66 1 92.75 79 ILE B N 1
ATOM 3217 C CA . ILE B 1 79 ? -3.01 -18.031 -5.02 1 92.75 79 ILE B CA 1
ATOM 3218 C C . ILE B 1 79 ? -3.861 -18.594 -3.877 1 92.75 79 ILE B C 1
ATOM 3220 O O . ILE B 1 79 ? -5.066 -18.344 -3.818 1 92.75 79 ILE B O 1
ATOM 3224 N N . GLU B 1 80 ? -3.264 -19.328 -2.986 1 89.06 80 GLU B N 1
ATOM 3225 C CA . GLU B 1 80 ? -3.996 -19.859 -1.846 1 89.06 80 GLU B CA 1
ATOM 3226 C C . GLU B 1 80 ? -3.971 -18.906 -0.666 1 89.06 80 GLU B C 1
ATOM 3228 O O . GLU B 1 80 ? -4.531 -19.188 0.393 1 89.06 80 GLU B O 1
ATOM 3233 N N . GLY B 1 81 ? -3.342 -17.75 -0.813 1 90.5 81 GLY B N 1
ATOM 3234 C CA . GLY B 1 81 ? -3.342 -16.734 0.228 1 90.5 81 GLY B CA 1
ATOM 3235 C C . GLY B 1 81 ? -4.734 -16.281 0.608 1 90.5 81 GLY B C 1
ATOM 3236 O O . GLY B 1 81 ? -5.598 -16.125 -0.256 1 90.5 81 GLY B O 1
ATOM 3237 N N . ILE B 1 82 ? -4.984 -16.062 1.91 1 90.06 82 ILE B N 1
ATOM 3238 C CA . ILE B 1 82 ? -6.293 -15.648 2.406 1 90.06 82 ILE B CA 1
ATOM 3239 C C . ILE B 1 82 ? -6.164 -14.32 3.143 1 90.06 82 ILE B C 1
ATOM 3241 O O . ILE B 1 82 ? -5.066 -13.938 3.557 1 90.06 82 ILE B O 1
ATOM 3245 N N . PRO B 1 83 ? -7.305 -13.594 3.227 1 93.38 83 PRO B N 1
ATOM 3246 C CA . PRO B 1 83 ? -7.258 -12.344 3.982 1 93.38 83 PRO B CA 1
ATOM 3247 C C . PRO B 1 83 ? -6.891 -12.555 5.449 1 93.38 83 PRO B C 1
ATOM 3249 O O . PRO B 1 83 ? -7.387 -13.484 6.086 1 93.38 83 PRO B O 1
ATOM 3252 N N . PHE B 1 84 ? -6.039 -11.711 5.91 1 93.81 84 PHE B N 1
ATOM 3253 C CA . PHE B 1 84 ? -5.566 -11.805 7.285 1 93.81 84 PHE B CA 1
ATOM 3254 C C . PHE B 1 84 ? -5.121 -13.219 7.617 1 93.81 84 PHE B C 1
ATOM 3256 O O . PHE B 1 84 ? -5.527 -13.789 8.633 1 93.81 84 PHE B O 1
ATOM 3263 N N . GLY B 1 85 ? -4.289 -13.727 6.758 1 88.81 85 GLY B N 1
ATOM 3264 C CA . GLY B 1 85 ? -3.857 -15.109 6.84 1 88.81 85 GLY B CA 1
ATOM 3265 C C . GLY B 1 85 ? -3.312 -15.492 8.203 1 88.81 85 GLY B C 1
ATOM 3266 O O . GLY B 1 85 ? -3.764 -16.469 8.812 1 88.81 85 GLY B O 1
ATOM 3267 N N . SER B 1 86 ? -2.412 -14.711 8.758 1 85.94 86 SER B N 1
ATOM 3268 C CA . SER B 1 86 ? -1.817 -15.008 10.062 1 85.94 86 SER B CA 1
ATOM 3269 C C . SER B 1 86 ? -2.875 -15.039 11.156 1 85.94 86 SER B C 1
ATOM 3271 O O . SER B 1 86 ? -2.855 -15.914 12.023 1 85.94 86 SER B O 1
ATOM 3273 N N . ALA B 1 87 ? -3.795 -14.141 11.141 1 87.38 87 ALA B N 1
ATOM 3274 C CA . ALA B 1 87 ? -4.852 -14.055 12.148 1 87.38 87 ALA B CA 1
ATOM 3275 C C . ALA B 1 87 ? -5.797 -15.25 12.055 1 87.38 87 ALA B C 1
ATOM 3277 O O . ALA B 1 87 ? -6.125 -15.875 13.062 1 87.38 87 ALA B O 1
ATOM 3278 N N . ILE B 1 88 ? -6.207 -15.609 10.875 1 84.69 88 ILE B N 1
ATOM 3279 C CA . ILE B 1 88 ? -7.18 -16.672 10.664 1 84.69 88 ILE B CA 1
ATOM 3280 C C . ILE B 1 88 ? -6.531 -18.031 10.93 1 84.69 88 ILE B C 1
ATOM 3282 O O . ILE B 1 88 ? -7.141 -18.906 11.539 1 84.69 88 ILE B O 1
ATOM 3286 N N . HIS B 1 89 ? -5.258 -18.156 10.484 1 83.06 89 HIS B N 1
ATOM 3287 C CA . HIS B 1 89 ? -4.559 -19.422 10.688 1 83.06 89 HIS B CA 1
ATOM 3288 C C . HIS B 1 89 ? -4.383 -19.719 12.172 1 83.06 89 HIS B C 1
ATOM 3290 O O . HIS B 1 89 ? -4.375 -20.891 12.57 1 83.06 89 HIS B O 1
ATOM 3296 N N . SER B 1 90 ? -4.254 -18.703 12.953 1 81.25 90 SER B N 1
ATOM 3297 C CA . SER B 1 90 ? -4.055 -18.891 14.391 1 81.25 90 SER B CA 1
ATOM 3298 C C . SER B 1 90 ? -5.297 -19.469 15.055 1 81.25 90 SER B C 1
ATOM 3300 O O . SER B 1 90 ? -5.234 -19.953 16.188 1 81.25 90 SER B O 1
ATOM 3302 N N . LEU B 1 91 ? -6.426 -19.406 14.328 1 81.69 91 LEU B N 1
ATOM 3303 C CA . LEU B 1 91 ? -7.68 -19.906 14.875 1 81.69 91 LEU B CA 1
ATOM 3304 C C . LEU B 1 91 ? -7.793 -21.422 14.688 1 81.69 91 LEU B C 1
ATOM 3306 O O . LEU B 1 91 ? -8.68 -22.047 15.258 1 81.69 91 LEU B O 1
ATOM 3310 N N . PHE B 1 92 ? -6.898 -21.906 13.828 1 78.56 92 PHE B N 1
ATOM 3311 C CA . PHE B 1 92 ? -7.004 -23.328 13.516 1 78.56 92 PHE B CA 1
ATOM 3312 C C . PHE B 1 92 ? -5.742 -24.078 13.938 1 78.56 92 PHE B C 1
ATOM 3314 O O . PHE B 1 92 ? -4.652 -23.5 13.961 1 78.56 92 PHE B O 1
ATOM 3321 N N . THR B 1 93 ? -6.059 -25.297 14.273 1 69.5 93 THR B N 1
ATOM 3322 C CA . THR B 1 93 ? -4.922 -26.188 14.477 1 69.5 93 THR B CA 1
ATOM 3323 C C . THR B 1 93 ? -4.297 -26.578 13.141 1 69.5 93 THR B C 1
ATOM 3325 O O . THR B 1 93 ? -4.891 -26.359 12.078 1 69.5 93 THR B O 1
ATOM 3328 N N . ILE B 1 94 ? -3.133 -27.016 13.227 1 60.69 94 ILE B N 1
ATOM 3329 C CA . ILE B 1 94 ? -2.414 -27.438 12.023 1 60.69 94 ILE B CA 1
ATOM 3330 C C . ILE B 1 94 ? -3.27 -28.406 11.219 1 60.69 94 ILE B C 1
ATOM 3332 O O . ILE B 1 94 ? -3.352 -28.297 9.992 1 60.69 94 ILE B O 1
ATOM 3336 N N . ASN B 1 95 ? -3.883 -29.25 11.883 1 58.09 95 ASN B N 1
ATOM 3337 C CA . ASN B 1 95 ? -4.711 -30.25 11.234 1 58.09 95 ASN B CA 1
ATOM 3338 C C . ASN B 1 95 ? -5.941 -29.641 10.57 1 58.09 95 ASN B C 1
ATOM 3340 O O . ASN B 1 95 ? -6.332 -30.031 9.477 1 58.09 95 ASN B O 1
ATOM 3344 N N . GLU B 1 96 ? -6.516 -28.766 11.164 1 66.44 96 GLU B N 1
ATOM 3345 C CA . GLU B 1 96 ? -7.715 -28.109 10.656 1 66.44 96 GLU B CA 1
ATOM 3346 C C . GLU B 1 96 ? -7.391 -27.234 9.438 1 66.44 96 GLU B C 1
ATOM 3348 O O . GLU B 1 96 ? -8.18 -27.156 8.5 1 66.44 96 GLU B O 1
ATOM 3353 N N . LYS B 1 97 ? -6.285 -26.781 9.445 1 62.5 97 LYS B N 1
ATOM 3354 C CA . LYS B 1 97 ? -5.855 -25.906 8.367 1 62.5 97 LYS B CA 1
ATOM 3355 C C . LYS B 1 97 ? -5.75 -26.656 7.043 1 62.5 97 LYS B C 1
ATOM 3357 O O . LYS B 1 97 ? -6.137 -26.141 5.992 1 62.5 97 LYS B O 1
ATOM 3362 N N . GLU B 1 98 ? -5.215 -27.797 7.145 1 60.22 98 GLU B N 1
ATOM 3363 C CA . GLU B 1 98 ? -5.023 -28.609 5.949 1 60.22 98 GLU B CA 1
ATOM 3364 C C . GLU B 1 98 ? -6.355 -28.938 5.281 1 60.22 98 GLU B C 1
ATOM 3366 O O . GLU B 1 98 ? -6.441 -29.016 4.055 1 60.22 98 GLU B O 1
ATOM 3371 N N . SER B 1 99 ? -7.371 -29 6.102 1 58.5 99 SER B N 1
ATOM 3372 C CA . SER B 1 99 ? -8.68 -29.375 5.578 1 58.5 99 SER B CA 1
ATOM 3373 C C . SER B 1 99 ? -9.43 -28.156 5.039 1 58.5 99 SER B C 1
ATOM 3375 O O . SER B 1 99 ? -10.164 -28.266 4.055 1 58.5 99 SER B O 1
ATOM 3377 N N . MET B 1 100 ? -9.445 -27.266 5.766 1 58 100 MET B N 1
ATOM 3378 C CA . MET B 1 100 ? -10.25 -26.078 5.477 1 58 100 MET B CA 1
ATOM 3379 C C . MET B 1 100 ? -9.836 -25.453 4.152 1 58 100 MET B C 1
ATOM 3381 O O . MET B 1 100 ? -10.664 -24.875 3.445 1 58 100 MET B O 1
ATOM 3385 N N . PHE B 1 101 ? -8.562 -25.656 3.936 1 56.91 101 PHE B N 1
ATOM 3386 C CA . PHE B 1 101 ? -8.102 -24.938 2.746 1 56.91 101 PHE B CA 1
ATOM 3387 C C . PHE B 1 101 ? -8.078 -25.875 1.539 1 56.91 101 PHE B C 1
ATOM 3389 O O . PHE B 1 101 ? -7.305 -25.656 0.601 1 56.91 101 PHE B O 1
ATOM 3396 N N . LYS B 1 102 ? -8.898 -26.891 1.633 1 54.94 102 LYS B N 1
ATOM 3397 C CA . LYS B 1 102 ? -8.953 -27.875 0.558 1 54.94 102 LYS B CA 1
ATOM 3398 C C . LYS B 1 102 ? -9.359 -27.234 -0.762 1 54.94 102 LYS B C 1
ATOM 3400 O O . LYS B 1 102 ? -8.906 -27.656 -1.83 1 54.94 102 LYS B O 1
ATOM 3405 N N . ASN B 1 103 ? -10.414 -26.375 -0.745 1 56.75 103 ASN B N 1
ATOM 3406 C CA . ASN B 1 103 ? -10.797 -25.828 -2.047 1 56.75 103 ASN B CA 1
ATOM 3407 C C . ASN B 1 103 ? -9.758 -24.844 -2.568 1 56.75 103 ASN B C 1
ATOM 3409 O O . ASN B 1 103 ? -9.664 -23.719 -2.076 1 56.75 103 ASN B O 1
ATOM 3413 N N . THR B 1 104 ? -8.75 -25.594 -3.273 1 63.72 104 THR B N 1
ATOM 3414 C CA . THR B 1 104 ? -7.559 -24.859 -3.695 1 63.72 104 THR B CA 1
ATOM 3415 C C . THR B 1 104 ? -7.809 -24.141 -5.02 1 63.72 104 THR B C 1
ATOM 3417 O O . THR B 1 104 ? -8.359 -24.719 -5.953 1 63.72 104 THR B O 1
ATOM 3420 N N . PRO B 1 105 ? -7.715 -22.781 -5.105 1 70.31 105 PRO B N 1
ATOM 3421 C CA . PRO B 1 105 ? -7.82 -21.984 -6.336 1 70.31 105 PRO B CA 1
ATOM 3422 C C . PRO B 1 105 ? -7.086 -22.625 -7.512 1 70.31 105 PRO B C 1
ATOM 3424 O O . PRO B 1 105 ? -7.316 -22.25 -8.664 1 70.31 105 PRO B O 1
ATOM 3427 N N . PHE B 1 106 ? -6.402 -23.719 -7.242 1 71.94 106 PHE B N 1
ATOM 3428 C CA . PHE B 1 106 ? -5.648 -24.359 -8.312 1 71.94 106 PHE B CA 1
ATOM 3429 C C . PHE B 1 106 ? -6.582 -25.094 -9.266 1 71.94 106 PHE B C 1
ATOM 3431 O O . PHE B 1 106 ? -6.203 -25.406 -10.398 1 71.94 106 PHE B O 1
ATOM 3438 N N . HIS B 1 107 ? -7.797 -25.125 -8.852 1 72.38 107 HIS B N 1
ATOM 3439 C CA . HIS B 1 107 ? -8.711 -25.891 -9.688 1 72.38 107 HIS B CA 1
ATOM 3440 C C . HIS B 1 107 ? -9.617 -24.969 -10.508 1 72.38 107 HIS B C 1
ATOM 3442 O O . HIS B 1 107 ? -10.641 -25.406 -11.039 1 72.38 107 HIS B O 1
ATOM 3448 N N . SER B 1 108 ? -9.18 -23.859 -10.625 1 83.69 108 SER B N 1
ATOM 3449 C CA . SER B 1 108 ? -9.883 -22.891 -11.477 1 83.69 108 SER B CA 1
ATOM 3450 C C . SER B 1 108 ? -9.852 -23.328 -12.938 1 83.69 108 SER B C 1
ATOM 3452 O O . SER B 1 108 ? -8.797 -23.703 -13.461 1 83.69 108 SER B O 1
ATOM 3454 N N . ASN B 1 109 ? -10.938 -23.219 -13.562 1 88.12 109 ASN B N 1
ATOM 3455 C CA . ASN B 1 109 ? -11.047 -23.578 -14.977 1 88.12 109 ASN B CA 1
ATOM 3456 C C . ASN B 1 109 ? -10.227 -22.641 -15.852 1 88.12 109 ASN B C 1
ATOM 3458 O O . ASN B 1 109 ? -9.602 -23.078 -16.828 1 88.12 109 ASN B O 1
ATOM 3462 N N . GLU B 1 110 ? -10.219 -21.453 -15.461 1 91.31 110 GLU B N 1
ATOM 3463 C CA . GLU B 1 110 ? -9.477 -20.469 -16.234 1 91.31 110 GLU B CA 1
ATOM 3464 C C . GLU B 1 110 ? -7.98 -20.766 -16.219 1 91.31 110 GLU B C 1
ATOM 3466 O O . GLU B 1 110 ? -7.324 -20.734 -17.266 1 91.31 110 GLU B O 1
ATOM 3471 N N . ILE B 1 111 ? -7.414 -21.094 -15.125 1 94.31 111 ILE B N 1
ATOM 3472 C CA . ILE B 1 111 ? -5.992 -21.375 -14.977 1 94.31 111 ILE B CA 1
ATOM 3473 C C . ILE B 1 111 ? -5.648 -22.656 -15.734 1 94.31 111 ILE B C 1
ATOM 3475 O O . ILE B 1 111 ? -4.645 -22.719 -16.453 1 94.31 111 ILE B O 1
ATOM 3479 N N . HIS B 1 112 ? -6.535 -23.641 -15.688 1 94 112 HIS B N 1
ATOM 3480 C CA . HIS B 1 112 ? -6.324 -24.922 -16.375 1 94 112 HIS B CA 1
ATOM 3481 C C . HIS B 1 112 ? -6.281 -24.719 -17.891 1 94 112 HIS B C 1
ATOM 3483 O O . HIS B 1 112 ? -5.434 -25.297 -18.578 1 94 112 HIS B O 1
ATOM 3489 N N . LEU B 1 113 ? -7.199 -23.922 -18.344 1 95.31 113 LEU B N 1
ATOM 3490 C CA . LEU B 1 113 ? -7.262 -23.641 -19.766 1 95.31 113 LEU B CA 1
ATOM 3491 C C . LEU B 1 113 ? -5.98 -22.984 -20.266 1 95.31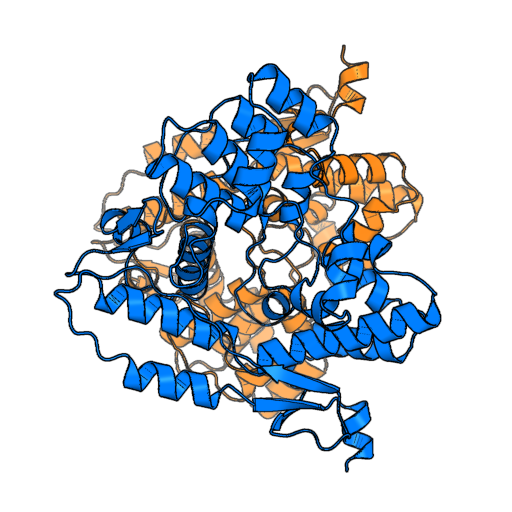 113 LEU B C 1
ATOM 3493 O O . LEU B 1 113 ? -5.441 -23.344 -21.297 1 95.31 113 LEU B O 1
ATOM 3497 N N . ILE B 1 114 ? -5.504 -22.016 -19.531 1 96.44 114 ILE B N 1
ATOM 3498 C CA . ILE B 1 114 ? -4.297 -21.281 -19.906 1 96.44 114 ILE B CA 1
ATOM 3499 C C . ILE B 1 114 ? -3.107 -22.234 -19.938 1 96.44 114 ILE B C 1
ATOM 3501 O O . ILE B 1 114 ? -2.324 -22.234 -20.891 1 96.44 114 ILE B O 1
ATOM 3505 N N . LEU B 1 115 ? -2.977 -23.109 -18.922 1 96.56 115 LEU B N 1
ATOM 3506 C CA . LEU B 1 115 ? -1.861 -24.047 -18.844 1 96.56 115 LEU B CA 1
ATOM 3507 C C . LEU B 1 115 ? -1.928 -25.078 -19.953 1 96.56 115 LEU B C 1
ATOM 3509 O O . LEU B 1 115 ? -0.903 -25.422 -20.547 1 96.56 115 LEU B O 1
ATOM 3513 N N . GLN B 1 116 ? -3.105 -25.5 -20.281 1 95.88 116 GLN B N 1
ATOM 3514 C CA . GLN B 1 116 ? -3.297 -26.469 -21.359 1 95.88 116 GLN B CA 1
ATOM 3515 C C . GLN B 1 116 ? -2.877 -25.891 -22.703 1 95.88 116 GLN B C 1
ATOM 3517 O O . GLN B 1 116 ? -2.195 -26.562 -23.484 1 95.88 116 GLN B O 1
ATOM 3522 N N . GLU B 1 117 ? -3.293 -24.703 -22.938 1 96.75 117 GLU B N 1
ATOM 3523 C CA . GLU B 1 117 ? -2.947 -24.031 -24.188 1 96.75 117 GLU B CA 1
ATOM 3524 C C . GLU B 1 117 ? -1.437 -23.859 -24.328 1 96.75 117 GLU B C 1
ATOM 3526 O O . GLU B 1 117 ? -0.902 -23.875 -25.438 1 96.75 117 GLU B O 1
ATOM 3531 N N . GLU B 1 118 ? -0.748 -23.766 -23.188 1 95.88 118 GLU B N 1
ATOM 3532 C CA . GLU B 1 118 ? 0.698 -23.562 -23.188 1 95.88 118 GLU B CA 1
ATOM 3533 C C . GLU B 1 118 ? 1.437 -24.891 -23.047 1 95.88 118 GLU B C 1
ATOM 3535 O O . GLU B 1 118 ? 2.666 -24.922 -22.969 1 95.88 118 GLU B O 1
ATOM 3540 N N . LYS B 1 119 ? 0.705 -26.016 -23.016 1 96.56 119 LYS B N 1
ATOM 3541 C CA . LYS B 1 119 ? 1.242 -27.359 -22.906 1 96.56 119 LYS B CA 1
ATOM 3542 C C . LYS B 1 119 ? 2.051 -27.531 -21.625 1 96.56 119 LYS B C 1
ATOM 3544 O O . LYS B 1 119 ? 3.127 -28.125 -21.625 1 96.56 119 LYS B O 1
ATOM 3549 N N . LEU B 1 120 ? 1.608 -26.891 -20.609 1 96.5 120 LEU B N 1
ATOM 3550 C CA . LEU B 1 120 ? 2.172 -27.078 -19.266 1 96.5 120 LEU B CA 1
ATOM 3551 C C . LEU B 1 120 ? 1.3 -28 -18.438 1 96.5 120 LEU B C 1
ATOM 3553 O O . LEU B 1 120 ? 0.077 -27.844 -18.391 1 96.5 120 LEU B O 1
ATOM 3557 N N . ASP B 1 121 ? 1.921 -28.953 -17.844 1 94.94 121 ASP B N 1
ATOM 3558 C CA . ASP B 1 121 ? 1.202 -29.938 -17.031 1 94.94 121 ASP B CA 1
ATOM 3559 C C . ASP B 1 121 ? 0.7 -29.312 -15.734 1 94.94 121 ASP B C 1
ATOM 3561 O O . ASP B 1 121 ? 1.475 -28.719 -14.984 1 94.94 121 ASP B O 1
ATOM 3565 N N . TRP B 1 122 ? -0.52 -29.547 -15.508 1 91.5 122 TRP B N 1
ATOM 3566 C CA . TRP B 1 122 ? -1.158 -28.953 -14.336 1 91.5 122 TRP B CA 1
ATOM 3567 C C . TRP B 1 122 ? -0.565 -29.516 -13.055 1 91.5 122 TRP B C 1
ATOM 3569 O O . TRP B 1 122 ? -0.307 -28.781 -12.102 1 91.5 122 TRP B O 1
ATOM 3579 N N . GLY B 1 123 ? -0.481 -30.812 -12.969 1 92.5 123 GLY B N 1
ATOM 3580 C CA . GLY B 1 123 ? 0.103 -31.453 -11.797 1 92.5 123 GLY B CA 1
ATOM 3581 C C . GLY B 1 123 ? 1.515 -30.969 -11.508 1 92.5 123 GLY B C 1
ATOM 3582 O O . GLY B 1 123 ? 1.855 -30.688 -10.359 1 92.5 123 GLY B O 1
ATOM 3583 N N . ALA B 1 124 ? 2.262 -30.922 -12.508 1 95.75 124 ALA B N 1
ATOM 3584 C CA . ALA B 1 124 ? 3.629 -30.422 -12.359 1 95.75 124 ALA B CA 1
ATOM 3585 C C . ALA B 1 124 ? 3.645 -28.969 -11.891 1 95.75 124 ALA B C 1
ATOM 3587 O O . ALA B 1 124 ? 4.465 -28.594 -11.055 1 95.75 124 ALA B O 1
ATOM 3588 N N . MET B 1 125 ? 2.768 -28.172 -12.453 1 94.88 125 MET B N 1
ATOM 3589 C CA . MET B 1 125 ? 2.668 -26.781 -12.062 1 94.88 125 MET B CA 1
ATOM 3590 C C . MET B 1 125 ? 2.322 -26.641 -10.586 1 94.88 125 MET B C 1
ATOM 3592 O O . MET B 1 125 ? 2.932 -25.844 -9.867 1 94.88 125 MET B O 1
ATOM 3596 N N . GLU B 1 126 ? 1.356 -27.406 -10.164 1 93.62 126 GLU B N 1
ATOM 3597 C CA . GLU B 1 126 ? 0.953 -27.375 -8.758 1 93.62 126 GLU B CA 1
ATOM 3598 C C . GLU B 1 126 ? 2.117 -27.75 -7.844 1 93.62 126 GLU B C 1
ATOM 3600 O O . GLU B 1 126 ? 2.318 -27.125 -6.805 1 93.62 126 GLU B O 1
ATOM 3605 N N . GLU B 1 127 ? 2.832 -28.719 -8.211 1 94.69 127 GLU B N 1
ATOM 3606 C CA . GLU B 1 127 ? 3.986 -29.141 -7.43 1 94.69 127 GLU B CA 1
ATOM 3607 C C . GLU B 1 127 ? 5.039 -28.047 -7.344 1 94.69 127 GLU B C 1
ATOM 3609 O O . GLU B 1 127 ? 5.586 -27.781 -6.27 1 94.69 127 GLU B O 1
ATOM 3614 N N . VAL B 1 128 ? 5.301 -27.453 -8.43 1 96.06 128 VAL B N 1
ATOM 3615 C CA . VAL B 1 128 ? 6.285 -26.375 -8.477 1 96.06 128 VAL B CA 1
ATOM 3616 C C . VAL B 1 128 ? 5.816 -25.203 -7.617 1 96.06 128 VAL B C 1
ATOM 3618 O O . VAL B 1 128 ? 6.578 -24.688 -6.805 1 96.06 128 VAL B O 1
ATOM 3621 N N . ALA B 1 129 ? 4.562 -24.797 -7.766 1 95.81 129 ALA B N 1
ATOM 3622 C CA . ALA B 1 129 ? 4 -23.656 -7.055 1 95.81 129 ALA B CA 1
ATOM 3623 C C . ALA B 1 129 ? 4.027 -23.891 -5.547 1 95.81 129 ALA B C 1
ATOM 3625 O O . ALA B 1 129 ? 4.242 -22.953 -4.773 1 95.81 129 ALA B O 1
ATOM 3626 N N . ARG B 1 130 ? 3.967 -25.172 -5.152 1 93.25 130 ARG B N 1
ATOM 3627 C CA . ARG B 1 130 ? 3.789 -25.469 -3.734 1 93.25 130 ARG B CA 1
ATOM 3628 C C . ARG B 1 130 ? 5.117 -25.859 -3.084 1 93.25 130 ARG B C 1
ATOM 3630 O O . ARG B 1 130 ? 5.316 -25.625 -1.89 1 93.25 130 ARG B O 1
ATOM 3637 N N . LYS B 1 131 ? 6.031 -26.391 -3.91 1 93.5 131 LYS B N 1
ATOM 3638 C CA . LYS B 1 131 ? 7.09 -27.094 -3.199 1 93.5 131 LYS B CA 1
ATOM 3639 C C . LYS B 1 131 ? 8.461 -26.781 -3.799 1 93.5 131 LYS B C 1
ATOM 3641 O O . LYS B 1 131 ? 9.492 -27.109 -3.209 1 93.5 131 LYS B O 1
ATOM 3646 N N . SER B 1 132 ? 8.508 -26.234 -4.91 1 95.56 132 SER B N 1
ATOM 3647 C CA . SER B 1 132 ? 9.797 -26.062 -5.574 1 95.56 132 SER B CA 1
ATOM 3648 C C . SER B 1 132 ? 10.805 -25.391 -4.652 1 95.56 132 SER B C 1
ATOM 3650 O O . SER B 1 132 ? 10.531 -24.344 -4.078 1 95.56 132 SER B O 1
ATOM 3652 N N . PRO B 1 133 ? 11.992 -26 -4.543 1 94.44 133 PRO B N 1
ATOM 3653 C CA . PRO B 1 133 ? 13.023 -25.359 -3.719 1 94.44 133 PRO B CA 1
ATOM 3654 C C . PRO B 1 133 ? 13.477 -24.016 -4.277 1 94.44 133 PRO B C 1
ATOM 3656 O O . PRO B 1 133 ? 14.016 -23.188 -3.539 1 94.44 133 PRO B O 1
ATOM 3659 N N . PHE B 1 134 ? 13.273 -23.812 -5.586 1 96.69 134 PHE B N 1
ATOM 3660 C CA . PHE B 1 134 ? 13.625 -22.531 -6.176 1 96.69 134 PHE B CA 1
ATOM 3661 C C . PHE B 1 134 ? 12.75 -21.422 -5.609 1 96.69 134 PHE B C 1
ATOM 3663 O O . PHE B 1 134 ? 13.234 -20.312 -5.344 1 96.69 134 PHE B O 1
ATOM 3670 N N . LEU B 1 135 ? 11.5 -21.75 -5.371 1 97.19 135 LEU B N 1
ATOM 3671 C CA . LEU B 1 135 ? 10.539 -20.75 -4.891 1 97.19 135 LEU B CA 1
ATOM 3672 C C . LEU B 1 135 ? 10.508 -20.719 -3.367 1 97.19 135 LEU B C 1
ATOM 3674 O O . LEU B 1 135 ? 10.625 -19.656 -2.76 1 97.19 135 LEU B O 1
ATOM 3678 N N . HIS B 1 136 ? 10.492 -21.875 -2.744 1 95.5 136 HIS B N 1
ATOM 3679 C CA . HIS B 1 136 ? 10.211 -21.984 -1.315 1 95.5 136 HIS B CA 1
ATOM 3680 C C . HIS B 1 136 ? 11.5 -22.188 -0.52 1 95.5 136 HIS B C 1
ATOM 3682 O O . HIS B 1 136 ? 11.508 -22.031 0.704 1 95.5 136 HIS B O 1
ATOM 3688 N N . GLY B 1 137 ? 12.516 -22.438 -1.179 1 93.5 137 GLY B N 1
ATOM 3689 C CA . GLY B 1 137 ? 13.719 -22.828 -0.45 1 93.5 137 GLY B CA 1
ATOM 3690 C C . GLY B 1 137 ? 13.633 -24.219 0.147 1 93.5 137 GLY B C 1
ATOM 3691 O O . GLY B 1 137 ? 12.867 -25.062 -0.332 1 93.5 137 GLY B O 1
ATOM 3692 N N . THR B 1 138 ? 14.586 -24.469 0.97 1 90.25 138 THR B N 1
ATOM 3693 C CA . THR B 1 138 ? 14.609 -25.719 1.729 1 90.25 138 THR B CA 1
ATOM 3694 C C . THR B 1 138 ? 14.352 -25.453 3.209 1 90.25 138 THR B C 1
ATOM 3696 O O . THR B 1 138 ? 13.961 -24.344 3.59 1 90.25 138 THR B O 1
ATOM 3699 N N . LYS B 1 139 ? 14.406 -26.438 3.967 1 83.75 139 LYS B N 1
ATOM 3700 C CA . LYS B 1 139 ? 14.18 -26.266 5.402 1 83.75 139 LYS B CA 1
ATOM 3701 C C . LYS B 1 139 ? 15.195 -25.297 6.004 1 83.75 139 LYS B C 1
ATOM 3703 O O . LYS B 1 139 ? 14.883 -24.594 6.973 1 83.75 139 LYS B O 1
ATOM 3708 N N . GLU B 1 140 ? 16.281 -25.188 5.344 1 79.81 140 GLU B N 1
ATOM 3709 C CA . GLU B 1 140 ? 17.375 -24.422 5.941 1 79.81 140 GLU B CA 1
ATOM 3710 C C . GLU B 1 140 ? 17.672 -23.172 5.117 1 79.81 140 GLU B C 1
ATOM 3712 O O . GLU B 1 140 ? 18.297 -22.234 5.617 1 79.81 140 GLU B O 1
ATOM 3717 N N . ASN B 1 141 ? 17.188 -23.203 3.904 1 88.56 141 ASN B N 1
ATOM 3718 C CA . ASN B 1 141 ? 17.625 -22.125 3.016 1 88.56 141 ASN B CA 1
ATOM 3719 C C . ASN B 1 141 ? 16.438 -21.359 2.434 1 88.56 141 ASN B C 1
ATOM 3721 O O . ASN B 1 141 ? 15.359 -21.922 2.258 1 88.56 141 ASN B O 1
ATOM 3725 N N . LEU B 1 142 ? 16.75 -20.203 2.105 1 92.69 142 LEU B N 1
ATOM 3726 C CA . LEU B 1 142 ? 15.742 -19.297 1.583 1 92.69 142 LEU B CA 1
ATOM 3727 C C . LEU B 1 142 ? 15.484 -19.562 0.103 1 92.69 142 LEU B C 1
ATOM 3729 O O . LEU B 1 142 ? 16.391 -19.953 -0.629 1 92.69 142 LEU B O 1
ATOM 3733 N N . GLY B 1 143 ? 14.266 -19.406 -0.297 1 95.81 143 GLY B N 1
ATOM 3734 C CA . GLY B 1 143 ? 13.922 -19.391 -1.71 1 95.81 143 GLY B CA 1
ATOM 3735 C C . GLY B 1 143 ? 13.609 -18 -2.236 1 95.81 143 GLY B C 1
ATOM 3736 O O . GLY B 1 143 ? 13.828 -17.016 -1.546 1 95.81 143 GLY B O 1
ATOM 3737 N N . LEU B 1 144 ? 13.086 -17.922 -3.457 1 97.12 144 LEU B N 1
ATOM 3738 C CA . LEU B 1 144 ? 12.812 -16.656 -4.105 1 97.12 144 LEU B CA 1
ATOM 3739 C C . LEU B 1 144 ? 11.656 -15.93 -3.42 1 97.12 144 LEU B C 1
ATOM 3741 O O . LEU B 1 144 ? 11.625 -14.695 -3.387 1 97.12 144 LEU B O 1
ATOM 3745 N N . ILE B 1 145 ? 10.695 -16.703 -2.885 1 97.06 145 ILE B N 1
ATOM 3746 C CA . ILE B 1 145 ? 9.57 -16.109 -2.154 1 97.06 145 ILE B CA 1
ATOM 3747 C C . ILE B 1 145 ? 10.086 -15.344 -0.944 1 97.06 145 ILE B C 1
ATOM 3749 O O . ILE B 1 145 ? 9.688 -14.203 -0.709 1 97.06 145 ILE B O 1
ATOM 3753 N N . GLY B 1 146 ? 11.031 -15.961 -0.294 1 96 146 GLY B N 1
ATOM 3754 C CA . GLY B 1 146 ? 11.625 -15.305 0.863 1 96 146 GLY B CA 1
ATOM 3755 C C . GLY B 1 146 ? 12.484 -14.109 0.498 1 96 146 GLY B C 1
ATOM 3756 O O . GLY B 1 146 ? 12.516 -13.117 1.228 1 96 146 GLY B O 1
ATOM 3757 N N . LEU B 1 147 ? 13.18 -14.219 -0.58 1 95.88 147 LEU B N 1
ATOM 3758 C CA . LEU B 1 147 ? 14.023 -13.109 -1.031 1 95.88 147 LEU B CA 1
ATOM 3759 C C . LEU B 1 147 ? 13.18 -11.875 -1.321 1 95.88 147 LEU B C 1
ATOM 3761 O O . LEU B 1 147 ? 13.492 -10.781 -0.848 1 95.88 147 LEU B O 1
ATOM 3765 N N . ASP B 1 148 ? 12.125 -12.047 -2.076 1 96.25 148 ASP B N 1
ATOM 3766 C CA . ASP B 1 148 ? 11.258 -10.898 -2.355 1 96.25 148 ASP B CA 1
ATOM 3767 C C . ASP B 1 148 ? 10.672 -10.328 -1.066 1 96.25 148 ASP B C 1
ATOM 3769 O O . ASP B 1 148 ? 10.648 -9.117 -0.875 1 96.25 148 ASP B O 1
ATOM 3773 N N . ARG B 1 149 ? 10.195 -11.227 -0.254 1 96 149 ARG B N 1
ATOM 3774 C CA . ARG B 1 149 ? 9.586 -10.805 1.003 1 96 149 ARG B CA 1
ATOM 3775 C C . ARG B 1 149 ? 10.531 -9.906 1.795 1 96 149 ARG B C 1
ATOM 3777 O O . ARG B 1 149 ? 10.125 -8.852 2.281 1 96 149 ARG B O 1
ATOM 3784 N N . ALA B 1 150 ? 11.727 -10.305 1.905 1 95.31 150 ALA B N 1
ATOM 3785 C CA . ALA B 1 150 ? 12.703 -9.562 2.703 1 95.31 150 ALA B CA 1
ATOM 3786 C C . ALA B 1 150 ? 13.039 -8.227 2.051 1 95.31 150 ALA B C 1
ATOM 3788 O O . ALA B 1 150 ? 12.93 -7.176 2.684 1 95.31 150 ALA B O 1
ATOM 3789 N N . LEU B 1 151 ? 13.398 -8.273 0.769 1 94.56 151 LEU B N 1
ATOM 3790 C CA . LEU B 1 151 ? 13.82 -7.066 0.071 1 94.56 151 LEU B CA 1
ATOM 3791 C C . LEU B 1 151 ? 12.672 -6.07 -0.032 1 94.56 151 LEU B C 1
ATOM 3793 O O . LEU B 1 151 ? 12.859 -4.875 0.219 1 94.56 151 LEU B O 1
ATOM 3797 N N . ARG B 1 152 ? 11.5 -6.551 -0.361 1 93.44 152 ARG B N 1
ATOM 3798 C CA . ARG B 1 152 ? 10.344 -5.672 -0.508 1 93.44 152 ARG B CA 1
ATOM 3799 C C . ARG B 1 152 ? 9.945 -5.059 0.831 1 93.44 152 ARG B C 1
ATOM 3801 O O . ARG B 1 152 ? 9.609 -3.873 0.901 1 93.44 152 ARG B O 1
ATOM 3808 N N . THR B 1 153 ? 9.984 -5.871 1.843 1 93.12 153 THR B N 1
ATOM 3809 C CA . THR B 1 153 ? 9.633 -5.383 3.172 1 93.12 153 THR B CA 1
ATOM 3810 C C . THR B 1 153 ? 10.539 -4.223 3.58 1 93.12 153 THR B C 1
ATOM 3812 O O . THR B 1 153 ? 10.047 -3.145 3.926 1 93.12 153 THR B O 1
ATOM 3815 N N . LEU B 1 154 ? 11.789 -4.391 3.51 1 91.06 154 LEU B N 1
ATOM 3816 C CA . LEU B 1 154 ? 12.727 -3.359 3.951 1 91.06 154 LEU B CA 1
ATOM 3817 C C . LEU B 1 154 ? 12.703 -2.164 3.004 1 91.06 154 LEU B C 1
ATOM 3819 O O . LEU B 1 154 ? 12.883 -1.023 3.436 1 91.06 154 LEU B O 1
ATOM 3823 N N . TYR B 1 155 ? 12.438 -2.451 1.728 1 88.5 155 TYR B N 1
ATOM 3824 C CA . TYR B 1 155 ? 12.281 -1.357 0.775 1 88.5 155 TYR B CA 1
ATOM 3825 C C . TYR B 1 155 ? 11.102 -0.47 1.15 1 88.5 155 TYR B C 1
ATOM 3827 O O . TYR B 1 155 ? 11.219 0.757 1.173 1 88.5 155 TYR B O 1
ATOM 3835 N N . MET B 1 156 ? 10.031 -1.077 1.475 1 86.44 156 MET B N 1
ATOM 3836 C CA . MET B 1 156 ? 8.797 -0.35 1.757 1 86.44 156 MET B CA 1
ATOM 3837 C C . MET B 1 156 ? 8.938 0.487 3.023 1 86.44 156 MET B C 1
ATOM 3839 O O . MET B 1 156 ? 8.289 1.528 3.16 1 86.44 156 MET B O 1
ATOM 3843 N N . VAL B 1 157 ? 9.812 0.06 3.914 1 86.19 157 VAL B N 1
ATOM 3844 C CA . VAL B 1 157 ? 9.961 0.82 5.152 1 86.19 157 VAL B CA 1
ATOM 3845 C C . VAL B 1 157 ? 11.219 1.687 5.082 1 86.19 157 VAL B C 1
ATOM 3847 O O . VAL B 1 157 ? 11.625 2.277 6.082 1 86.19 157 VAL B O 1
ATOM 3850 N N . GLY B 1 158 ? 11.891 1.699 3.934 1 80.75 158 GLY B N 1
ATOM 3851 C CA . GLY B 1 158 ? 13.008 2.604 3.689 1 80.75 158 GLY B CA 1
ATOM 3852 C C . GLY B 1 158 ? 14.289 2.172 4.379 1 80.75 158 GLY B C 1
ATOM 3853 O O . GLY B 1 158 ? 15.148 3.004 4.676 1 80.75 158 GLY B O 1
ATOM 3854 N N . ARG B 1 159 ? 14.461 0.894 4.66 1 85.12 159 ARG B N 1
ATOM 3855 C CA . ARG B 1 159 ? 15.609 0.44 5.441 1 85.12 159 ARG B CA 1
ATOM 3856 C C . ARG B 1 159 ? 16.562 -0.376 4.582 1 85.12 159 ARG B C 1
ATOM 3858 O O . ARG B 1 159 ? 17.578 -0.872 5.074 1 85.12 159 ARG B O 1
ATOM 3865 N N . LEU B 1 160 ? 16.203 -0.525 3.371 1 87.88 160 LEU B N 1
ATOM 3866 C CA . LEU B 1 160 ? 17.125 -1.222 2.48 1 87.88 160 LEU B CA 1
ATOM 3867 C C . LEU B 1 160 ? 18.297 -0.317 2.082 1 87.88 160 LEU B C 1
ATOM 3869 O O . LEU B 1 160 ? 18.078 0.802 1.609 1 87.88 160 LEU B O 1
ATOM 3873 N N . LYS B 1 161 ? 19.453 -0.751 2.287 1 85.31 161 LYS B N 1
ATOM 3874 C CA . LYS B 1 161 ? 20.641 0.063 2.057 1 85.31 161 LYS B CA 1
ATOM 3875 C C . LYS B 1 161 ? 20.906 0.233 0.563 1 85.31 161 LYS B C 1
ATOM 3877 O O . LYS B 1 161 ? 21.234 1.334 0.106 1 85.31 161 LYS B O 1
ATOM 3882 N N . GLN B 1 162 ? 20.812 -0.871 -0.167 1 86.75 162 GLN B N 1
ATOM 3883 C CA . GLN B 1 162 ? 21.031 -0.865 -1.609 1 86.75 162 GLN B CA 1
ATOM 3884 C C . GLN B 1 162 ? 19.719 -1.074 -2.369 1 86.75 162 GLN B C 1
ATOM 3886 O O . GLN B 1 162 ? 18.734 -1.513 -1.789 1 86.75 162 GLN B O 1
ATOM 3891 N N . LYS B 1 163 ? 19.797 -0.7 -3.607 1 85.12 163 LYS B N 1
ATOM 3892 C CA . LYS B 1 163 ? 18.656 -1.025 -4.445 1 85.12 163 LYS B CA 1
ATOM 3893 C C . LYS B 1 163 ? 18.438 -2.535 -4.523 1 85.12 163 LYS B C 1
ATOM 3895 O O . LYS B 1 163 ? 19.406 -3.303 -4.531 1 85.12 163 LYS B O 1
ATOM 3900 N N . PRO B 1 164 ? 17.25 -2.939 -4.566 1 89.44 164 PRO B N 1
ATOM 3901 C CA . PRO B 1 164 ? 16.953 -4.375 -4.629 1 89.44 164 PRO B CA 1
ATOM 3902 C C . PRO B 1 164 ? 17.703 -5.078 -5.766 1 89.44 164 PRO B C 1
ATOM 3904 O O . PRO B 1 164 ? 18.156 -6.211 -5.598 1 89.44 164 PRO B O 1
ATOM 3907 N N . SER B 1 165 ? 17.859 -4.406 -6.91 1 87.38 165 SER B N 1
ATOM 3908 C CA . SER B 1 165 ? 18.531 -5.012 -8.055 1 87.38 165 SER B CA 1
ATOM 3909 C C . SER B 1 165 ? 19.984 -5.352 -7.727 1 87.38 165 SER B C 1
ATOM 3911 O O . SER B 1 165 ? 20.547 -6.312 -8.266 1 87.38 165 SER B O 1
ATOM 3913 N N . HIS B 1 166 ? 20.547 -4.562 -6.867 1 90.12 166 HIS B N 1
ATOM 3914 C CA . HIS B 1 166 ? 21.922 -4.824 -6.445 1 90.12 166 HIS B CA 1
ATOM 3915 C C . HIS B 1 166 ? 22.031 -6.137 -5.68 1 90.12 166 HIS B C 1
ATOM 3917 O O . HIS B 1 166 ? 22.938 -6.926 -5.91 1 90.12 166 HIS B O 1
ATOM 3923 N N . TYR B 1 167 ? 21.109 -6.402 -4.766 1 92.75 167 TYR B N 1
ATOM 3924 C CA . TYR B 1 167 ? 21.094 -7.656 -4.02 1 92.75 167 TYR B CA 1
ATOM 3925 C C . TYR B 1 167 ? 20.922 -8.844 -4.957 1 92.75 167 TYR B C 1
ATOM 3927 O O . TYR B 1 167 ? 21.625 -9.859 -4.82 1 92.75 167 TYR B O 1
ATOM 3935 N N . VAL B 1 168 ? 20.125 -8.695 -5.945 1 93.06 168 VAL B N 1
ATOM 3936 C CA . VAL B 1 168 ? 19.781 -9.766 -6.871 1 93.06 168 VAL B CA 1
ATOM 3937 C C . VAL B 1 168 ? 21 -10.117 -7.727 1 93.06 168 VAL B C 1
ATOM 3939 O O . VAL B 1 168 ? 21.234 -11.289 -8.031 1 93.06 168 VAL B O 1
ATOM 3942 N N . SER B 1 169 ? 21.828 -9.102 -8.078 1 92.88 169 SER B N 1
ATOM 3943 C CA . SER B 1 169 ? 22.984 -9.328 -8.922 1 92.88 169 SER B CA 1
ATOM 3944 C C . SER B 1 169 ? 24.078 -10.07 -8.172 1 92.88 169 SER B C 1
ATOM 3946 O O . SER B 1 169 ? 25.047 -10.562 -8.781 1 92.88 169 SER B O 1
ATOM 3948 N N . HIS B 1 170 ? 23.906 -10.242 -6.871 1 92.62 170 HIS B N 1
ATOM 3949 C CA . HIS B 1 170 ? 24.938 -10.898 -6.07 1 92.62 170 HIS B CA 1
ATOM 3950 C C . HIS B 1 170 ? 24.438 -12.227 -5.52 1 92.62 170 HIS B C 1
ATOM 3952 O O . HIS B 1 170 ? 24.969 -12.727 -4.523 1 92.62 170 HIS B O 1
ATOM 3958 N N . CYS B 1 171 ? 23.406 -12.727 -6.109 1 92.31 171 CYS B N 1
ATOM 3959 C CA . CYS B 1 171 ? 22.891 -14.016 -5.672 1 92.31 171 CYS B CA 1
ATOM 3960 C C . CYS B 1 171 ? 22.656 -14.938 -6.859 1 92.31 171 CYS B C 1
ATOM 3962 O O . CYS B 1 171 ? 22.672 -14.492 -8.008 1 92.31 171 CYS B O 1
ATOM 3964 N N . TYR B 1 172 ? 22.641 -16.172 -6.625 1 93.06 172 TYR B N 1
ATOM 3965 C CA . TYR B 1 172 ? 22.172 -17.156 -7.582 1 93.06 172 TYR B CA 1
ATOM 3966 C C . TYR B 1 172 ? 21.328 -18.234 -6.891 1 93.06 172 TYR B C 1
ATOM 3968 O O . TYR B 1 172 ? 21.328 -18.328 -5.664 1 93.06 172 TYR B O 1
ATOM 3976 N N . VAL B 1 173 ? 20.531 -18.969 -7.668 1 94.38 173 VAL B N 1
ATOM 3977 C CA . VAL B 1 173 ? 19.594 -19.922 -7.098 1 94.38 173 VAL B CA 1
ATOM 3978 C C . VAL B 1 173 ? 19.797 -21.297 -7.742 1 94.38 173 VAL B C 1
ATOM 3980 O O . VAL B 1 173 ? 20.016 -21.391 -8.953 1 94.38 173 VAL B O 1
ATOM 3983 N N . ASN B 1 174 ? 19.906 -22.297 -6.941 1 92.12 174 ASN B N 1
ATOM 3984 C CA . ASN B 1 174 ? 19.906 -23.672 -7.418 1 92.12 174 ASN B CA 1
ATOM 3985 C C . ASN B 1 174 ? 19 -24.562 -6.574 1 92.12 174 ASN B C 1
ATOM 3987 O O . ASN B 1 174 ? 18.125 -24.078 -5.875 1 92.12 174 ASN B O 1
ATOM 3991 N N . GLU B 1 175 ? 19.094 -25.828 -6.711 1 90.06 175 GLU B N 1
ATOM 3992 C CA . GLU B 1 175 ? 18.188 -26.781 -6.07 1 90.06 175 GLU B CA 1
ATOM 3993 C C . GLU B 1 175 ? 18.312 -26.719 -4.551 1 90.06 175 GLU B C 1
ATOM 3995 O O . GLU B 1 175 ? 17.453 -27.219 -3.828 1 90.06 175 GLU B O 1
ATOM 4000 N N . ARG B 1 176 ? 19.375 -26.109 -4.078 1 89.44 176 ARG B N 1
ATOM 4001 C CA . ARG B 1 176 ? 19.578 -25.984 -2.639 1 89.44 176 ARG B CA 1
ATOM 4002 C C . ARG B 1 176 ? 19.031 -24.641 -2.133 1 89.44 176 ARG B C 1
ATOM 4004 O O . ARG B 1 176 ? 19.125 -24.344 -0.941 1 89.44 176 ARG B O 1
ATOM 4011 N N . GLY B 1 177 ? 18.484 -23.859 -3.057 1 91.88 177 GLY B N 1
ATOM 4012 C CA . GLY B 1 177 ? 17.906 -22.578 -2.67 1 91.88 177 GLY B CA 1
ATOM 4013 C C . GLY B 1 177 ? 18.766 -21.406 -3.092 1 91.88 177 GLY B C 1
ATOM 4014 O O . GLY B 1 177 ? 19.484 -21.469 -4.09 1 91.88 177 GLY B O 1
ATOM 4015 N N . LEU B 1 178 ? 18.609 -20.312 -2.408 1 93.06 178 LEU B N 1
ATOM 4016 C CA . LEU B 1 178 ? 19.266 -19.047 -2.734 1 93.06 178 LEU B CA 1
ATOM 4017 C C . LEU B 1 178 ? 20.688 -19.016 -2.18 1 93.06 178 LEU B C 1
ATOM 4019 O O . LEU B 1 178 ? 20.922 -19.406 -1.034 1 93.06 178 LEU B O 1
ATOM 4023 N N . HIS B 1 179 ? 21.625 -18.609 -3.025 1 91.81 179 HIS B N 1
ATOM 4024 C CA . HIS B 1 179 ? 23.031 -18.422 -2.664 1 91.81 179 HIS B CA 1
ATOM 4025 C C . HIS B 1 179 ? 23.438 -16.969 -2.791 1 91.81 179 HIS B C 1
ATOM 4027 O O . HIS B 1 179 ? 22.938 -16.25 -3.662 1 91.81 179 HIS B O 1
ATOM 4033 N N . CYS B 1 180 ? 24.25 -16.562 -1.914 1 90.31 180 CYS B N 1
ATOM 4034 C CA . CYS B 1 180 ? 24.766 -15.203 -2.047 1 90.31 180 CYS B CA 1
ATOM 4035 C C . CYS B 1 180 ? 26.281 -15.203 -2.068 1 90.31 180 CYS B C 1
ATOM 4037 O O . CYS B 1 180 ? 26.922 -16.156 -1.61 1 90.31 180 CYS B O 1
ATOM 4039 N N . SER B 1 181 ? 26.859 -14.188 -2.611 1 87.31 181 SER B N 1
ATOM 4040 C CA . SER B 1 181 ? 28.312 -14.039 -2.682 1 87.31 181 SER B CA 1
ATOM 4041 C C . SER B 1 181 ? 28.906 -13.75 -1.306 1 87.31 181 SER B C 1
ATOM 4043 O O . SER B 1 181 ? 28.203 -13.266 -0.412 1 87.31 181 SER B O 1
ATOM 4045 N N . ALA B 1 182 ? 30.188 -14.023 -1.182 1 85.31 182 ALA B N 1
ATOM 4046 C CA . ALA B 1 182 ? 30.891 -13.766 0.067 1 85.31 182 ALA B CA 1
ATOM 4047 C C . ALA B 1 182 ? 30.906 -12.273 0.385 1 85.31 182 ALA B C 1
ATOM 4049 O O . ALA B 1 182 ? 30.797 -11.875 1.549 1 85.31 182 ALA B O 1
ATOM 4050 N N . GLU B 1 183 ? 30.969 -11.539 -0.649 1 84.81 183 GLU B N 1
ATOM 4051 C CA . GLU B 1 183 ? 31.047 -10.086 -0.497 1 84.81 183 GLU B CA 1
ATOM 4052 C C . GLU B 1 183 ? 29.766 -9.523 0.111 1 84.81 183 GLU B C 1
ATOM 4054 O O . GLU B 1 183 ? 29.812 -8.578 0.901 1 84.81 183 GLU B O 1
ATOM 4059 N N . MET B 1 184 ? 28.672 -10.172 -0.225 1 88.94 184 MET B N 1
ATOM 4060 C CA . MET B 1 184 ? 27.391 -9.617 0.185 1 88.94 184 MET B CA 1
ATOM 4061 C C . MET B 1 184 ? 26.781 -10.43 1.322 1 88.94 184 MET B C 1
ATOM 4063 O O . MET B 1 184 ? 25.656 -10.148 1.769 1 88.94 184 MET B O 1
ATOM 4067 N N . ALA B 1 185 ? 27.484 -11.344 1.839 1 87.94 185 ALA B N 1
ATOM 4068 C CA . ALA B 1 185 ? 26.969 -12.266 2.844 1 87.94 185 ALA B CA 1
ATOM 4069 C C . ALA B 1 185 ? 26.484 -11.516 4.082 1 87.94 185 ALA B C 1
ATOM 4071 O O . ALA B 1 185 ? 25.359 -11.727 4.539 1 87.94 185 ALA B O 1
ATOM 4072 N N . LYS B 1 186 ? 27.266 -10.656 4.582 1 87.38 186 LYS B N 1
ATOM 4073 C CA . LYS B 1 186 ? 26.922 -9.898 5.781 1 87.38 186 LYS B CA 1
ATOM 4074 C C . LYS B 1 186 ? 25.672 -9.039 5.543 1 87.38 186 LYS B C 1
ATOM 4076 O O . LYS B 1 186 ? 24.812 -8.93 6.418 1 87.38 186 LYS B O 1
ATOM 4081 N N . GLU B 1 187 ? 25.609 -8.453 4.402 1 89.88 187 GLU B N 1
ATOM 4082 C CA . GLU B 1 187 ? 24.484 -7.598 4.066 1 89.88 187 GLU B CA 1
ATOM 4083 C C . GLU B 1 187 ? 23.188 -8.406 3.961 1 89.88 187 GLU B C 1
ATOM 4085 O O . GLU B 1 187 ? 22.141 -7.961 4.41 1 89.88 187 GLU B O 1
ATOM 4090 N N . PHE B 1 188 ? 23.281 -9.562 3.396 1 90.38 188 PHE B N 1
ATOM 4091 C CA . PHE B 1 188 ? 22.109 -10.414 3.273 1 90.38 188 PHE B CA 1
ATOM 4092 C C . PHE B 1 188 ? 21.625 -10.867 4.645 1 90.38 188 PHE B C 1
ATOM 4094 O O . PHE B 1 188 ? 20.406 -10.883 4.906 1 90.38 188 PHE B O 1
ATOM 4101 N N . VAL B 1 189 ? 22.531 -11.195 5.453 1 87.88 189 VAL B N 1
ATOM 4102 C CA . VAL B 1 189 ? 22.172 -11.594 6.809 1 87.88 189 VAL B CA 1
ATOM 4103 C C . VAL B 1 189 ? 21.469 -10.445 7.52 1 87.88 189 VAL B C 1
ATOM 4105 O O . VAL B 1 189 ? 20.438 -10.641 8.172 1 87.88 189 VAL B O 1
ATOM 4108 N N . THR B 1 190 ? 22.016 -9.281 7.375 1 89.81 190 THR B N 1
ATOM 4109 C CA . THR B 1 190 ? 21.422 -8.102 7.988 1 89.81 190 THR B CA 1
ATOM 4110 C C . THR B 1 190 ? 20 -7.883 7.469 1 89.81 190 THR B C 1
ATOM 4112 O O . THR B 1 190 ? 19.078 -7.602 8.242 1 89.81 190 THR B O 1
ATOM 4115 N N . VAL B 1 191 ? 19.828 -8.047 6.164 1 92.31 191 VAL B N 1
ATOM 4116 C CA . VAL B 1 191 ? 18.531 -7.852 5.535 1 92.31 191 VAL B CA 1
ATOM 4117 C C . VAL B 1 191 ? 17.516 -8.859 6.098 1 92.31 191 VAL B C 1
ATOM 4119 O O . VAL B 1 191 ? 16.406 -8.492 6.469 1 92.31 191 VAL B O 1
ATOM 4122 N N . MET B 1 192 ? 17.938 -10.094 6.203 1 90.69 192 MET B N 1
ATOM 4123 C CA . MET B 1 192 ? 17.031 -11.141 6.672 1 90.69 192 MET B CA 1
ATOM 4124 C C . MET B 1 192 ? 16.688 -10.938 8.141 1 90.69 192 MET B C 1
ATOM 4126 O O . MET B 1 192 ? 15.523 -11.062 8.531 1 90.69 192 MET B O 1
ATOM 4130 N N . MET B 1 193 ? 17.641 -10.531 8.891 1 88.81 193 MET B N 1
ATOM 4131 C CA . MET B 1 193 ? 17.438 -10.359 10.328 1 88.81 193 MET B CA 1
ATOM 4132 C C . MET B 1 193 ? 16.578 -9.125 10.609 1 88.81 193 MET B C 1
ATOM 4134 O O . MET B 1 193 ? 15.703 -9.156 11.477 1 88.81 193 MET B O 1
ATOM 4138 N N . ASP B 1 194 ? 16.875 -8.062 9.93 1 90.12 194 ASP B N 1
ATOM 4139 C CA . ASP B 1 194 ? 16.078 -6.848 10.086 1 90.12 194 ASP B CA 1
ATOM 4140 C C . ASP B 1 194 ? 14.633 -7.086 9.688 1 90.12 194 ASP B C 1
ATOM 4142 O O . ASP B 1 194 ? 13.711 -6.547 10.312 1 90.12 194 ASP B O 1
ATOM 4146 N N . THR B 1 195 ? 14.461 -7.863 8.641 1 92.62 195 THR B N 1
ATOM 4147 C CA . THR B 1 195 ? 13.109 -8.195 8.195 1 92.62 195 THR B CA 1
ATOM 4148 C C . THR B 1 195 ? 12.367 -8.977 9.273 1 92.62 195 THR B C 1
ATOM 4150 O O . THR B 1 195 ? 11.227 -8.641 9.617 1 92.62 195 THR B O 1
ATOM 4153 N N . GLU B 1 196 ? 13.031 -9.961 9.789 1 91.19 196 GLU B N 1
ATOM 4154 C CA . GLU B 1 196 ? 12.398 -10.789 10.805 1 91.19 196 GLU B CA 1
ATOM 4155 C C . GLU B 1 196 ? 12.102 -9.984 12.07 1 91.19 196 GLU B C 1
ATOM 4157 O O . GLU B 1 196 ? 11.055 -10.156 12.695 1 91.19 196 GLU B O 1
ATOM 4162 N N . GLN B 1 197 ? 12.992 -9.164 12.43 1 89.69 197 GLN B N 1
ATOM 4163 C CA . GLN B 1 197 ? 12.789 -8.32 13.594 1 89.69 197 GLN B CA 1
ATOM 4164 C C . GLN B 1 197 ? 11.586 -7.402 13.406 1 89.69 197 GLN B C 1
ATOM 4166 O O . GLN B 1 197 ? 10.789 -7.211 14.328 1 89.69 197 GLN B O 1
ATOM 4171 N N . LEU B 1 198 ? 11.523 -6.871 12.289 1 90 198 LEU B N 1
ATOM 4172 C CA . LEU B 1 198 ? 10.422 -5.969 11.977 1 90 198 LEU B CA 1
ATOM 4173 C C . LEU B 1 198 ? 9.086 -6.711 12.008 1 90 198 LEU B C 1
ATOM 4175 O O . LEU B 1 198 ? 8.117 -6.234 12.609 1 90 198 LEU B O 1
ATOM 4179 N N . LEU B 1 199 ? 9.062 -7.871 11.438 1 91.75 199 LEU B N 1
ATOM 4180 C CA . LEU B 1 199 ? 7.809 -8.594 11.258 1 91.75 199 LEU B CA 1
ATOM 4181 C C . LEU B 1 199 ? 7.391 -9.289 12.555 1 91.75 199 LEU B C 1
ATOM 4183 O O . LEU B 1 199 ? 6.234 -9.688 12.703 1 91.75 199 LEU B O 1
ATOM 4187 N N . SER B 1 200 ? 8.352 -9.414 13.477 1 91 200 SER B N 1
ATOM 4188 C CA . SER B 1 200 ? 8.062 -10.094 14.734 1 91 200 SER B CA 1
ATOM 4189 C C . SER B 1 200 ? 7.855 -9.094 15.867 1 91 200 SER B C 1
ATOM 4191 O O . SER B 1 200 ? 8.016 -9.43 17.031 1 91 200 SER B O 1
ATOM 4193 N N . CYS B 1 201 ? 7.543 -7.918 15.562 1 89.38 201 CYS B N 1
ATOM 4194 C CA . CYS B 1 201 ? 7.305 -6.949 16.625 1 89.38 201 CYS B CA 1
ATOM 4195 C C . CYS B 1 201 ? 5.977 -7.223 17.328 1 89.38 201 CYS B C 1
ATOM 4197 O O . CYS B 1 201 ? 5.035 -7.715 16.703 1 89.38 201 CYS B O 1
ATOM 4199 N N . LYS B 1 202 ? 5.875 -6.895 18.562 1 90.88 202 LYS B N 1
ATOM 4200 C CA . LYS B 1 202 ? 4.723 -7.234 19.391 1 90.88 202 LYS B CA 1
ATOM 4201 C C . LYS B 1 202 ? 3.469 -6.508 18.922 1 90.88 202 LYS B C 1
ATOM 4203 O O . LYS B 1 202 ? 2.355 -7.016 19.062 1 90.88 202 LYS B O 1
ATOM 4208 N N . GLU B 1 203 ? 3.637 -5.34 18.344 1 91.56 203 GLU B N 1
ATOM 4209 C CA . GLU B 1 203 ? 2.49 -4.582 17.859 1 91.56 203 GLU B CA 1
ATOM 4210 C C . GLU B 1 203 ? 1.778 -5.32 16.734 1 91.56 203 GLU B C 1
ATOM 4212 O O . GLU B 1 203 ? 0.546 -5.352 16.688 1 91.56 203 GLU B O 1
ATOM 4217 N N . PHE B 1 204 ? 2.557 -5.918 15.828 1 92.38 204 PHE B N 1
ATOM 4218 C CA . PHE B 1 204 ? 1.961 -6.664 14.727 1 92.38 204 PHE B CA 1
ATOM 4219 C C . PHE B 1 204 ? 1.233 -7.898 15.242 1 92.38 204 PHE B C 1
ATOM 4221 O O . PHE B 1 204 ? 0.124 -8.203 14.797 1 92.38 204 PHE B O 1
ATOM 4228 N N . GLY B 1 205 ? 1.915 -8.578 16.188 1 92.44 205 GLY B N 1
ATOM 4229 C CA . GLY B 1 205 ? 1.259 -9.727 16.797 1 92.44 205 GLY B CA 1
ATOM 4230 C C . GLY B 1 205 ? -0.035 -9.359 17.5 1 92.44 205 GLY B C 1
ATOM 4231 O O . GLY B 1 205 ? -1.013 -10.109 17.438 1 92.44 205 GLY B O 1
ATOM 4232 N N . ALA B 1 206 ? -0.044 -8.234 18.156 1 93.38 206 ALA B N 1
ATOM 4233 C CA . ALA B 1 206 ? -1.218 -7.766 18.891 1 93.38 206 ALA B CA 1
ATOM 4234 C C . ALA B 1 206 ? -2.387 -7.5 17.938 1 93.38 206 ALA B C 1
ATOM 4236 O O . ALA B 1 206 ? -3.525 -7.871 18.234 1 93.38 206 ALA B O 1
ATOM 4237 N N . ILE B 1 207 ? -2.096 -6.898 16.844 1 94.62 207 ILE B N 1
ATOM 4238 C CA . ILE B 1 207 ? -3.145 -6.562 15.883 1 94.62 207 ILE B CA 1
ATOM 4239 C C . ILE B 1 207 ? -3.732 -7.844 15.289 1 94.62 207 ILE B C 1
ATOM 4241 O O . ILE B 1 207 ? -4.949 -7.961 15.141 1 94.62 207 ILE B O 1
ATOM 4245 N N . ASP B 1 208 ? -2.889 -8.75 15 1 94.44 208 ASP B N 1
ATOM 4246 C CA . ASP B 1 208 ? -3.375 -10.031 14.484 1 94.44 208 ASP B CA 1
ATOM 4247 C C . ASP B 1 208 ? -4.258 -10.734 15.516 1 94.44 208 ASP B C 1
ATOM 4249 O O . ASP B 1 208 ? -5.277 -11.328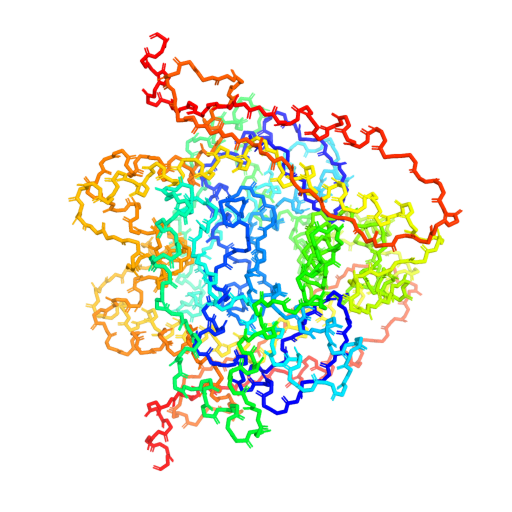 15.164 1 94.44 208 ASP B O 1
ATOM 4253 N N . ALA B 1 209 ? -3.842 -10.672 16.734 1 94.38 209 ALA B N 1
ATOM 4254 C CA . ALA B 1 209 ? -4.625 -11.281 17.797 1 94.38 209 ALA B CA 1
ATOM 4255 C C . ALA B 1 209 ? -5.996 -10.625 17.922 1 94.38 209 ALA B C 1
ATOM 4257 O O . ALA B 1 209 ? -7.004 -11.305 18.125 1 94.38 209 ALA B O 1
ATOM 4258 N N . VAL B 1 210 ? -6.059 -9.32 17.844 1 95.5 210 VAL B N 1
ATOM 4259 C CA . VAL B 1 210 ? -7.309 -8.562 17.922 1 95.5 210 VAL B CA 1
ATOM 4260 C C . VAL B 1 210 ? -8.227 -8.961 16.781 1 95.5 210 VAL B C 1
ATOM 4262 O O . VAL B 1 210 ? -9.422 -9.203 16.984 1 95.5 210 VAL B O 1
ATOM 4265 N N . ILE B 1 211 ? -7.672 -9.07 15.578 1 95.81 211 ILE B N 1
ATOM 4266 C CA . ILE B 1 211 ? -8.461 -9.445 14.406 1 95.81 211 ILE B CA 1
ATOM 4267 C C . ILE B 1 211 ? -8.969 -10.883 14.57 1 95.81 211 ILE B C 1
ATOM 4269 O O . ILE B 1 211 ? -10.133 -11.164 14.297 1 95.81 211 ILE B O 1
ATOM 4273 N N . SER B 1 212 ? -8.094 -11.773 15.047 1 94.38 212 SER B N 1
ATOM 4274 C CA . SER B 1 212 ? -8.484 -13.164 15.289 1 94.38 212 SER B CA 1
ATOM 4275 C C . SER B 1 212 ? -9.641 -13.25 16.281 1 94.38 212 SER B C 1
ATOM 4277 O O . SER B 1 212 ? -10.602 -13.992 16.047 1 94.38 212 SER B O 1
ATOM 4279 N N . GLU B 1 213 ? -9.531 -12.484 17.312 1 94.44 213 GLU B N 1
ATOM 4280 C CA . GLU B 1 213 ? -10.586 -12.461 18.312 1 94.44 213 GLU B CA 1
ATOM 4281 C C . GLU B 1 213 ? -11.891 -11.93 17.734 1 94.44 213 GLU B C 1
ATOM 4283 O O . GLU B 1 213 ? -12.969 -12.469 18.031 1 94.44 213 GLU B O 1
ATOM 4288 N N . ALA B 1 214 ? -11.812 -10.922 16.969 1 95 214 ALA B N 1
ATOM 4289 C CA . ALA B 1 214 ? -13.008 -10.359 16.344 1 95 214 ALA B CA 1
ATOM 4290 C C . ALA B 1 214 ? -13.672 -11.367 15.414 1 95 214 ALA B C 1
ATOM 4292 O O . ALA B 1 214 ? -14.898 -11.5 15.414 1 95 214 ALA B O 1
ATOM 4293 N N . ILE B 1 215 ? -12.906 -12.07 14.648 1 93.62 215 ILE B N 1
ATOM 4294 C CA . ILE B 1 215 ? -13.422 -13.07 13.727 1 93.62 215 ILE B CA 1
ATOM 4295 C C . ILE B 1 215 ? -14.086 -14.203 14.508 1 93.62 215 ILE B C 1
ATOM 4297 O O . ILE B 1 215 ? -15.18 -14.648 14.164 1 93.62 215 ILE B O 1
ATOM 4301 N N . LYS B 1 216 ? -13.414 -14.656 15.539 1 92.25 216 LYS B N 1
ATOM 4302 C CA . LYS B 1 216 ? -13.961 -15.703 16.391 1 92.25 216 LYS B CA 1
ATOM 4303 C C . LYS B 1 216 ? -15.32 -15.297 16.953 1 92.25 216 LYS B C 1
ATOM 4305 O O . LYS B 1 216 ? -16.266 -16.094 16.969 1 92.25 216 LYS B O 1
ATOM 4310 N N . CYS B 1 217 ? -15.406 -14.086 17.422 1 93.38 217 CYS B N 1
ATOM 4311 C CA . CYS B 1 217 ? -16.641 -13.578 17.984 1 93.38 217 CYS B CA 1
ATOM 4312 C C . CYS B 1 217 ? -17.734 -13.492 16.938 1 93.38 217 CYS B C 1
ATOM 4314 O O . CYS B 1 217 ? -18.891 -13.828 17.203 1 93.38 217 CYS B O 1
ATOM 4316 N N . ASP B 1 218 ? -17.359 -13.039 15.766 1 93.75 218 ASP B N 1
ATOM 4317 C CA . ASP B 1 218 ? -18.328 -12.945 14.68 1 93.75 218 ASP B CA 1
ATOM 4318 C C . ASP B 1 218 ? -18.828 -14.328 14.273 1 93.75 218 ASP B C 1
ATOM 4320 O O . ASP B 1 218 ? -20.031 -14.523 14.078 1 93.75 218 ASP B O 1
ATOM 4324 N N . TRP B 1 219 ? -17.906 -15.281 14.172 1 90.69 219 TRP B N 1
ATOM 4325 C CA . TRP B 1 219 ? -18.266 -16.641 13.789 1 90.69 219 TRP B CA 1
ATOM 4326 C C . TRP B 1 219 ? -19.156 -17.281 14.836 1 90.69 219 TRP B C 1
ATOM 4328 O O . TRP B 1 219 ? -20.047 -18.078 14.5 1 90.69 219 TRP B O 1
ATOM 4338 N N . ALA B 1 220 ? -18.922 -17 16.062 1 91.31 220 ALA B N 1
ATOM 4339 C CA . ALA B 1 220 ? -19.734 -17.547 17.156 1 91.31 220 ALA B CA 1
ATOM 4340 C C . ALA B 1 220 ? -21.172 -17.047 17.062 1 91.31 220 ALA B C 1
ATOM 4342 O O . ALA B 1 220 ? -22.109 -17.781 17.391 1 91.31 220 ALA B O 1
ATOM 4343 N N . GLU B 1 221 ? -21.375 -15.859 16.562 1 91.12 221 GLU B N 1
ATOM 4344 C CA . GLU B 1 221 ? -22.703 -15.273 16.469 1 91.12 221 GLU B CA 1
ATOM 4345 C C . GLU B 1 221 ? -23.406 -15.688 15.172 1 91.12 221 GLU B C 1
ATOM 4347 O O . GLU B 1 221 ? -24.625 -15.891 15.156 1 91.12 221 GLU B O 1
ATOM 4352 N N . THR B 1 222 ? -22.734 -15.742 14.086 1 87.31 222 THR B N 1
ATOM 4353 C CA . THR B 1 222 ? -23.359 -15.93 12.781 1 87.31 222 THR B CA 1
ATOM 4354 C C . THR B 1 222 ? -23.344 -17.406 12.383 1 87.31 222 THR B C 1
ATOM 4356 O O . THR B 1 222 ? -24.109 -17.812 11.5 1 87.31 222 THR B O 1
ATOM 4359 N N . GLY B 1 223 ? -22.516 -18.141 12.914 1 81.31 223 GLY B N 1
ATOM 4360 C CA . GLY B 1 223 ? -22.344 -19.531 12.516 1 81.31 223 GLY B CA 1
ATOM 4361 C C . GLY B 1 223 ? -21.5 -19.688 11.266 1 81.31 223 GLY B C 1
ATOM 4362 O O . GLY B 1 223 ? -21.406 -20.797 10.719 1 81.31 223 GLY B O 1
ATOM 4363 N N . GLU B 1 224 ? -21.078 -18.578 10.797 1 73.38 224 GLU B N 1
ATOM 4364 C CA . GLU B 1 224 ? -20.219 -18.641 9.609 1 73.38 224 GLU B CA 1
ATOM 4365 C C . GLU B 1 224 ? -18.922 -19.359 9.914 1 73.38 224 GLU B C 1
ATOM 4367 O O . GLU B 1 224 ? -18.578 -19.578 11.078 1 73.38 224 GLU B O 1
ATOM 4372 N N . GLU B 1 225 ? -18.312 -19.969 8.719 1 70.38 225 GLU B N 1
ATOM 4373 C CA . GLU B 1 225 ? -17.047 -20.688 8.867 1 70.38 225 GLU B CA 1
ATOM 4374 C C . GLU B 1 225 ? -15.977 -20.078 7.961 1 70.38 225 GLU B C 1
ATOM 4376 O O . GLU B 1 225 ? -16.203 -19.062 7.312 1 70.38 225 GLU B O 1
ATOM 4381 N N . CYS B 1 226 ? -14.828 -20.625 8.047 1 67.19 226 CYS B N 1
ATOM 4382 C CA . CYS B 1 226 ? -13.602 -20.203 7.379 1 67.19 226 CYS B CA 1
ATOM 4383 C C . CYS B 1 226 ? -13.781 -20.172 5.867 1 67.19 226 CYS B C 1
ATOM 4385 O O . CYS B 1 226 ? -13.273 -19.281 5.191 1 67.19 226 CYS B O 1
ATOM 4387 N N . ASP B 1 227 ? -14.602 -21 5.398 1 71.44 227 ASP B N 1
ATOM 4388 C CA . ASP B 1 227 ? -14.734 -21.125 3.951 1 71.44 227 ASP B CA 1
ATOM 4389 C C . ASP B 1 227 ? -15.289 -19.844 3.34 1 71.44 227 ASP B C 1
ATOM 4391 O O . ASP B 1 227 ? -14.867 -19.422 2.26 1 71.44 227 ASP B O 1
ATOM 4395 N N . THR B 1 228 ? -16.062 -19.188 4.039 1 76.75 228 THR B N 1
ATOM 4396 C CA . THR B 1 228 ? -16.656 -17.953 3.539 1 76.75 228 THR B CA 1
ATOM 4397 C C . THR B 1 228 ? -15.633 -16.812 3.555 1 76.75 228 THR B C 1
ATOM 4399 O O . THR B 1 228 ? -15.547 -16.047 2.602 1 76.75 228 THR B O 1
ATOM 4402 N N . TYR B 1 229 ? -14.797 -16.844 4.559 1 80 229 TYR B N 1
ATOM 4403 C CA . TYR B 1 229 ? -13.867 -15.734 4.73 1 80 229 TYR B CA 1
ATOM 4404 C C . TYR B 1 229 ? -12.68 -15.867 3.785 1 80 229 TYR B C 1
ATOM 4406 O O . TYR B 1 229 ? -12.094 -14.867 3.367 1 80 229 TYR B O 1
ATOM 4414 N N . SER B 1 230 ? -12.398 -17.141 3.377 1 79.81 230 SER B N 1
ATOM 4415 C CA . SER B 1 230 ? -11.227 -17.359 2.535 1 79.81 230 SER B CA 1
ATOM 4416 C C . SER B 1 230 ? -11.43 -16.781 1.14 1 79.81 230 SER B C 1
ATOM 4418 O O . SER B 1 230 ? -10.461 -16.531 0.418 1 79.81 230 SER B O 1
ATOM 4420 N N . ARG B 1 231 ? -12.633 -16.5 0.762 1 83.44 231 ARG B N 1
ATOM 4421 C CA . ARG B 1 231 ? -12.953 -16.016 -0.575 1 83.44 231 ARG B CA 1
ATOM 4422 C C . ARG B 1 231 ? -13.094 -14.492 -0.58 1 83.44 231 ARG B C 1
ATOM 4424 O O . ARG B 1 231 ? -13.258 -13.883 -1.64 1 83.44 231 ARG B O 1
ATOM 4431 N N . LEU B 1 232 ? -12.938 -13.969 0.562 1 88.94 232 LEU B N 1
ATOM 4432 C CA . LEU B 1 232 ? -13.148 -12.531 0.693 1 88.94 232 LEU B CA 1
ATOM 4433 C C . LEU B 1 232 ? -11.828 -11.781 0.652 1 88.94 232 LEU B C 1
ATOM 4435 O O . LEU B 1 232 ? -10.766 -12.391 0.511 1 88.94 232 LEU B O 1
ATOM 4439 N N . SER B 1 233 ? -11.867 -10.508 0.536 1 92.06 233 SER B N 1
ATOM 4440 C CA . SER B 1 233 ? -10.711 -9.633 0.676 1 92.06 233 SER B CA 1
ATOM 4441 C C . SER B 1 233 ? -10.57 -9.133 2.107 1 92.06 233 SER B C 1
ATOM 4443 O O . SER B 1 233 ? -11.469 -9.312 2.928 1 92.06 233 SER B O 1
ATOM 4445 N N . ASP B 1 234 ? -9.398 -8.547 2.406 1 94.06 234 ASP B N 1
ATOM 4446 C CA . ASP B 1 234 ? -9.188 -7.949 3.721 1 94.06 234 ASP B CA 1
ATOM 4447 C C . ASP B 1 234 ? -10.273 -6.934 4.047 1 94.06 234 ASP B C 1
ATOM 4449 O O . ASP B 1 234 ? -10.828 -6.941 5.152 1 94.06 234 ASP B O 1
ATOM 4453 N N . TRP B 1 235 ? -10.617 -6.219 3.111 1 90.56 235 TRP B N 1
ATOM 4454 C CA . TRP B 1 235 ? -11.547 -5.117 3.332 1 90.56 235 TRP B CA 1
ATOM 4455 C C . TRP B 1 235 ? -12.969 -5.633 3.533 1 90.56 235 TRP B C 1
ATOM 4457 O O . TRP B 1 235 ? -13.727 -5.078 4.324 1 90.56 235 TRP B O 1
ATOM 4467 N N . GLU B 1 236 ? -13.312 -6.633 2.814 1 92.69 236 GLU B N 1
ATOM 4468 C CA . GLU B 1 236 ? -14.633 -7.23 2.998 1 92.69 236 GLU B CA 1
ATOM 4469 C C . GLU B 1 236 ? -14.781 -7.812 4.402 1 92.69 236 GLU B C 1
ATOM 4471 O O . GLU B 1 236 ? -15.836 -7.664 5.031 1 92.69 236 GLU B O 1
ATOM 4476 N N . ILE B 1 237 ? -13.742 -8.367 4.855 1 93.56 237 ILE B N 1
ATOM 4477 C CA . ILE B 1 237 ? -13.773 -8.93 6.203 1 93.56 237 ILE B CA 1
ATOM 4478 C C . ILE B 1 237 ? -13.914 -7.801 7.227 1 93.56 237 ILE B C 1
ATOM 4480 O O . ILE B 1 237 ? -14.719 -7.895 8.156 1 93.56 237 ILE B O 1
ATOM 4484 N N . LEU B 1 238 ? -13.172 -6.738 7.062 1 94.38 238 LEU B N 1
ATOM 4485 C CA . LEU B 1 238 ? -13.242 -5.613 7.992 1 94.38 238 LEU B CA 1
ATOM 4486 C C . LEU B 1 238 ? -14.641 -5.008 8.008 1 94.38 238 LEU B C 1
ATOM 4488 O O . LEU B 1 238 ? -15.148 -4.641 9.062 1 94.38 238 LEU B O 1
ATOM 4492 N N . CYS B 1 239 ? -15.258 -4.941 6.824 1 92.56 239 CYS B N 1
ATOM 4493 C CA . CYS B 1 239 ? -16.609 -4.402 6.746 1 92.56 239 CYS B CA 1
ATOM 4494 C C . CYS B 1 239 ? -17.594 -5.312 7.457 1 92.56 239 CYS B C 1
ATOM 4496 O O . CYS B 1 239 ? -18.5 -4.836 8.148 1 92.56 239 CYS B O 1
ATOM 4498 N N . ILE B 1 240 ? -17.438 -6.633 7.277 1 92.56 240 ILE B N 1
ATOM 4499 C CA . ILE B 1 240 ? -18.297 -7.605 7.941 1 92.56 240 ILE B CA 1
ATOM 4500 C C . ILE B 1 240 ? -18.156 -7.473 9.453 1 92.56 240 ILE B C 1
ATOM 4502 O O . ILE B 1 240 ? -19.156 -7.434 10.18 1 92.56 240 ILE B O 1
ATOM 4506 N N . LEU B 1 241 ? -16.953 -7.348 9.906 1 94 241 LEU B N 1
ATOM 4507 C CA . LEU B 1 241 ? -16.688 -7.285 11.344 1 94 241 LEU B CA 1
ATOM 4508 C C . LEU B 1 241 ? -17.156 -5.957 11.922 1 94 241 LEU B C 1
ATOM 4510 O O . LEU B 1 241 ? -17.625 -5.91 13.062 1 94 241 LEU B O 1
ATOM 4514 N N . LYS B 1 242 ? -17.031 -4.887 11.195 1 93.5 242 LYS B N 1
ATOM 4515 C CA . LYS B 1 242 ? -17.469 -3.566 11.641 1 93.5 242 LYS B CA 1
ATOM 4516 C C . LYS B 1 242 ? -18.984 -3.539 11.883 1 93.5 242 LYS B C 1
ATOM 4518 O O . LYS B 1 242 ? -19.469 -2.771 12.719 1 93.5 242 LYS B O 1
ATOM 4523 N N . THR B 1 243 ? -19.688 -4.328 11.141 1 91.62 243 THR B N 1
ATOM 4524 C CA . THR B 1 243 ? -21.141 -4.355 11.242 1 91.62 243 THR B CA 1
ATOM 4525 C C . THR B 1 243 ? -21.625 -5.699 11.789 1 91.62 243 THR B C 1
ATOM 4527 O O . THR B 1 243 ? -22.75 -6.117 11.531 1 91.62 243 THR B O 1
ATOM 4530 N N . SER B 1 244 ? -20.766 -6.352 12.492 1 93.5 244 SER B N 1
ATOM 4531 C CA . SER B 1 244 ? -21.062 -7.68 13.016 1 93.5 244 SER B CA 1
ATOM 4532 C C . SER B 1 244 ? -22.172 -7.625 14.055 1 93.5 244 SER B C 1
ATOM 4534 O O . SER B 1 244 ? -22.391 -6.59 14.68 1 93.5 244 SER B O 1
ATOM 4536 N N . LEU B 1 245 ? -22.922 -8.703 14.211 1 93.56 245 LEU B N 1
ATOM 4537 C CA . LEU B 1 245 ? -23.906 -8.828 15.273 1 93.56 245 LEU B CA 1
ATOM 4538 C C . LEU B 1 245 ? -23.219 -8.961 16.641 1 93.56 245 LEU B C 1
ATOM 4540 O O . LEU B 1 245 ? -23.844 -8.703 17.672 1 93.56 245 LEU B O 1
ATOM 4544 N N . SER B 1 246 ? -21.969 -9.391 16.578 1 94.62 246 SER B N 1
ATOM 4545 C CA . SER B 1 246 ? -21.188 -9.461 17.812 1 94.62 246 SER B CA 1
ATOM 4546 C C . SER B 1 246 ? -20.719 -8.078 18.25 1 94.62 246 SER B C 1
ATOM 4548 O O . SER B 1 246 ? -19.875 -7.473 17.594 1 94.62 246 SER B O 1
ATOM 4550 N N . VAL B 1 247 ? -21.156 -7.684 19.391 1 93.88 247 VAL B N 1
ATOM 4551 C CA . VAL B 1 247 ? -20.797 -6.375 19.922 1 93.88 247 VAL B CA 1
ATOM 4552 C C . VAL B 1 247 ? -19.281 -6.316 20.172 1 93.88 247 VAL B C 1
ATOM 4554 O O . VAL B 1 247 ? -18.656 -5.293 19.906 1 93.88 247 VAL B O 1
ATOM 4557 N N . ARG B 1 248 ? -18.734 -7.402 20.625 1 93.44 248 ARG B N 1
ATOM 4558 C CA . ARG B 1 248 ? -17.297 -7.453 20.891 1 93.44 248 ARG B CA 1
ATOM 4559 C C . ARG B 1 248 ? -16.5 -7.316 19.594 1 93.44 248 ARG B C 1
ATOM 4561 O O . ARG B 1 248 ? -15.516 -6.578 19.547 1 93.44 248 ARG B O 1
ATOM 4568 N N . ALA B 1 249 ? -16.938 -8.047 18.578 1 94.62 249 ALA B N 1
ATOM 4569 C CA . ALA B 1 249 ? -16.25 -7.953 17.281 1 94.62 249 ALA B CA 1
ATOM 4570 C C . ALA B 1 249 ? -16.297 -6.523 16.75 1 94.62 249 ALA B C 1
ATOM 4572 O O . ALA B 1 249 ? -15.289 -5.996 16.281 1 94.62 249 ALA B O 1
ATOM 4573 N N . GLN B 1 250 ? -17.438 -5.879 16.891 1 94.94 250 GLN B N 1
ATOM 4574 C CA . GLN B 1 250 ? -17.594 -4.5 16.438 1 94.94 250 GLN B CA 1
ATOM 4575 C C . GLN B 1 250 ? -16.656 -3.561 17.188 1 94.94 250 GLN B C 1
ATOM 4577 O O . GLN B 1 250 ? -15.977 -2.73 16.578 1 94.94 250 GLN B O 1
ATOM 4582 N N . TYR B 1 251 ? -16.688 -3.773 18.438 1 93.75 251 TYR B N 1
ATOM 4583 C CA . TYR B 1 251 ? -15.867 -2.914 19.281 1 93.75 251 TYR B CA 1
ATOM 4584 C C . TYR B 1 251 ? -14.398 -3.043 18.922 1 93.75 251 TYR B C 1
ATOM 4586 O O . TYR B 1 251 ? -13.703 -2.037 18.75 1 93.75 251 TYR B O 1
ATOM 4594 N N . LEU B 1 252 ? -13.898 -4.234 18.812 1 94.75 252 LEU B N 1
ATOM 4595 C CA . LEU B 1 252 ? -12.484 -4.488 18.547 1 94.75 252 LEU B CA 1
ATOM 4596 C C . LEU B 1 252 ? -12.062 -3.877 17.219 1 94.75 252 LEU B C 1
ATOM 4598 O O . LEU B 1 252 ? -11.016 -3.242 17.125 1 94.75 252 LEU B O 1
ATOM 4602 N N . ILE B 1 253 ? -12.93 -4.012 16.219 1 94.94 253 ILE B N 1
ATOM 4603 C CA . ILE B 1 253 ? -12.555 -3.559 14.891 1 94.94 253 ILE B CA 1
ATOM 4604 C C . ILE B 1 253 ? -12.641 -2.037 14.812 1 94.94 253 ILE B C 1
ATOM 4606 O O . ILE B 1 253 ? -11.781 -1.388 14.211 1 94.94 253 ILE B O 1
ATOM 4610 N N . HIS B 1 254 ? -13.641 -1.395 15.438 1 93.12 254 HIS B N 1
ATOM 4611 C CA . HIS B 1 254 ? -13.703 0.061 15.492 1 93.12 254 HIS B CA 1
ATOM 4612 C C . HIS B 1 254 ? -12.492 0.635 16.219 1 93.12 254 HIS B C 1
ATOM 4614 O O . HIS B 1 254 ? -11.891 1.608 15.758 1 93.12 254 HIS B O 1
ATOM 4620 N N . ALA B 1 255 ? -12.125 0.011 17.312 1 92.44 255 ALA B N 1
ATOM 4621 C CA . ALA B 1 255 ? -10.945 0.454 18.062 1 92.44 255 ALA B CA 1
ATOM 4622 C C . ALA B 1 255 ? -9.68 0.301 17.234 1 92.44 255 ALA B C 1
ATOM 4624 O O . ALA B 1 255 ? -8.82 1.189 17.219 1 92.44 255 ALA B O 1
ATOM 4625 N N . LEU B 1 256 ? -9.578 -0.814 16.562 1 93.5 256 LEU B N 1
ATOM 4626 C CA . LEU B 1 256 ? -8.398 -1.091 15.742 1 93.5 256 LEU B CA 1
ATOM 4627 C C . LEU B 1 256 ? -8.266 -0.066 14.617 1 93.5 256 LEU B C 1
ATOM 4629 O O . LEU B 1 256 ? -7.168 0.43 14.352 1 93.5 256 LEU B O 1
ATOM 4633 N N . LEU B 1 257 ? -9.367 0.3 13.984 1 92.31 257 LEU B N 1
ATOM 4634 C CA . LEU B 1 257 ? -9.336 1.164 12.805 1 92.31 257 LEU B CA 1
ATOM 4635 C C . LEU B 1 257 ? -9.227 2.629 13.211 1 92.31 257 LEU B C 1
ATOM 4637 O O . LEU B 1 257 ? -8.594 3.426 12.516 1 92.31 257 LEU B O 1
ATOM 4641 N N . GLU B 1 258 ? -9.719 3.014 14.359 1 89 258 GLU B N 1
ATOM 4642 C CA . GLU B 1 258 ? -9.836 4.426 14.703 1 89 258 GLU B CA 1
ATOM 4643 C C . GLU B 1 258 ? -8.812 4.82 15.766 1 89 258 GLU B C 1
ATOM 4645 O O . GLU B 1 258 ? -8.336 5.953 15.781 1 89 258 GLU B O 1
ATOM 4650 N N . GLN B 1 259 ? -8.539 3.887 16.656 1 88.88 259 GLN B N 1
ATOM 4651 C CA . GLN B 1 259 ? -7.672 4.211 17.781 1 88.88 259 GLN B CA 1
ATOM 4652 C C . GLN B 1 259 ? -6.797 3.021 18.156 1 88.88 259 GLN B C 1
ATOM 4654 O O . GLN B 1 259 ? -6.82 2.576 19.312 1 88.88 259 GLN B O 1
ATOM 4659 N N . PRO B 1 260 ? -5.965 2.625 17.297 1 89.75 260 PRO B N 1
ATOM 4660 C CA . PRO B 1 260 ? -5.137 1.46 17.609 1 89.75 260 PRO B CA 1
ATOM 4661 C C . PRO B 1 260 ? -4.16 1.725 18.75 1 89.75 260 PRO B C 1
ATOM 4663 O O . PRO B 1 260 ? -3.658 0.783 19.375 1 89.75 260 PRO B O 1
ATOM 4666 N N . ASP B 1 261 ? -3.91 2.977 19.078 1 85 261 ASP B N 1
ATOM 4667 C CA . ASP B 1 261 ? -2.986 3.344 20.141 1 85 261 ASP B CA 1
ATOM 4668 C C . ASP B 1 261 ? -3.564 2.992 21.516 1 85 261 ASP B C 1
ATOM 4670 O O . ASP B 1 261 ? -2.84 2.959 22.516 1 85 261 ASP B O 1
ATOM 4674 N N . LYS B 1 262 ? -4.781 2.732 21.516 1 85.5 262 LYS B N 1
ATOM 4675 C CA . LYS B 1 262 ? -5.43 2.406 22.797 1 85.5 262 LYS B CA 1
ATOM 4676 C C . LYS B 1 262 ? -5.191 0.94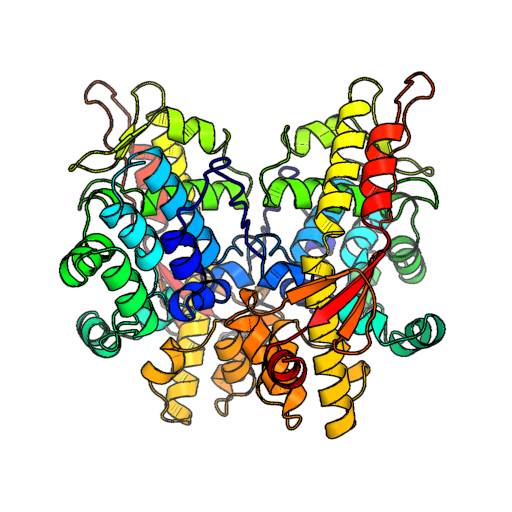8 23.172 1 85.5 262 LYS B C 1
ATOM 4678 O O . LYS B 1 262 ? -5.449 0.547 24.312 1 85.5 262 LYS B O 1
ATOM 4683 N N . PHE B 1 263 ? -4.762 0.149 22.219 1 89.62 263 PHE B N 1
ATOM 4684 C CA . PHE B 1 263 ? -4.383 -1.221 22.547 1 89.62 263 PHE B CA 1
ATOM 4685 C C . PHE B 1 263 ? -3.059 -1.25 23.297 1 89.62 263 PHE B C 1
ATOM 4687 O O . PHE B 1 263 ? -2.055 -0.718 22.828 1 89.62 263 PHE B O 1
ATOM 4694 N N . ILE B 1 264 ? -3.105 -1.783 24.484 1 89.69 264 ILE B N 1
ATOM 4695 C CA . ILE B 1 264 ? -1.904 -1.906 25.297 1 89.69 264 ILE B CA 1
ATOM 4696 C C . ILE B 1 264 ? -1.374 -3.336 25.219 1 89.69 264 ILE B C 1
ATOM 4698 O O . ILE B 1 264 ? -2.113 -4.293 25.469 1 89.69 264 ILE B O 1
ATOM 4702 N N . VAL B 1 265 ? -0.102 -3.457 24.891 1 91.38 265 VAL B N 1
ATOM 4703 C CA . VAL B 1 265 ? 0.516 -4.773 24.781 1 91.38 265 VAL B CA 1
ATOM 4704 C C . VAL B 1 265 ? 1.413 -5.023 25.984 1 91.38 265 VAL B C 1
ATOM 4706 O O . VAL B 1 265 ? 2.283 -4.211 26.312 1 91.38 265 VAL B O 1
ATOM 4709 N N . ARG B 1 266 ? 1.171 -6.051 26.672 1 89.38 266 ARG B N 1
ATOM 4710 C CA . ARG B 1 266 ? 1.943 -6.414 27.844 1 89.38 266 ARG B CA 1
ATOM 4711 C C . ARG B 1 266 ? 2.59 -7.785 27.672 1 89.38 266 ARG B C 1
ATOM 4713 O O . ARG B 1 266 ? 2.055 -8.648 26.984 1 89.38 266 ARG B O 1
ATOM 4720 N N . GLU B 1 267 ? 3.703 -7.883 28.375 1 88.44 267 GLU B N 1
ATOM 4721 C CA . GLU B 1 267 ? 4.352 -9.188 28.406 1 88.44 267 GLU B CA 1
ATOM 4722 C C . GLU B 1 267 ? 3.654 -10.141 29.375 1 88.44 267 GLU B C 1
ATOM 4724 O O . GLU B 1 267 ? 3.23 -9.727 30.453 1 88.44 267 GLU B O 1
ATOM 4729 N N . GLY B 1 268 ? 3.572 -11.32 28.891 1 86.06 268 GLY B N 1
ATOM 4730 C CA . GLY B 1 268 ? 2.922 -12.32 29.719 1 86.06 268 GLY B CA 1
ATOM 4731 C C . GLY B 1 268 ? 1.435 -12.453 29.453 1 86.06 268 GLY B C 1
ATOM 4732 O O . GLY B 1 268 ? 0.859 -11.641 28.719 1 86.06 268 GLY B O 1
ATOM 4733 N N . ALA B 1 269 ? 0.884 -13.578 29.875 1 81.62 269 ALA B N 1
ATOM 4734 C CA . ALA B 1 269 ? -0.551 -13.812 29.75 1 81.62 269 ALA B CA 1
ATOM 4735 C C . ALA B 1 269 ? -1.222 -13.82 31.125 1 81.62 269 ALA B C 1
ATOM 4737 O O . ALA B 1 269 ? -1.173 -14.82 31.844 1 81.62 269 ALA B O 1
ATOM 4738 N N . THR B 1 270 ? -1.799 -12.656 31.516 1 80.75 270 THR B N 1
ATOM 4739 C CA . THR B 1 270 ? -2.459 -12.531 32.812 1 80.75 270 THR B CA 1
ATOM 4740 C C . THR B 1 270 ? -3.9 -13.023 32.719 1 80.75 270 THR B C 1
ATOM 4742 O O . THR B 1 270 ? -4.535 -13.266 33.75 1 80.75 270 THR B O 1
ATOM 4745 N N . GLY B 1 271 ? -4.379 -13.172 31.516 1 81.19 271 GLY B N 1
ATOM 4746 C CA . GLY B 1 271 ? -5.762 -13.586 31.328 1 81.19 271 GLY B CA 1
ATOM 4747 C C . GLY B 1 271 ? -6.723 -12.422 31.219 1 81.19 271 GLY B C 1
ATOM 4748 O O . GLY B 1 271 ? -7.918 -12.617 30.984 1 81.19 271 GLY B O 1
ATOM 4749 N N . ARG B 1 272 ? -6.277 -11.273 31.281 1 81.69 272 ARG B N 1
ATOM 4750 C CA . ARG B 1 272 ? -7.125 -10.086 31.25 1 81.69 272 ARG B CA 1
ATOM 4751 C C . ARG B 1 272 ? -7.32 -9.602 29.812 1 81.69 272 ARG B C 1
ATOM 4753 O O . ARG B 1 272 ? -8.227 -8.805 29.547 1 81.69 272 ARG B O 1
ATOM 4760 N N . GLY B 1 273 ? -6.484 -10.055 28.953 1 90.19 273 GLY B N 1
ATOM 4761 C CA . GLY B 1 273 ? -6.543 -9.602 27.578 1 90.19 273 GLY B CA 1
ATOM 4762 C C . GLY B 1 273 ? -6.523 -10.75 26.578 1 90.19 273 GLY B C 1
ATOM 4763 O O . GLY B 1 273 ? -6.824 -11.891 26.922 1 90.19 273 GLY B O 1
ATOM 4764 N N . ILE B 1 274 ? -6.355 -10.484 25.359 1 93 274 ILE B N 1
ATOM 4765 C CA . ILE B 1 274 ? -6.242 -11.461 24.281 1 93 274 ILE B CA 1
ATOM 4766 C C . ILE B 1 274 ? -4.801 -11.945 24.172 1 93 274 ILE B C 1
ATOM 4768 O O . ILE B 1 274 ? -3.904 -11.18 23.812 1 93 274 ILE B O 1
ATOM 4772 N N . PRO B 1 275 ? -4.57 -13.148 24.484 1 92.06 275 PRO B N 1
ATOM 4773 C CA . PRO B 1 275 ? -3.195 -13.656 24.438 1 92.06 275 PRO B CA 1
ATOM 4774 C C . PRO B 1 275 ? -2.709 -13.922 23.016 1 92.06 275 PRO B C 1
ATOM 4776 O O . PRO B 1 275 ? -3.514 -14.227 22.141 1 92.06 275 PRO B O 1
ATOM 4779 N N . PHE B 1 276 ? -1.415 -13.789 22.828 1 92.12 276 PHE B N 1
ATOM 4780 C CA . PHE B 1 276 ? -0.765 -14.18 21.578 1 92.12 276 PHE B CA 1
ATOM 4781 C C . PHE B 1 276 ? 0.72 -14.445 21.797 1 92.12 276 PHE B C 1
ATOM 4783 O O . PHE B 1 276 ? 1.281 -14.031 22.812 1 92.12 276 PHE B O 1
ATOM 4790 N N . SER B 1 277 ? 1.338 -15.188 20.891 1 91.31 277 SER B N 1
ATOM 4791 C CA . SER B 1 277 ? 2.756 -15.508 21 1 91.31 277 SER B CA 1
ATOM 4792 C C . SER B 1 277 ? 3.498 -15.172 19.719 1 91.31 277 SER B C 1
ATOM 4794 O O . SER B 1 277 ? 2.914 -15.203 18.625 1 91.31 277 SER B O 1
ATOM 4796 N N . ILE B 1 278 ? 4.672 -14.82 19.906 1 89.88 278 ILE B N 1
ATOM 4797 C CA . ILE B 1 278 ? 5.551 -14.516 18.766 1 89.88 278 ILE B CA 1
ATOM 4798 C C . ILE B 1 278 ? 6.684 -15.539 18.719 1 89.88 278 ILE B C 1
ATOM 4800 O O . ILE B 1 278 ? 7.348 -15.797 19.719 1 89.88 278 ILE B O 1
ATOM 4804 N N . TYR B 1 279 ? 6.828 -16.125 17.562 1 85.69 279 TYR B N 1
ATOM 4805 C CA . TYR B 1 279 ? 7.914 -17.062 17.281 1 85.69 279 TYR B CA 1
ATOM 4806 C C . TYR B 1 279 ? 8.672 -16.656 16.031 1 85.69 279 TYR B C 1
ATOM 4808 O O . TYR B 1 279 ? 8.305 -17.047 14.914 1 85.69 279 TYR B O 1
ATOM 4816 N N . PRO B 1 280 ? 9.734 -15.836 16.266 1 84.94 280 PRO B N 1
ATOM 4817 C CA . PRO B 1 280 ? 10.484 -15.43 15.078 1 84.94 280 PRO B CA 1
ATOM 4818 C C . PRO B 1 280 ? 11.094 -16.625 14.328 1 84.94 280 PRO B C 1
ATOM 4820 O O . PRO B 1 280 ? 11.586 -17.562 14.953 1 84.94 280 PRO B O 1
ATOM 4823 N N . GLU B 1 281 ? 10.852 -16.656 13.039 1 78.44 281 GLU B N 1
ATOM 4824 C CA . GLU B 1 281 ? 11.438 -17.656 12.156 1 78.44 281 GLU B CA 1
ATOM 4825 C C . GLU B 1 281 ? 12.133 -17.016 10.969 1 78.44 281 GLU B C 1
ATOM 4827 O O . GLU B 1 281 ? 11.594 -16.094 10.344 1 78.44 281 GLU B O 1
ATOM 4832 N N . TYR B 1 282 ? 13.406 -17.359 10.891 1 78.38 282 TYR B N 1
ATOM 4833 C CA . TYR B 1 282 ? 14.133 -16.797 9.75 1 78.38 282 TYR B CA 1
ATOM 4834 C C . TYR B 1 282 ? 14.938 -17.875 9.039 1 78.38 282 TYR B C 1
ATOM 4836 O O . TYR B 1 282 ? 15.312 -18.891 9.648 1 78.38 282 TYR B O 1
ATOM 4844 N N . ARG B 1 283 ? 15.039 -17.688 7.797 1 80.69 283 ARG B N 1
ATOM 4845 C CA . ARG B 1 283 ? 15.914 -18.484 6.945 1 80.69 283 ARG B CA 1
ATOM 4846 C C . ARG B 1 283 ? 16.953 -17.609 6.246 1 80.69 283 ARG B C 1
ATOM 4848 O O . ARG B 1 283 ? 16.656 -16.469 5.902 1 80.69 283 ARG B O 1
ATOM 4855 N N . LEU B 1 284 ? 18.094 -18.172 6.117 1 82.81 284 LEU B N 1
ATOM 4856 C CA . LEU B 1 284 ? 19.172 -17.422 5.496 1 82.81 284 LEU B CA 1
ATOM 4857 C C . LEU B 1 284 ? 19.562 -18.031 4.152 1 82.81 284 LEU B C 1
ATOM 4859 O O . LEU B 1 284 ? 19.297 -19.203 3.906 1 82.81 284 LEU B O 1
ATOM 4863 N N . PRO B 1 285 ? 20.078 -17.141 3.277 1 83.75 285 PRO B N 1
ATOM 4864 C CA . PRO B 1 285 ? 20.672 -17.719 2.074 1 83.75 285 PRO B CA 1
ATOM 4865 C C . PRO B 1 285 ? 21.922 -18.547 2.383 1 83.75 285 PRO B C 1
ATOM 4867 O O . PRO B 1 285 ? 22.531 -18.391 3.439 1 83.75 285 PRO B O 1
ATOM 4870 N N . LEU B 1 286 ? 22.188 -19.422 1.452 1 84.38 286 LEU B N 1
ATOM 4871 C CA . LEU B 1 286 ? 23.422 -20.188 1.571 1 84.38 286 LEU B CA 1
ATOM 4872 C C . LEU B 1 286 ? 24.641 -19.312 1.304 1 84.38 286 LEU B C 1
ATOM 4874 O O . LEU B 1 286 ? 24.719 -18.641 0.268 1 84.38 286 LEU B O 1
ATOM 4878 N N . ILE B 1 287 ? 25.438 -19.25 2.312 1 81.19 287 ILE B N 1
ATOM 4879 C CA . ILE B 1 287 ? 26.641 -18.438 2.242 1 81.19 287 ILE B CA 1
ATOM 4880 C C . ILE B 1 287 ? 27.859 -19.328 2.014 1 81.19 287 ILE B C 1
ATOM 4882 O O . ILE B 1 287 ? 27.906 -20.453 2.514 1 81.19 287 ILE B O 1
ATOM 4886 N N . SER B 1 288 ? 28.688 -18.812 1.158 1 73 288 SER B N 1
ATOM 4887 C CA . SER B 1 288 ? 29.906 -19.578 0.915 1 73 288 SER B CA 1
ATOM 4888 C C . SER B 1 288 ? 30.609 -19.938 2.223 1 73 288 SER B C 1
ATOM 4890 O O . SER B 1 288 ? 30.625 -19.141 3.16 1 73 288 SER B O 1
ATOM 4892 N N . GLU B 1 289 ? 31.031 -21.109 2.301 1 65.5 289 GLU B N 1
ATOM 4893 C CA . GLU B 1 289 ? 31.656 -21.688 3.486 1 65.5 289 GLU B CA 1
ATOM 4894 C C . GLU B 1 289 ? 32.875 -20.859 3.922 1 65.5 289 GLU B C 1
ATOM 4896 O O . GLU B 1 289 ? 33.25 -20.891 5.09 1 65.5 289 GLU B O 1
ATOM 4901 N N . ASP B 1 290 ? 33.281 -20.078 3.049 1 68.38 290 ASP B N 1
ATOM 4902 C CA . ASP B 1 290 ? 34.5 -19.359 3.352 1 68.38 290 ASP B CA 1
ATOM 4903 C C . ASP B 1 290 ? 34.219 -18.094 4.145 1 68.38 290 ASP B C 1
ATOM 4905 O O . ASP B 1 290 ? 35.125 -17.406 4.594 1 68.38 290 ASP B O 1
ATOM 4909 N N . VAL B 1 291 ? 32.938 -17.906 4.371 1 72.81 291 VAL B N 1
ATOM 4910 C CA . VAL B 1 291 ? 32.625 -16.656 5.039 1 72.81 291 VAL B CA 1
ATOM 4911 C C . VAL B 1 291 ? 32.188 -16.938 6.48 1 72.81 291 VAL B C 1
ATOM 4913 O O . VAL B 1 291 ? 31.266 -17.719 6.719 1 72.81 291 VAL B O 1
ATOM 4916 N N . GLU B 1 292 ? 32.969 -16.5 7.457 1 68.31 292 GLU B N 1
ATOM 4917 C CA . GLU B 1 292 ? 32.625 -16.594 8.867 1 68.31 292 GLU B CA 1
ATOM 4918 C C . GLU B 1 292 ? 31.766 -15.414 9.312 1 68.31 292 GLU B C 1
ATOM 4920 O O . GLU B 1 292 ? 32.219 -14.281 9.352 1 68.31 292 GLU B O 1
ATOM 4925 N N . ILE B 1 293 ? 30.516 -15.57 9.359 1 73.94 293 ILE B N 1
ATOM 4926 C CA . ILE B 1 293 ? 29.625 -14.539 9.867 1 73.94 293 ILE B CA 1
ATOM 4927 C C . ILE B 1 293 ? 29.031 -14.969 11.211 1 73.94 293 ILE B C 1
ATOM 4929 O O . ILE B 1 293 ? 28.547 -16.094 11.344 1 73.94 293 ILE B O 1
ATOM 4933 N N . SER B 1 294 ? 29.359 -14.18 12.281 1 73.19 294 SER B N 1
ATOM 4934 C CA . SER B 1 294 ? 28.719 -14.438 13.57 1 73.19 294 SER B CA 1
ATOM 4935 C C . SER B 1 294 ? 27.281 -13.953 13.586 1 73.19 294 SER B C 1
ATOM 4937 O O . SER B 1 294 ? 27 -12.781 13.328 1 73.19 294 SER B O 1
ATOM 4939 N N . PHE B 1 295 ? 26.422 -14.875 13.82 1 74.25 295 PHE B N 1
ATOM 4940 C CA . PHE B 1 295 ? 24.984 -14.586 13.852 1 74.25 295 PHE B CA 1
ATOM 4941 C C . PHE B 1 295 ? 24.516 -14.352 15.281 1 74.25 295 PHE B C 1
ATOM 4943 O O . PHE B 1 295 ? 23.328 -14.125 15.516 1 74.25 295 PHE B O 1
ATOM 4950 N N . LYS B 1 296 ? 25.422 -14.367 16.25 1 73.69 296 LYS B N 1
ATOM 4951 C CA . LYS B 1 296 ? 25.078 -14.367 17.672 1 73.69 296 LYS B CA 1
ATOM 4952 C C . LYS B 1 296 ? 24.266 -13.141 18.031 1 73.69 296 LYS B C 1
ATOM 4954 O O . LYS B 1 296 ? 23.219 -13.25 18.703 1 73.69 296 LYS B O 1
ATOM 4959 N N . ASN B 1 297 ? 24.672 -11.977 17.594 1 75.44 297 ASN B N 1
ATOM 4960 C CA . ASN B 1 297 ? 23.984 -10.742 17.969 1 75.44 297 ASN B CA 1
ATOM 4961 C C . ASN B 1 297 ? 22.547 -10.719 17.422 1 75.44 297 ASN B C 1
ATOM 4963 O O . ASN B 1 297 ? 21.625 -10.297 18.125 1 75.44 297 ASN B O 1
ATOM 4967 N N . TRP B 1 298 ? 22.359 -11.312 16.328 1 75.94 298 TRP B N 1
ATOM 4968 C CA . TRP B 1 298 ? 21.031 -11.289 15.703 1 75.94 298 TRP B CA 1
ATOM 4969 C C . TRP B 1 298 ? 20.109 -12.297 16.375 1 75.94 298 TRP B C 1
ATOM 4971 O O . TRP B 1 298 ? 18.938 -11.992 16.625 1 75.94 298 TRP B O 1
ATOM 4981 N N . THR B 1 299 ? 20.672 -13.422 16.656 1 75.94 299 THR B N 1
ATOM 4982 C CA . THR B 1 299 ? 19.891 -14.469 17.281 1 75.94 299 THR B CA 1
ATOM 4983 C C . THR B 1 299 ? 19.422 -14.047 18.672 1 75.94 299 THR B C 1
ATOM 4985 O O . THR B 1 299 ? 18.281 -14.328 19.062 1 75.94 299 THR B O 1
ATOM 4988 N N . GLU B 1 300 ? 20.281 -13.312 19.297 1 81.5 300 GLU B N 1
ATOM 4989 C CA . GLU B 1 300 ? 19.922 -12.828 20.625 1 81.5 300 GLU B CA 1
ATOM 4990 C C . GLU B 1 300 ? 18.781 -11.812 20.547 1 81.5 300 GLU B C 1
ATOM 4992 O O . GLU B 1 300 ? 17.844 -11.859 21.359 1 81.5 300 GLU B O 1
ATOM 4997 N N . ARG B 1 301 ? 18.875 -11.031 19.609 1 79.69 301 ARG B N 1
ATOM 4998 C CA . ARG B 1 301 ? 17.828 -10.016 19.453 1 79.69 301 ARG B CA 1
ATOM 4999 C C . ARG B 1 301 ? 16.484 -10.656 19.125 1 79.69 301 ARG B C 1
ATOM 5001 O O . ARG B 1 301 ? 15.453 -10.242 19.641 1 79.69 301 ARG B O 1
ATOM 5008 N N . LEU B 1 302 ? 16.484 -11.672 18.312 1 81.88 302 LEU B N 1
ATOM 5009 C CA . LEU B 1 302 ? 15.258 -12.336 17.906 1 81.88 302 LEU B CA 1
ATOM 5010 C C . LEU B 1 302 ? 14.688 -13.172 19.047 1 81.88 302 LEU B C 1
ATOM 5012 O O . LEU B 1 302 ? 13.461 -13.258 19.203 1 81.88 302 LEU B O 1
ATOM 5016 N N . ASN B 1 303 ? 15.57 -13.664 19.797 1 81.25 303 ASN B N 1
ATOM 5017 C CA . ASN B 1 303 ? 15.133 -14.492 20.922 1 81.25 303 ASN B CA 1
ATOM 5018 C C . ASN B 1 303 ? 14.406 -13.664 21.969 1 81.25 303 ASN B C 1
ATOM 5020 O O . ASN B 1 303 ? 13.516 -14.172 22.656 1 81.25 303 ASN B O 1
ATOM 5024 N N . THR B 1 304 ? 14.773 -12.414 22.031 1 80.81 304 THR B N 1
ATOM 5025 C CA . THR B 1 304 ? 14.117 -11.539 23 1 80.81 304 THR B CA 1
ATOM 5026 C C . THR B 1 304 ? 12.664 -11.297 22.594 1 80.81 304 THR B C 1
ATOM 5028 O O . THR B 1 304 ? 11.836 -10.93 23.438 1 80.81 304 THR B O 1
ATOM 5031 N N . LEU B 1 305 ? 12.398 -11.57 21.391 1 79.75 305 LEU B N 1
ATOM 5032 C CA . LEU B 1 305 ? 11.055 -11.32 20.891 1 79.75 305 LEU B CA 1
ATOM 5033 C C . LEU B 1 305 ? 10.156 -12.539 21.125 1 79.75 305 LEU B C 1
ATOM 5035 O O . LEU B 1 305 ? 8.93 -12.422 21.125 1 79.75 305 LEU B O 1
ATOM 5039 N N . GLU B 1 306 ? 10.812 -13.688 21.359 1 79.5 306 GLU B N 1
ATOM 5040 C CA . GLU B 1 306 ? 10.062 -14.922 21.578 1 79.5 306 GLU B CA 1
ATOM 5041 C C . GLU B 1 306 ? 9.422 -14.953 22.953 1 79.5 306 GLU B C 1
ATOM 5043 O O . GLU B 1 306 ? 10.102 -15.227 23.953 1 79.5 306 GLU B O 1
ATOM 5048 N N . GLN B 1 307 ? 8.164 -14.5 23.016 1 83.62 307 GLN B N 1
ATOM 5049 C CA . GLN B 1 307 ? 7.453 -14.398 24.281 1 83.62 307 GLN B CA 1
ATOM 5050 C C . GLN B 1 307 ? 5.945 -14.391 24.062 1 83.62 307 GLN B C 1
ATOM 5052 O O . GLN B 1 307 ? 5.473 -14.258 22.938 1 83.62 307 GLN B O 1
ATOM 5057 N N . THR B 1 308 ? 5.328 -14.703 25.141 1 90.06 308 THR B N 1
ATOM 5058 C CA . THR B 1 308 ? 3.873 -14.578 25.172 1 90.06 308 THR B CA 1
ATOM 5059 C C . THR B 1 308 ? 3.455 -13.188 25.625 1 90.06 308 THR B C 1
ATOM 5061 O O . THR B 1 308 ? 4.043 -12.633 26.562 1 90.06 308 THR B O 1
ATOM 5064 N N . TYR B 1 309 ? 2.521 -12.68 24.844 1 91.75 309 TYR B N 1
ATOM 5065 C CA . TYR B 1 309 ? 2.008 -11.344 25.125 1 91.75 309 TYR B CA 1
ATOM 5066 C C . TYR B 1 309 ? 0.492 -11.359 25.281 1 91.75 309 TYR B C 1
ATOM 5068 O O . TYR B 1 309 ? -0.145 -12.398 25.078 1 91.75 309 TYR B O 1
ATOM 5076 N N . GLU B 1 310 ? 0.022 -10.297 25.781 1 92.81 310 GLU B N 1
ATOM 5077 C CA . GLU B 1 310 ? -1.421 -10.07 25.781 1 92.81 310 GLU B CA 1
ATOM 5078 C C . GLU B 1 310 ? -1.763 -8.641 25.391 1 92.81 310 GLU B C 1
ATOM 5080 O O . GLU B 1 310 ? -1.017 -7.711 25.703 1 92.81 310 GLU B O 1
ATOM 5085 N N . VAL B 1 311 ? -2.814 -8.539 24.625 1 92.38 311 VAL B N 1
ATOM 5086 C CA . VAL B 1 311 ? -3.281 -7.211 24.234 1 92.38 311 VAL B CA 1
ATOM 5087 C C . VAL B 1 311 ? -4.559 -6.867 25 1 92.38 311 VAL B C 1
ATOM 5089 O O . VAL B 1 311 ? -5.52 -7.641 24.984 1 92.38 311 VAL B O 1
ATOM 5092 N N . ILE B 1 312 ? -4.438 -5.723 25.703 1 86.62 312 ILE B N 1
ATOM 5093 C CA . ILE B 1 312 ? -5.547 -5.254 26.531 1 86.62 312 ILE B CA 1
ATOM 5094 C C . ILE B 1 312 ? -6.234 -4.07 25.844 1 86.62 312 ILE B C 1
ATOM 5096 O O . ILE B 1 312 ? -5.57 -3.15 25.375 1 86.62 312 ILE B O 1
ATOM 5100 N N . ASP B 1 313 ? -7.535 -4.25 25.703 1 73.75 313 ASP B N 1
ATOM 5101 C CA . ASP B 1 313 ? -8.305 -3.139 25.141 1 73.75 313 ASP B CA 1
ATOM 5102 C C . ASP B 1 313 ? -9.023 -2.359 26.234 1 73.75 313 ASP B C 1
ATOM 5104 O O . ASP B 1 313 ? -8.938 -2.711 27.422 1 73.75 313 ASP B O 1
ATOM 5108 N N . PHE B 1 314 ? -9.5 -1.116 25.953 1 64.5 314 PHE B N 1
ATOM 5109 C CA . PHE B 1 314 ? -10.062 -0.208 26.953 1 64.5 314 PHE B CA 1
ATOM 5110 C C . PHE B 1 314 ? -11.25 -0.852 27.656 1 64.5 314 PHE B C 1
ATOM 5112 O O . PHE B 1 314 ? -11.516 -0.558 28.828 1 64.5 314 PHE B O 1
ATOM 5119 N N . THR B 1 315 ? -12 -1.58 26.906 1 57.44 315 THR B N 1
ATOM 5120 C CA . THR B 1 315 ? -13.125 -2.166 27.625 1 57.44 315 THR B CA 1
ATOM 5121 C C . THR B 1 315 ? -12.633 -3.061 28.766 1 57.44 315 THR B C 1
ATOM 5123 O O . THR B 1 315 ? -13.289 -3.184 29.797 1 57.44 315 THR B O 1
ATOM 5126 N N . SER B 1 316 ? -11.5 -3.652 28.391 1 49.22 316 SER B N 1
ATOM 5127 C CA . SER B 1 316 ? -10.961 -4.543 29.422 1 49.22 316 SER B CA 1
ATOM 5128 C C . SER B 1 316 ? -10.211 -3.764 30.484 1 49.22 316 SER B C 1
ATOM 5130 O O . SER B 1 316 ? -9.992 -4.266 31.594 1 49.22 316 SER B O 1
ATOM 5132 N N . LEU B 1 317 ? -9.727 -2.676 30.047 1 46.59 317 LEU B N 1
ATOM 5133 C CA . LEU B 1 317 ? -8.992 -1.85 31 1 46.59 317 LEU B CA 1
ATOM 5134 C C . LEU B 1 317 ? -9.906 -1.371 32.125 1 46.59 317 LEU B C 1
ATOM 5136 O O . LEU B 1 317 ? -9.484 -1.273 33.281 1 46.59 317 LEU B O 1
ATOM 5140 N N . ALA B 1 318 ? -11.109 -0.917 31.75 1 45.31 318 ALA B N 1
ATOM 5141 C CA . ALA B 1 318 ? -12.008 -0.507 32.812 1 45.31 318 ALA B CA 1
ATOM 5142 C C . ALA B 1 318 ? -12.18 -1.621 33.844 1 45.31 318 ALA B C 1
ATOM 5144 O O . ALA B 1 318 ? -12.312 -1.354 35.062 1 45.31 318 ALA B O 1
ATOM 5145 N N . GLU B 1 319 ? -12.219 -2.811 33.312 1 38.97 319 GLU B N 1
ATOM 5146 C CA . GLU B 1 319 ? -12.383 -3.842 34.344 1 38.97 319 GLU B CA 1
ATOM 5147 C C . GLU B 1 319 ? -11.086 -4.07 35.094 1 38.97 319 GLU B C 1
ATOM 5149 O O . GLU B 1 319 ? -11.094 -4.645 36.188 1 38.97 319 GLU B O 1
ATOM 5154 N N . ALA B 1 320 ? -10.102 -3.758 34.562 1 35.56 320 ALA B N 1
ATOM 5155 C CA . ALA B 1 320 ? -8.812 -3.986 35.219 1 35.56 320 ALA B CA 1
ATOM 5156 C C . ALA B 1 320 ? -8.5 -2.871 36.219 1 35.56 320 ALA B C 1
ATOM 5158 O O . ALA B 1 320 ? -7.59 -3.004 37.031 1 35.56 320 ALA B O 1
ATOM 5159 N N . ILE B 1 321 ? -8.859 -1.674 35.969 1 30.47 321 ILE B N 1
ATOM 5160 C CA . ILE B 1 321 ? -8.758 -0.725 37.062 1 30.47 321 ILE B CA 1
ATOM 5161 C C . ILE B 1 321 ? -9.812 -1.041 38.125 1 30.47 321 ILE B C 1
ATOM 5163 O O . ILE B 1 321 ? -11 -1.174 37.812 1 30.47 321 ILE B O 1
#